Protein AF-A0AAV1UK10-F1 (afdb_monomer_lite)

InterPro domains:
  IPR039930 Ral GTPase-activating protein subunit beta [PTHR21344] (1-465)
  IPR046859 Ral GTPase-activating protein subunit alpha/beta, N-terminal domain [PF20412] (142-259)

Sequence (466 aa):
MFLPWISKCDLVPTSADSYVLKKFSEKCQRGMCSMVVSSLTEEGVDVMAVLPSVHHIRWAMEVLGHSFALPMDDSDVISGSLGVYQRWLGVDEEAKGGKDQRPACMQKVEQTFIQDVLGQMTLLFEERSSNGIPSGMAESNLATHVELCTKVLETFDALVKHRGTQLSTSTWDRLIRLVLGAADGLLHNLRNQLGNHLCGQLVRLLYEVYLRSLPQCGPRGELWGLLQKFCRRWIHRTLVIEQWNAVTLKLTQRMMRQIRDQNATKEIEINWADNRQPFKFELESPMLAYAWYRLLRVIGHPSAIFDPDVYLAAVKGVSRLSDEFASIEKVPRVQWEHVLGALNQAPNRDSPMFQGVQNDDADPTNDLSTTATPKTVEQPRAPPDVNTILRLLGPWLFDACLTRKPHFAAGRSEALRCLGKLLCRYSTGRSKRVNWAFSVRSLMALQNALLDDDERIAASAVYNWS

Structure (mmCIF, N/CA/C/O backbone):
data_AF-A0AAV1UK10-F1
#
_entry.id   AF-A0AAV1UK10-F1
#
loop_
_atom_site.group_PDB
_atom_site.id
_atom_site.type_symbol
_atom_site.label_atom_id
_atom_site.label_alt_id
_atom_site.label_comp_id
_atom_site.label_asym_id
_atom_site.label_entity_id
_atom_site.label_seq_id
_atom_site.pdbx_PDB_ins_code
_atom_site.Cartn_x
_atom_site.Cartn_y
_atom_site.Cartn_z
_atom_site.occupancy
_atom_site.B_iso_or_equiv
_atom_site.auth_seq_id
_atom_site.auth_comp_id
_atom_site.auth_asym_id
_atom_site.auth_atom_id
_atom_site.pdbx_PDB_model_num
ATOM 1 N N . MET A 1 1 ? -10.365 -9.663 18.131 1.00 87.12 1 MET A N 1
ATOM 2 C CA . MET A 1 1 ? -11.275 -9.692 16.965 1.00 87.12 1 MET A CA 1
ATOM 3 C C . MET A 1 1 ? -10.643 -8.894 15.827 1.00 87.12 1 MET A C 1
ATOM 5 O O . MET A 1 1 ? -10.193 -7.788 16.085 1.00 87.12 1 MET A O 1
ATOM 9 N N . PHE A 1 2 ? -10.509 -9.468 14.630 1.00 93.12 2 PHE A N 1
ATOM 10 C CA . PHE A 1 2 ? -9.941 -8.812 13.440 1.00 93.12 2 PHE A CA 1
ATOM 11 C C . PHE A 1 2 ? -10.289 -9.613 12.176 1.00 93.12 2 PHE A C 1
ATOM 13 O O . PHE A 1 2 ? -10.783 -10.737 12.290 1.00 93.12 2 PHE A O 1
ATOM 20 N N . LEU A 1 3 ? -10.022 -9.058 10.988 1.00 94.38 3 LEU A N 1
ATOM 21 C CA . LEU A 1 3 ? -10.309 -9.692 9.696 1.00 94.38 3 LEU A CA 1
ATOM 22 C C . LEU A 1 3 ? -9.739 -11.125 9.619 1.00 94.38 3 LEU A C 1
ATOM 24 O O . LEU A 1 3 ? -8.518 -11.297 9.724 1.00 94.38 3 LEU A O 1
ATOM 28 N N . PRO A 1 4 ? -10.561 -12.161 9.354 1.00 93.12 4 PRO A N 1
ATOM 29 C CA . PRO A 1 4 ? -10.105 -13.554 9.337 1.00 93.12 4 PRO A CA 1
ATOM 30 C C . PRO A 1 4 ? -8.951 -13.829 8.363 1.00 93.12 4 PRO A C 1
ATOM 32 O O . PRO A 1 4 ? -8.097 -14.676 8.630 1.00 93.12 4 PRO A O 1
ATOM 35 N N . TRP A 1 5 ? -8.886 -13.092 7.247 1.00 94.81 5 TRP A N 1
ATOM 36 C CA . TRP A 1 5 ? -7.801 -13.202 6.267 1.00 94.81 5 TRP A CA 1
ATOM 37 C C . TRP A 1 5 ? -6.414 -12.932 6.866 1.00 94.81 5 TRP A C 1
ATOM 39 O O . TRP A 1 5 ? -5.435 -13.561 6.471 1.00 94.81 5 TRP A O 1
ATOM 49 N N . ILE A 1 6 ? -6.326 -12.054 7.869 1.00 95.62 6 ILE A N 1
ATOM 50 C CA . ILE A 1 6 ? -5.067 -11.721 8.546 1.00 95.62 6 ILE A CA 1
ATOM 51 C C . ILE A 1 6 ? -4.528 -12.950 9.293 1.00 95.62 6 ILE A C 1
ATOM 53 O O . ILE A 1 6 ? -3.329 -13.226 9.229 1.00 95.62 6 ILE A O 1
ATOM 57 N N . SER A 1 7 ? -5.409 -13.727 9.938 1.00 93.06 7 SER A N 1
ATOM 58 C CA . SER A 1 7 ? -5.025 -15.000 10.564 1.00 93.06 7 SER A CA 1
ATOM 59 C C . SER A 1 7 ? -4.645 -16.045 9.518 1.00 93.06 7 SER A C 1
ATOM 61 O O . SER A 1 7 ? -3.684 -16.767 9.741 1.00 93.06 7 SER A O 1
ATOM 63 N N . LYS A 1 8 ? -5.349 -16.119 8.377 1.00 93.38 8 LYS A N 1
ATOM 64 C CA . LYS A 1 8 ? -4.997 -17.045 7.277 1.00 93.38 8 LYS A CA 1
ATOM 65 C C . LYS A 1 8 ? -3.613 -16.767 6.685 1.00 93.38 8 LYS A C 1
ATOM 67 O O . LYS A 1 8 ? -3.012 -17.650 6.087 1.00 93.38 8 LYS A O 1
ATOM 72 N N . CYS A 1 9 ? -3.134 -15.534 6.817 1.00 93.81 9 CYS A N 1
ATOM 73 C CA . CYS A 1 9 ? -1.812 -15.114 6.373 1.00 93.81 9 CYS A CA 1
ATOM 74 C C . CYS A 1 9 ? -0.711 -15.315 7.429 1.00 93.81 9 CYS A C 1
ATOM 76 O O . CYS A 1 9 ? 0.418 -14.889 7.180 1.00 93.81 9 CYS A O 1
ATOM 78 N N . ASP A 1 10 ? -1.035 -15.884 8.599 1.00 93.25 10 ASP A N 1
ATOM 79 C CA . ASP A 1 10 ? -0.143 -16.031 9.759 1.00 93.25 10 ASP A CA 1
ATOM 80 C C . ASP A 1 10 ? 0.498 -14.705 10.209 1.00 93.25 10 ASP A C 1
ATOM 82 O O . ASP A 1 10 ? 1.606 -14.660 10.744 1.00 93.25 10 ASP A O 1
ATOM 86 N N . LEU A 1 11 ? -0.190 -13.583 9.972 1.00 94.00 11 LEU A N 1
ATOM 87 C CA . LEU A 1 11 ? 0.340 -12.261 10.301 1.00 94.00 11 LEU A CA 1
ATOM 88 C C . LEU A 1 11 ? 0.161 -11.938 11.777 1.00 94.00 11 LEU A C 1
ATOM 90 O O . LEU A 1 11 ? 1.002 -11.261 12.360 1.00 94.00 11 LEU A O 1
ATOM 94 N N . VAL A 1 12 ? -0.939 -12.403 12.359 1.00 92.69 12 VAL A N 1
ATOM 95 C CA . VAL A 1 12 ? -1.386 -12.068 13.704 1.00 92.69 12 VAL A CA 1
ATOM 96 C C . VAL A 1 12 ? -1.987 -13.321 14.350 1.00 92.69 12 VAL A C 1
ATOM 98 O O . VAL A 1 12 ? -2.843 -13.953 13.727 1.00 92.69 12 VAL A O 1
ATOM 101 N N . PRO A 1 13 ? -1.612 -13.659 15.597 1.00 85.88 13 PRO A N 1
ATOM 102 C CA . PRO A 1 13 ? -2.208 -14.782 16.303 1.00 85.88 13 PRO A CA 1
ATOM 103 C C . PRO A 1 13 ? -3.659 -14.484 16.697 1.00 85.88 13 PRO A C 1
ATOM 105 O O . PRO A 1 13 ? -4.010 -13.362 17.084 1.00 85.88 13 PRO A O 1
ATOM 108 N N . THR A 1 14 ? -4.492 -15.519 16.632 1.00 82.25 14 THR A N 1
ATOM 109 C CA . THR A 1 14 ? -5.897 -15.473 17.050 1.00 82.25 14 THR A CA 1
ATOM 110 C C . THR A 1 14 ? -6.010 -15.895 18.512 1.00 82.25 14 THR A C 1
ATOM 112 O O . THR A 1 14 ? -5.390 -16.872 18.923 1.00 82.25 14 THR A O 1
ATOM 115 N N . SER A 1 15 ? -6.808 -15.172 19.301 1.00 79.56 15 SER A N 1
ATOM 116 C CA . SER A 1 15 ? -7.144 -15.574 20.671 1.00 79.56 15 SER A CA 1
ATOM 117 C C . SER A 1 15 ? -8.461 -16.348 20.677 1.00 79.56 15 SER A C 1
ATOM 119 O O . SER A 1 15 ? -9.476 -15.829 20.200 1.00 79.56 15 SER A O 1
ATOM 121 N N . ALA A 1 16 ? -8.446 -17.567 21.225 1.00 69.94 16 ALA A N 1
ATOM 122 C CA . ALA A 1 16 ? -9.627 -18.424 21.363 1.00 69.94 16 ALA A CA 1
ATOM 123 C C . ALA A 1 16 ? -10.688 -17.839 22.316 1.00 69.94 16 ALA A C 1
ATOM 125 O O . ALA A 1 16 ? -11.874 -18.135 22.170 1.00 69.94 16 ALA A O 1
ATOM 126 N N . ASP A 1 17 ? -10.265 -16.965 23.233 1.00 70.38 17 ASP A N 1
ATOM 127 C CA . ASP A 1 17 ? -11.127 -16.338 24.242 1.00 70.38 17 ASP A CA 1
ATOM 128 C C . ASP A 1 17 ? -11.815 -15.062 23.732 1.00 70.38 17 ASP A C 1
ATOM 130 O O . ASP A 1 17 ? -12.580 -14.426 24.452 1.00 70.38 17 ASP A O 1
ATOM 134 N N . SER A 1 18 ? -11.542 -14.665 22.486 1.00 71.06 18 SER A N 1
ATOM 135 C CA . SER A 1 18 ? -12.117 -13.465 21.877 1.00 71.06 18 SER A CA 1
ATOM 136 C C . SER A 1 18 ? -13.310 -13.789 20.976 1.00 71.06 18 SER A C 1
ATOM 138 O O . SER A 1 18 ? -13.428 -14.896 20.455 1.00 71.06 18 SER A O 1
ATOM 140 N N . TYR A 1 19 ? -14.160 -12.790 20.726 1.00 79.19 19 TYR A N 1
ATOM 141 C CA . TYR A 1 19 ? -15.259 -12.860 19.761 1.00 79.19 19 TYR A CA 1
ATOM 142 C C . TYR A 1 19 ? -16.460 -13.717 20.199 1.00 79.19 19 TYR A C 1
ATOM 144 O O . TYR A 1 19 ? -16.956 -14.584 19.475 1.00 79.19 19 TYR A O 1
ATOM 152 N N . VAL A 1 20 ? -16.939 -13.463 21.413 1.00 85.25 20 VAL A N 1
ATOM 153 C CA . VAL A 1 20 ? -18.091 -14.140 22.013 1.00 85.25 20 VAL A CA 1
ATOM 154 C C . VAL A 1 20 ? -19.390 -13.747 21.307 1.00 85.25 20 VAL A C 1
ATOM 156 O O . VAL A 1 20 ? -20.230 -14.619 21.085 1.00 85.25 20 VAL A O 1
ATOM 159 N N . LEU A 1 21 ? -19.546 -12.484 20.885 1.00 87.56 21 LEU A N 1
ATOM 160 C CA . LEU A 1 21 ? -20.802 -12.012 20.280 1.00 87.56 21 LEU A CA 1
ATOM 161 C C . LEU A 1 21 ? -21.139 -12.746 18.969 1.00 87.56 21 LEU A C 1
ATOM 163 O O . LEU A 1 21 ? -22.304 -13.033 18.699 1.00 87.56 21 LEU A O 1
ATOM 167 N N . LYS A 1 22 ? -20.121 -13.181 18.216 1.00 86.75 22 LYS A N 1
ATOM 168 C CA . LYS A 1 22 ? -20.281 -13.998 17.003 1.00 86.75 22 LYS A CA 1
ATOM 169 C C . LYS A 1 22 ? -20.982 -15.345 17.247 1.00 86.75 22 LYS A C 1
ATOM 171 O O . LYS A 1 22 ? -21.509 -15.928 16.305 1.00 86.75 22 LYS A O 1
ATOM 176 N N . LYS A 1 23 ? -21.005 -15.850 18.488 1.00 88.50 23 LYS A N 1
ATOM 177 C CA . LYS A 1 23 ? -21.683 -17.109 18.853 1.00 88.50 23 LYS A CA 1
ATOM 178 C C . LYS A 1 23 ? -23.197 -16.948 19.053 1.00 88.50 23 LYS A C 1
ATOM 180 O O . LYS A 1 23 ? -23.901 -17.951 19.127 1.00 88.50 23 LYS A O 1
ATOM 185 N N . PHE A 1 24 ? -23.700 -15.718 19.161 1.00 92.31 24 PHE A N 1
ATOM 186 C CA . PHE A 1 24 ? -25.129 -15.434 19.323 1.00 92.31 24 PHE A CA 1
ATOM 187 C C . PHE A 1 24 ? -25.857 -15.406 17.975 1.00 92.31 24 PHE A C 1
ATOM 189 O O . PHE A 1 24 ? -25.228 -15.336 16.923 1.00 92.31 24 PHE A O 1
ATOM 196 N N . SER A 1 25 ? -27.193 -15.436 17.999 1.00 94.56 25 SER A N 1
ATOM 197 C CA . SER A 1 25 ? -28.005 -15.280 16.783 1.00 94.56 25 SER A CA 1
ATOM 198 C C . SER A 1 25 ? -27.798 -13.908 16.136 1.00 94.56 25 SER A C 1
ATOM 200 O O . SER A 1 25 ? -27.588 -12.917 16.833 1.00 94.56 25 SER A O 1
ATOM 202 N N . GLU A 1 26 ? -27.930 -13.823 14.813 1.00 91.12 26 GLU A N 1
ATOM 203 C CA . GLU A 1 26 ? -27.771 -12.566 14.067 1.00 91.12 26 GLU A CA 1
ATOM 204 C C . GLU A 1 26 ? -28.698 -11.454 14.587 1.00 91.12 26 GLU A C 1
ATOM 206 O O . GLU A 1 26 ? -28.272 -10.316 14.768 1.00 91.12 26 GLU A O 1
ATOM 211 N N . LYS A 1 27 ? -29.945 -11.794 14.946 1.00 93.75 27 LYS A N 1
ATOM 212 C CA . LYS A 1 27 ? -30.893 -10.852 15.561 1.00 93.75 27 LYS A CA 1
ATOM 213 C C . LYS A 1 27 ? -30.359 -10.267 16.873 1.00 93.75 27 LYS A C 1
ATOM 215 O O . LYS A 1 27 ? -30.517 -9.075 17.123 1.00 93.75 27 LYS A O 1
ATOM 220 N N . CYS A 1 28 ? -29.736 -11.097 17.711 1.00 94.06 28 CYS A N 1
ATOM 221 C CA . CYS A 1 28 ? -29.131 -10.656 18.966 1.00 94.06 28 CYS A CA 1
ATOM 222 C C . CYS A 1 28 ? -27.907 -9.773 18.704 1.00 94.06 28 CYS A C 1
ATOM 224 O O . CYS A 1 28 ? -27.798 -8.706 19.299 1.00 94.06 28 CYS A O 1
ATOM 226 N N . GLN A 1 29 ? -27.047 -10.172 17.764 1.00 94.31 29 GLN A N 1
ATOM 227 C CA . GLN A 1 29 ? -25.876 -9.395 17.359 1.00 94.31 29 GLN A CA 1
ATOM 228 C C . GLN A 1 29 ? -26.272 -7.992 16.878 1.00 94.31 29 GLN A C 1
ATOM 230 O O . GLN A 1 29 ? -25.811 -7.000 17.439 1.00 94.31 29 GLN A O 1
ATOM 235 N N . ARG A 1 30 ? -27.181 -7.906 15.895 1.00 95.31 30 ARG A N 1
ATOM 236 C CA . ARG A 1 30 ? -27.674 -6.638 15.331 1.00 95.31 30 ARG A CA 1
ATOM 237 C C . ARG A 1 30 ? -28.345 -5.770 16.391 1.00 95.31 30 ARG A C 1
ATOM 239 O O . ARG A 1 30 ? -28.022 -4.592 16.510 1.00 95.31 30 ARG A O 1
ATOM 246 N N . GLY A 1 31 ? -29.223 -6.362 17.205 1.00 96.12 31 GLY A N 1
ATOM 247 C CA . GLY A 1 31 ? -29.909 -5.654 18.285 1.00 96.12 31 GLY A CA 1
ATOM 248 C C . GLY A 1 31 ? -28.943 -5.075 19.320 1.00 96.12 31 GLY A C 1
ATOM 249 O O . GLY A 1 31 ? -29.054 -3.903 19.668 1.00 96.12 31 GLY A O 1
ATOM 250 N N . MET A 1 32 ? -27.962 -5.860 19.779 1.00 95.81 32 MET A N 1
ATOM 251 C CA . MET A 1 32 ? -26.958 -5.387 20.739 1.00 95.81 32 MET A CA 1
ATOM 252 C C . MET A 1 32 ? -26.098 -4.264 20.164 1.00 95.81 32 MET A C 1
ATOM 254 O O . MET A 1 32 ? -25.917 -3.248 20.832 1.00 95.81 32 MET A O 1
ATOM 258 N N . CYS A 1 33 ? -25.602 -4.419 18.933 1.00 96.62 33 CYS A N 1
ATOM 259 C CA . CYS A 1 33 ? -24.824 -3.375 18.271 1.00 96.62 33 CYS A CA 1
ATOM 260 C C . CYS A 1 33 ? -25.637 -2.085 18.122 1.00 96.62 33 CYS A C 1
ATOM 262 O O . CYS A 1 33 ? -25.156 -1.031 18.519 1.00 96.62 33 CYS A O 1
ATOM 264 N N . SER A 1 34 ? -26.876 -2.167 17.632 1.00 96.81 34 SER A N 1
ATOM 265 C CA . SER A 1 34 ? -27.744 -0.998 17.457 1.00 96.81 34 SER A CA 1
ATOM 266 C C . SER A 1 34 ? -28.005 -0.262 18.779 1.00 96.81 34 SER A C 1
ATOM 268 O O . SER A 1 34 ? -27.778 0.944 18.853 1.00 96.81 34 SER A O 1
ATOM 270 N N . MET A 1 35 ? -28.390 -0.976 19.844 1.00 95.50 35 MET A N 1
ATOM 271 C CA . MET A 1 35 ? -28.684 -0.362 21.147 1.00 95.50 35 MET A CA 1
ATOM 272 C C . MET A 1 35 ? -27.454 0.300 21.779 1.00 95.50 35 MET A C 1
ATOM 274 O O . MET A 1 35 ? -27.533 1.435 22.246 1.00 95.50 35 MET A O 1
ATOM 278 N N . VAL A 1 36 ? -26.312 -0.398 21.795 1.00 95.62 36 VAL A N 1
ATOM 279 C CA . VAL A 1 36 ? -25.087 0.118 22.426 1.00 95.62 36 VAL A CA 1
ATOM 280 C C . VAL A 1 36 ? -24.518 1.288 21.633 1.00 95.62 36 VAL A C 1
ATOM 282 O O . VAL A 1 36 ? -24.143 2.289 22.235 1.00 95.62 36 VAL A O 1
ATOM 285 N N . VAL A 1 37 ? -24.478 1.196 20.299 1.00 95.75 37 VAL A N 1
ATOM 286 C CA . VAL A 1 37 ? -23.999 2.301 19.458 1.00 95.75 37 VAL A CA 1
ATOM 287 C C . VAL A 1 37 ? -24.890 3.518 19.640 1.00 95.75 37 VAL A C 1
ATOM 289 O O . VAL A 1 37 ? -24.363 4.572 19.971 1.00 95.75 37 VAL A O 1
ATOM 292 N N . SER A 1 38 ? -26.215 3.358 19.526 1.00 94.38 38 SER A N 1
ATOM 293 C CA . SER A 1 38 ? -27.166 4.461 19.699 1.00 94.38 38 SER A CA 1
ATOM 294 C C . SER A 1 38 ? -26.985 5.162 21.044 1.00 94.38 38 SER A C 1
ATOM 296 O O . SER A 1 38 ? -26.953 6.386 21.083 1.00 94.38 38 SER A O 1
ATOM 298 N N . SER A 1 39 ? -26.810 4.402 22.130 1.00 92.75 39 SER A N 1
ATOM 299 C CA . SER A 1 39 ? -26.603 4.962 23.470 1.00 92.75 39 SER A CA 1
ATOM 300 C C . SER A 1 39 ? -25.264 5.696 23.616 1.00 92.75 39 SER A C 1
ATOM 302 O O . SER A 1 39 ? -25.194 6.704 24.308 1.00 92.75 39 SER A O 1
ATOM 304 N N . LEU A 1 40 ? -24.192 5.229 22.966 1.00 91.94 40 LEU A N 1
ATOM 305 C CA . LEU A 1 40 ? -22.868 5.868 23.034 1.00 91.94 40 LEU A CA 1
ATOM 306 C C . LEU A 1 40 ? -22.694 7.045 22.063 1.00 91.94 40 LEU A C 1
ATOM 308 O O . LEU A 1 40 ? -21.699 7.772 22.149 1.00 91.94 40 LEU A O 1
ATOM 312 N N . THR A 1 41 ? -23.611 7.209 21.112 1.00 90.38 41 THR A N 1
ATOM 313 C CA . THR A 1 41 ? -23.626 8.324 20.155 1.00 90.38 41 THR A CA 1
ATOM 314 C C . THR A 1 41 ? -24.695 9.370 20.458 1.00 90.38 41 THR A C 1
ATOM 316 O O . THR A 1 41 ? -24.735 10.383 19.770 1.00 90.38 41 THR A O 1
ATOM 319 N N . GLU A 1 42 ? -25.560 9.132 21.444 1.00 89.56 42 GLU A N 1
ATOM 320 C CA . GLU A 1 42 ? -26.613 10.065 21.846 1.00 89.56 42 GLU A CA 1
ATOM 321 C C . GLU A 1 42 ? -26.022 11.368 22.415 1.00 89.56 42 GLU A C 1
ATOM 323 O O . GLU A 1 42 ? -25.034 11.366 23.159 1.00 89.56 42 GLU A O 1
ATOM 328 N N . GLU A 1 43 ? -26.615 12.502 22.038 1.00 80.06 43 GLU A N 1
ATOM 329 C CA . GLU A 1 43 ? -26.143 13.821 22.458 1.00 80.06 43 GLU A CA 1
ATOM 330 C C . GLU A 1 43 ? -26.288 14.003 23.977 1.00 80.06 43 GLU A C 1
ATOM 332 O O . GLU A 1 43 ? -27.340 13.753 24.559 1.00 80.06 43 GLU A O 1
ATOM 337 N N . GLY A 1 44 ? -25.222 14.471 24.634 1.00 74.50 44 GLY A N 1
ATOM 338 C CA . GLY A 1 44 ? -25.225 14.753 26.074 1.00 74.50 44 GLY A CA 1
ATOM 339 C C . GLY A 1 44 ? -24.916 13.557 26.981 1.00 74.50 44 GLY A C 1
ATOM 340 O O . GLY A 1 44 ? -24.873 13.729 28.200 1.00 74.50 44 GLY A O 1
ATOM 341 N N . VAL A 1 45 ? -24.645 12.371 26.426 1.00 81.31 45 VAL A N 1
ATOM 342 C CA . VAL A 1 45 ? -24.203 11.217 27.220 1.00 81.31 45 VAL A CA 1
ATOM 343 C C . VAL A 1 45 ? -22.764 11.410 27.696 1.00 81.31 45 VAL A C 1
ATOM 345 O O . VAL A 1 45 ? -21.825 11.493 26.903 1.00 81.31 45 VAL A O 1
ATOM 348 N N . ASP A 1 46 ? -22.571 11.414 29.017 1.00 80.81 46 ASP A N 1
ATOM 349 C CA . ASP A 1 46 ? -21.239 11.338 29.615 1.00 80.81 46 ASP A CA 1
ATOM 350 C C . ASP A 1 46 ? -20.716 9.894 29.550 1.00 80.81 46 ASP A C 1
ATOM 352 O O . ASP A 1 46 ? -20.926 9.073 30.447 1.00 80.81 46 ASP A O 1
ATOM 356 N N . VAL A 1 47 ? -20.010 9.580 28.462 1.00 80.12 47 VAL A N 1
ATOM 357 C CA . VAL A 1 47 ? -19.398 8.261 28.229 1.00 80.12 47 VAL A CA 1
ATOM 358 C C . VAL A 1 47 ? -18.462 7.859 29.375 1.00 80.12 47 VAL A C 1
ATOM 360 O O . VAL A 1 47 ? -18.342 6.670 29.674 1.00 80.12 47 VAL A O 1
ATOM 363 N N . MET A 1 48 ? -17.830 8.820 30.056 1.00 75.81 48 MET A N 1
ATOM 364 C CA . MET A 1 48 ? -16.938 8.543 31.183 1.00 75.81 48 MET A CA 1
ATOM 365 C C . MET A 1 48 ? -17.708 8.125 32.439 1.00 75.81 48 MET A C 1
ATOM 367 O O . MET A 1 48 ? -17.211 7.294 33.203 1.00 75.81 48 MET A O 1
ATOM 371 N N . ALA A 1 49 ? -18.931 8.630 32.622 1.00 83.81 49 ALA A N 1
ATOM 372 C CA . ALA A 1 49 ? -19.844 8.166 33.663 1.00 83.81 49 ALA A CA 1
ATOM 373 C C . ALA A 1 49 ? -20.439 6.785 33.339 1.00 83.81 49 ALA A C 1
ATOM 375 O O . ALA A 1 49 ? -20.596 5.958 34.238 1.00 83.81 49 ALA A O 1
ATOM 376 N N . VAL A 1 50 ? -20.731 6.508 32.063 1.00 86.44 50 VAL A N 1
ATOM 377 C CA . VAL A 1 50 ? -21.290 5.216 31.621 1.00 86.44 50 VAL A CA 1
ATOM 378 C C . VAL A 1 50 ? -20.236 4.101 31.639 1.00 86.44 50 VAL A C 1
ATOM 380 O O . VAL A 1 50 ? -20.523 2.973 32.044 1.00 86.44 50 VAL A O 1
ATOM 383 N N . LEU A 1 51 ? -18.995 4.395 31.236 1.00 89.56 51 LEU A N 1
ATOM 384 C CA . LEU A 1 51 ? -17.906 3.421 31.092 1.00 89.56 51 LEU A CA 1
ATOM 385 C C . LEU A 1 51 ? -16.686 3.757 31.984 1.00 89.56 51 LEU A C 1
ATOM 387 O O . LEU A 1 51 ? -15.572 3.920 31.481 1.00 89.56 51 LEU A O 1
ATOM 391 N N . PRO A 1 52 ? -16.834 3.793 33.326 1.00 89.06 52 PRO A N 1
ATOM 392 C CA . PRO A 1 52 ? -15.774 4.254 34.230 1.00 89.06 52 PRO A CA 1
ATOM 393 C C . PRO A 1 52 ? -14.572 3.303 34.342 1.00 89.06 52 PRO A C 1
ATOM 395 O O . PRO A 1 52 ? -13.504 3.702 34.805 1.00 89.06 52 PRO A O 1
ATOM 398 N N . SER A 1 53 ? -14.722 2.030 33.957 1.00 91.75 53 SER A N 1
ATOM 399 C CA . SER A 1 53 ? -13.707 0.994 34.173 1.00 91.75 53 SER A CA 1
ATOM 400 C C . SER A 1 53 ? -13.215 0.363 32.871 1.00 91.75 53 SER A C 1
ATOM 402 O O . SER A 1 53 ? -13.937 0.288 31.877 1.00 91.75 53 SER A O 1
ATOM 404 N N . VAL A 1 54 ? -11.997 -0.189 32.911 1.00 91.25 54 VAL A N 1
ATOM 405 C CA . VAL A 1 54 ? -11.402 -0.952 31.797 1.00 91.25 54 VAL A CA 1
ATOM 406 C C . VAL A 1 54 ? -12.300 -2.116 31.364 1.00 91.25 54 VAL A C 1
ATOM 408 O O . VAL A 1 54 ? -12.387 -2.425 30.179 1.00 91.25 54 VAL A O 1
ATOM 411 N N . HIS A 1 55 ? -12.988 -2.762 32.309 1.00 91.12 55 HIS A N 1
ATOM 412 C CA . HIS A 1 55 ? -13.891 -3.874 32.010 1.00 91.12 55 HIS A CA 1
ATOM 413 C C . HIS A 1 55 ? -15.125 -3.406 31.233 1.00 91.12 55 HIS A C 1
ATOM 415 O O . HIS A 1 55 ? -15.531 -4.079 30.289 1.00 91.12 55 HIS A O 1
ATOM 421 N N . HIS A 1 56 ? -15.675 -2.235 31.574 1.00 92.56 56 HIS A N 1
ATOM 422 C CA . HIS A 1 56 ? -16.818 -1.660 30.860 1.00 92.56 56 HIS A CA 1
ATOM 423 C C . HIS A 1 56 ? -16.437 -1.276 29.429 1.00 92.56 56 HIS A C 1
ATOM 425 O O . HIS A 1 56 ? -17.160 -1.615 28.494 1.00 92.56 56 HIS A O 1
ATOM 431 N N . ILE A 1 57 ? -15.264 -0.658 29.242 1.00 92.94 57 ILE A N 1
ATOM 432 C CA . ILE A 1 57 ? -14.750 -0.345 27.903 1.00 92.94 57 ILE A CA 1
ATOM 433 C C . ILE A 1 57 ? -14.535 -1.621 27.089 1.00 92.94 57 ILE A C 1
ATOM 435 O O . ILE A 1 57 ? -14.983 -1.689 25.952 1.00 92.94 57 ILE A O 1
ATOM 439 N N . ARG A 1 58 ? -13.908 -2.662 27.654 1.00 91.50 58 ARG A N 1
ATOM 440 C CA . ARG A 1 58 ? -13.697 -3.937 26.943 1.00 91.50 58 ARG A CA 1
ATOM 441 C C . ARG A 1 58 ? -15.005 -4.617 26.543 1.00 91.50 58 ARG A C 1
ATOM 443 O O . ARG A 1 58 ? -15.088 -5.153 25.443 1.00 91.50 58 ARG A O 1
ATOM 450 N N . TRP A 1 59 ? -16.023 -4.576 27.402 1.00 92.88 59 TRP A N 1
ATOM 451 C CA . TRP A 1 59 ? -17.354 -5.075 27.057 1.00 92.88 59 TRP A CA 1
ATOM 452 C C . TRP A 1 59 ? -17.971 -4.273 25.903 1.00 92.88 59 TRP A C 1
ATOM 454 O O . TRP A 1 59 ? -18.416 -4.863 24.920 1.00 92.88 59 TRP A O 1
ATOM 464 N N . ALA A 1 60 ? -17.922 -2.939 25.970 1.00 94.38 60 ALA A N 1
ATOM 465 C CA . ALA A 1 60 ? -18.418 -2.082 24.896 1.00 94.38 60 ALA A CA 1
ATOM 466 C C . ALA A 1 60 ? -17.651 -2.325 23.587 1.00 94.38 60 ALA A C 1
ATOM 468 O O . ALA A 1 60 ? -18.257 -2.428 22.525 1.00 94.38 60 ALA A O 1
ATOM 469 N N . MET A 1 61 ? -16.329 -2.505 23.651 1.00 94.00 61 MET A N 1
ATOM 470 C CA . MET A 1 61 ? -15.494 -2.840 22.498 1.00 94.00 61 MET A CA 1
ATOM 471 C C . MET A 1 61 ? -15.871 -4.163 21.842 1.00 94.00 61 MET A C 1
ATOM 473 O O . MET A 1 61 ? -15.706 -4.278 20.635 1.00 94.00 61 MET A O 1
ATOM 477 N N . GLU A 1 62 ? -16.342 -5.166 22.580 1.00 93.00 62 GLU A N 1
ATOM 478 C CA . GLU A 1 62 ? -16.802 -6.422 21.976 1.00 93.00 62 GLU A CA 1
ATOM 479 C C . GLU A 1 62 ? -18.012 -6.170 21.060 1.00 93.00 62 GLU A C 1
ATOM 481 O O . GLU A 1 62 ? -18.062 -6.679 19.939 1.00 93.00 62 GLU A O 1
ATOM 486 N N . VAL A 1 63 ? -18.943 -5.318 21.504 1.00 95.44 63 VAL A N 1
ATOM 487 C CA . VAL A 1 63 ? -20.150 -4.945 20.751 1.00 95.44 63 VAL A CA 1
ATOM 488 C C . VAL A 1 63 ? -19.826 -3.997 19.592 1.00 95.44 63 VAL A C 1
ATOM 490 O O . VAL A 1 63 ? -20.235 -4.247 18.458 1.00 95.44 63 VAL A O 1
ATOM 493 N N . LEU A 1 64 ? -19.051 -2.941 19.857 1.00 96.12 64 LEU A N 1
ATOM 494 C CA . LEU A 1 64 ? -18.588 -1.980 18.849 1.00 96.12 64 LEU A CA 1
ATOM 495 C C . LEU A 1 64 ? -17.707 -2.660 17.795 1.00 96.12 64 LEU A C 1
ATOM 497 O O . LEU A 1 64 ? -17.813 -2.379 16.610 1.00 96.12 64 LEU A O 1
ATOM 501 N N . GLY A 1 65 ? -16.856 -3.596 18.208 1.00 95.38 65 GLY A N 1
ATOM 502 C CA . GLY A 1 65 ? -15.965 -4.301 17.300 1.00 95.38 65 GLY A CA 1
ATOM 503 C C . GLY A 1 65 ? -16.732 -5.228 16.368 1.00 95.38 65 GLY A C 1
ATOM 504 O O . GLY A 1 65 ? -16.440 -5.285 15.174 1.00 95.38 65 GLY A O 1
ATOM 505 N N . HIS A 1 66 ? -17.751 -5.918 16.891 1.00 95.38 66 HIS A N 1
ATOM 506 C CA . HIS A 1 66 ? -18.607 -6.780 16.079 1.00 95.38 66 HIS A CA 1
ATOM 507 C C . HIS A 1 66 ? -19.435 -5.992 15.067 1.00 95.38 66 HIS A C 1
ATOM 509 O O . HIS A 1 66 ? -19.738 -6.528 14.002 1.00 95.38 66 HIS A O 1
ATOM 515 N N . SER A 1 67 ? -19.762 -4.723 15.346 1.00 96.44 67 SER A N 1
ATOM 516 C CA . SER A 1 67 ? -20.567 -3.926 14.419 1.00 96.44 67 SER A CA 1
ATOM 517 C C . SER A 1 67 ? -19.908 -3.816 13.040 1.00 96.44 67 SER A C 1
ATOM 519 O O . SER A 1 67 ? -20.605 -3.838 12.035 1.00 96.44 67 SER A O 1
ATOM 521 N N . PHE A 1 68 ? -18.571 -3.787 12.960 1.00 96.94 68 PHE A N 1
ATOM 522 C CA . PHE A 1 68 ? -17.834 -3.740 11.689 1.00 96.94 68 PHE A CA 1
ATOM 523 C C . PHE A 1 68 ? -18.027 -4.980 10.803 1.00 96.94 68 PHE A C 1
ATOM 525 O O . PHE A 1 68 ? -17.734 -4.907 9.610 1.00 96.94 68 PHE A O 1
ATOM 532 N N . ALA A 1 69 ? -18.530 -6.088 11.357 1.00 94.38 69 ALA A N 1
ATOM 533 C CA . ALA A 1 69 ? -18.868 -7.312 10.631 1.00 94.38 69 ALA A CA 1
ATOM 534 C C . ALA A 1 69 ? -20.354 -7.398 10.220 1.00 94.38 69 ALA A C 1
ATOM 536 O O . ALA A 1 69 ? -20.740 -8.365 9.567 1.00 94.38 69 ALA A O 1
ATOM 537 N N . LEU A 1 70 ? -21.191 -6.416 10.580 1.00 94.00 70 LEU A N 1
ATOM 538 C CA . LEU A 1 70 ? -22.613 -6.404 10.212 1.00 94.00 70 LEU A CA 1
ATOM 539 C C . LEU A 1 70 ? -22.824 -6.203 8.700 1.00 94.00 70 LEU A C 1
ATOM 541 O O . LEU A 1 70 ? -21.913 -5.718 8.022 1.00 94.00 70 LEU A O 1
ATOM 545 N N . PRO A 1 71 ? -23.994 -6.565 8.143 1.00 92.25 71 PRO A N 1
ATOM 546 C CA . PRO A 1 71 ? -24.377 -6.232 6.767 1.00 92.25 71 PRO A CA 1
ATOM 547 C C . PRO A 1 71 ? -24.420 -4.715 6.506 1.00 92.25 71 PRO A C 1
ATOM 549 O O . PRO A 1 71 ? -24.538 -3.925 7.441 1.00 92.25 71 PRO A O 1
ATOM 552 N N . MET A 1 72 ? -24.368 -4.296 5.232 1.00 92.81 72 MET A N 1
ATOM 553 C CA . MET A 1 72 ? -24.421 -2.858 4.899 1.00 92.81 72 MET A CA 1
ATOM 554 C C . MET A 1 72 ? -25.770 -2.208 5.211 1.00 92.81 72 MET A C 1
ATOM 556 O O . MET A 1 72 ? -25.815 -0.991 5.329 1.00 92.81 72 MET A O 1
ATOM 560 N N . ASP A 1 73 ? -26.833 -2.992 5.399 1.00 91.06 73 ASP A N 1
ATOM 561 C CA . ASP A 1 73 ? -28.135 -2.480 5.841 1.00 91.06 73 ASP A CA 1
ATOM 562 C C . ASP A 1 73 ? -28.046 -1.787 7.216 1.00 91.06 73 ASP A C 1
ATOM 564 O O . ASP A 1 73 ? -28.879 -0.948 7.541 1.00 91.06 73 ASP A O 1
ATOM 568 N N . ASP A 1 74 ? -27.026 -2.117 8.021 1.00 94.12 74 ASP A N 1
ATOM 569 C CA . ASP A 1 74 ? -26.729 -1.484 9.310 1.00 94.12 74 ASP A CA 1
ATOM 570 C C . ASP A 1 74 ? -25.584 -0.451 9.192 1.00 94.12 74 ASP A C 1
ATOM 572 O O . ASP A 1 74 ? -24.813 -0.253 10.138 1.00 94.12 74 ASP A O 1
ATOM 576 N N . SER A 1 75 ? -25.429 0.204 8.033 1.00 95.31 75 SER A N 1
ATOM 577 C CA . SER A 1 75 ? -24.349 1.171 7.773 1.00 95.31 75 SER A CA 1
ATOM 578 C C . SER A 1 75 ? -24.266 2.285 8.813 1.00 95.31 75 SER A C 1
ATOM 580 O O . SER A 1 75 ? -23.164 2.704 9.172 1.00 95.31 75 SER A O 1
ATOM 582 N N . ASP A 1 76 ? -25.407 2.724 9.340 1.00 96.44 76 ASP A N 1
ATOM 583 C CA . ASP A 1 76 ? -25.479 3.781 10.352 1.00 96.44 76 ASP A CA 1
ATOM 584 C C . ASP A 1 76 ? -24.862 3.324 11.678 1.00 96.44 76 ASP A C 1
ATOM 586 O O . ASP A 1 76 ? -24.107 4.065 12.309 1.00 96.44 76 ASP A O 1
ATOM 590 N N . VAL A 1 77 ? -25.090 2.062 12.058 1.00 97.31 77 VAL A N 1
ATOM 591 C CA . VAL A 1 77 ? -24.493 1.441 13.250 1.00 97.31 77 VAL A CA 1
ATOM 592 C C . VAL A 1 77 ? -22.979 1.302 13.070 1.00 97.31 77 VAL A C 1
ATOM 594 O O . VAL A 1 77 ? -22.213 1.599 13.985 1.00 97.31 77 VAL A O 1
ATOM 597 N N . ILE A 1 78 ? -22.526 0.899 11.876 1.00 97.75 78 ILE A N 1
ATOM 598 C CA . ILE A 1 78 ? -21.095 0.815 11.546 1.00 97.75 78 ILE A CA 1
ATOM 599 C C . ILE A 1 78 ? -20.441 2.199 11.634 1.00 97.75 78 ILE A C 1
ATOM 601 O O . ILE A 1 78 ? -19.377 2.344 12.241 1.00 97.75 78 ILE A O 1
ATOM 605 N N . SER A 1 79 ? -21.079 3.216 11.052 1.00 97.56 79 SER A N 1
ATOM 606 C CA . SER A 1 79 ? -20.600 4.599 11.069 1.00 97.56 79 SER A CA 1
ATOM 607 C C . SER A 1 79 ? -20.540 5.159 12.494 1.00 97.56 79 SER A C 1
ATOM 609 O O . SER A 1 79 ? -19.538 5.766 12.874 1.00 97.56 79 SER A O 1
ATOM 611 N N . GLY A 1 80 ? -21.562 4.895 13.316 1.00 96.56 80 GLY A N 1
ATOM 612 C CA . GLY A 1 80 ? -21.592 5.282 14.727 1.00 96.56 80 GLY A CA 1
ATOM 613 C C . GLY A 1 80 ? -20.443 4.665 15.528 1.00 96.56 80 GLY A C 1
ATOM 614 O O . GLY A 1 80 ? -19.713 5.387 16.211 1.00 96.56 80 GLY A O 1
ATOM 615 N N . SER A 1 81 ? -20.205 3.357 15.381 1.00 97.56 81 SER A N 1
ATOM 616 C CA . SER A 1 81 ? -19.054 2.684 16.005 1.00 97.56 81 SER A CA 1
ATOM 617 C C . SER A 1 81 ? -17.715 3.254 15.551 1.00 97.56 81 SER A C 1
ATOM 619 O O . SER A 1 81 ? -16.810 3.429 16.370 1.00 97.56 81 SER A O 1
ATOM 621 N N . LEU A 1 82 ? -17.575 3.568 14.258 1.00 97.50 82 LEU A N 1
ATOM 622 C CA . LEU A 1 82 ? -16.364 4.192 13.731 1.00 97.50 82 LEU A CA 1
ATOM 623 C C . LEU A 1 82 ? -16.122 5.563 14.368 1.00 97.50 82 LEU A C 1
ATOM 625 O O . LEU A 1 82 ? -15.002 5.834 14.794 1.00 97.50 82 LEU A O 1
ATOM 629 N N . GLY A 1 83 ? -17.164 6.385 14.510 1.00 95.44 83 GLY A N 1
ATOM 630 C CA . GLY A 1 83 ? -17.078 7.677 15.192 1.00 95.44 83 GLY A CA 1
ATOM 631 C C . GLY A 1 83 ? -16.659 7.551 16.661 1.00 95.44 83 GLY A C 1
ATOM 632 O O . GLY A 1 83 ? -15.811 8.311 17.130 1.00 95.44 83 GLY A O 1
ATOM 633 N N . VAL A 1 84 ? -17.184 6.553 17.385 1.00 94.81 84 VAL A N 1
ATOM 634 C CA . VAL A 1 84 ? -16.756 6.258 18.767 1.00 94.81 84 VAL A CA 1
ATOM 635 C C . VAL A 1 84 ? -15.273 5.878 18.810 1.00 94.81 84 VAL A C 1
ATOM 637 O O . VAL A 1 84 ? -14.525 6.407 19.632 1.00 94.81 84 VAL A O 1
ATOM 640 N N . TYR A 1 85 ? -14.810 5.010 17.907 1.00 96.19 85 TYR A N 1
ATOM 641 C CA . TYR A 1 85 ? -13.398 4.621 17.843 1.00 96.19 85 TYR A CA 1
ATOM 642 C C . TYR A 1 85 ? -12.473 5.770 17.436 1.00 96.19 85 TYR A C 1
ATOM 644 O O . TYR A 1 85 ? -11.380 5.878 17.988 1.00 96.19 85 TYR A O 1
ATOM 652 N N . GLN A 1 86 ? -12.895 6.654 16.533 1.00 95.31 86 GLN A N 1
ATOM 653 C CA . GLN A 1 86 ? -12.140 7.859 16.180 1.00 95.31 86 GLN A CA 1
ATOM 654 C C . GLN A 1 86 ? -11.931 8.768 17.400 1.00 95.31 86 GLN A C 1
ATOM 656 O O . GLN A 1 86 ? -10.791 9.155 17.673 1.00 95.31 86 GLN A O 1
ATOM 661 N N . ARG A 1 87 ? -12.991 9.003 18.191 1.00 92.19 87 ARG A N 1
ATOM 662 C CA . ARG A 1 87 ? -12.922 9.739 19.468 1.00 92.19 87 ARG A CA 1
ATOM 663 C C . ARG A 1 87 ? -12.000 9.058 20.478 1.00 92.19 87 ARG A C 1
ATOM 665 O O . ARG A 1 87 ? -11.146 9.692 21.092 1.00 92.19 87 ARG A O 1
ATOM 672 N N . TRP A 1 88 ? -12.105 7.739 20.617 1.00 92.75 88 TRP A N 1
ATOM 673 C CA . TRP A 1 88 ? -11.277 6.972 21.553 1.00 92.75 88 TRP A CA 1
ATOM 674 C C . TRP A 1 88 ? -9.801 6.871 21.154 1.00 92.75 88 TRP A C 1
ATOM 676 O O . TRP A 1 88 ? -8.942 6.693 22.019 1.00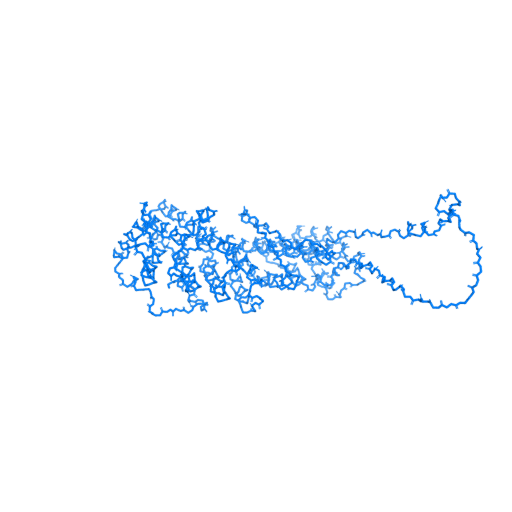 92.75 88 TRP A O 1
ATOM 686 N N . LEU A 1 89 ? -9.488 6.990 19.865 1.00 93.44 89 LEU A N 1
ATOM 687 C CA . LEU A 1 89 ? -8.115 7.089 19.372 1.00 93.44 89 LEU A CA 1
ATOM 688 C C . LEU A 1 89 ? -7.566 8.525 19.448 1.00 93.44 89 LEU A C 1
ATOM 690 O O . LEU A 1 89 ? -6.342 8.693 19.419 1.00 93.44 89 LEU A O 1
ATOM 694 N N . GLY A 1 90 ? -8.441 9.528 19.591 1.00 91.25 90 GLY A N 1
ATOM 695 C CA . GLY A 1 90 ? -8.103 10.952 19.587 1.00 91.25 90 GLY A CA 1
ATOM 696 C C . GLY A 1 90 ? -7.694 11.449 18.201 1.00 91.25 90 GLY A C 1
ATOM 697 O O . GLY A 1 90 ? -6.694 12.153 18.065 1.00 91.25 90 GLY A O 1
ATOM 698 N N . VAL A 1 91 ? -8.395 10.994 17.160 1.00 90.88 91 VAL A N 1
ATOM 699 C CA . VAL A 1 91 ? -8.107 11.326 15.749 1.00 90.88 91 VAL A CA 1
ATOM 700 C C . VAL A 1 91 ? -9.281 11.993 15.036 1.00 90.88 91 VAL A C 1
ATOM 702 O O . VAL A 1 91 ? -9.199 12.264 13.840 1.00 90.88 91 VAL A O 1
ATOM 705 N N . ASP A 1 92 ? -10.364 12.243 15.759 1.00 84.19 92 ASP A N 1
ATOM 706 C CA . ASP A 1 92 ? -11.531 12.981 15.303 1.00 84.19 92 ASP A CA 1
ATOM 707 C C . ASP A 1 92 ? -11.253 14.494 15.196 1.00 84.19 92 ASP A C 1
ATOM 709 O O . ASP A 1 92 ? -10.239 15.015 15.670 1.00 84.19 92 ASP A O 1
ATOM 713 N N . GLU A 1 93 ? -12.161 15.218 14.543 1.00 73.56 93 GLU A N 1
ATOM 714 C CA . GLU A 1 93 ? -12.030 16.667 14.362 1.00 73.56 93 GLU A CA 1
ATOM 715 C C . GLU A 1 93 ? -12.111 17.435 15.694 1.00 73.56 93 GLU A C 1
ATOM 717 O O . GLU A 1 93 ? -11.448 18.461 15.841 1.00 73.56 93 GLU A O 1
ATOM 722 N N . GLU A 1 94 ? -12.847 16.941 16.697 1.00 69.56 94 GLU A N 1
ATOM 723 C CA . GLU A 1 94 ? -13.002 17.626 17.989 1.00 69.56 94 GLU A CA 1
ATOM 724 C C . GLU A 1 94 ? -11.750 17.511 18.863 1.00 69.56 94 GLU A C 1
ATOM 726 O O . GLU A 1 94 ? -11.434 18.443 19.610 1.00 69.56 94 GLU A O 1
ATOM 731 N N . ALA A 1 95 ? -10.971 16.436 18.706 1.00 66.56 95 ALA A N 1
ATOM 732 C CA . ALA A 1 95 ? -9.642 16.327 19.303 1.00 66.56 95 ALA A CA 1
ATOM 733 C C . ALA A 1 95 ? -8.713 17.477 18.864 1.00 66.56 95 ALA A C 1
ATOM 735 O O . ALA A 1 95 ? -7.874 17.924 19.651 1.00 66.56 95 ALA A O 1
ATOM 736 N N . LYS A 1 96 ? -8.894 18.035 17.655 1.00 63.75 96 LYS A N 1
ATOM 737 C CA . LYS A 1 96 ? -8.155 19.236 17.209 1.00 63.75 96 LYS A CA 1
ATOM 738 C C . LYS A 1 96 ? -8.549 20.490 17.996 1.00 63.75 96 LYS A C 1
ATOM 740 O O . LYS A 1 96 ? -7.746 21.410 18.113 1.00 63.75 96 LYS A O 1
ATOM 745 N N . GLY A 1 97 ? -9.756 20.511 18.565 1.00 62.72 97 GLY A N 1
ATOM 746 C CA . GLY A 1 97 ? -10.263 21.555 19.459 1.00 62.72 97 GLY A CA 1
ATOM 747 C C . GLY A 1 97 ? -9.792 21.432 20.915 1.00 62.72 97 GLY A C 1
ATOM 748 O O . GLY A 1 97 ? -10.234 22.210 21.758 1.00 62.72 97 GLY A O 1
ATOM 749 N N . GLY A 1 98 ? -8.914 20.471 21.233 1.00 66.25 98 GLY A N 1
ATOM 750 C CA . GLY A 1 98 ? -8.260 20.348 22.541 1.00 66.25 98 GLY A CA 1
ATOM 751 C C . GLY A 1 98 ? -9.059 19.614 23.624 1.00 66.25 98 GLY A C 1
ATOM 752 O O . GLY A 1 98 ? -8.584 19.514 24.755 1.00 66.25 98 GLY A O 1
ATOM 753 N N . LYS A 1 99 ? -10.246 19.076 23.312 1.00 69.81 99 LYS A N 1
ATOM 754 C CA . LYS A 1 99 ? -10.997 18.214 24.237 1.00 69.81 99 LYS A CA 1
ATOM 755 C C . LYS A 1 99 ? -10.535 16.765 24.089 1.00 69.81 99 LYS A C 1
ATOM 757 O O . LYS A 1 99 ? -10.822 16.122 23.086 1.00 69.81 99 LYS A O 1
ATOM 762 N N . ASP A 1 100 ? -9.839 16.246 25.098 1.00 77.44 100 ASP A N 1
ATOM 763 C CA . ASP A 1 100 ? -9.452 14.834 25.146 1.00 77.44 100 ASP A CA 1
ATOM 764 C C . ASP A 1 100 ? -10.646 13.971 25.578 1.00 77.44 100 ASP A C 1
ATOM 766 O O . ASP A 1 100 ? -11.026 13.958 26.748 1.00 77.44 100 ASP A O 1
ATOM 770 N N . GLN A 1 101 ? -11.252 13.269 24.622 1.00 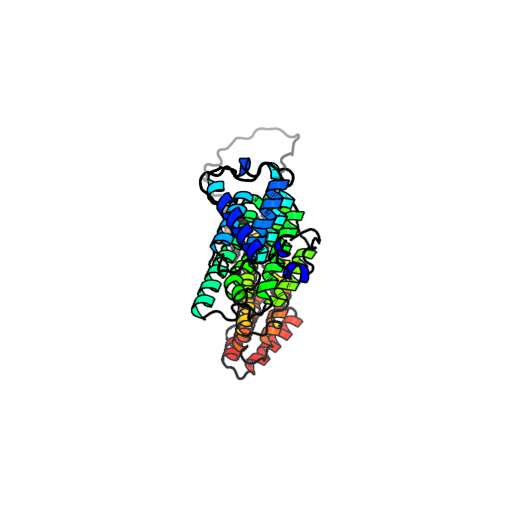79.94 101 GLN A N 1
ATOM 771 C CA . GLN A 1 101 ? -12.399 12.379 24.848 1.00 79.94 101 GLN A CA 1
ATOM 772 C C . GLN A 1 101 ? -11.988 10.908 24.995 1.00 79.94 101 GLN A C 1
ATOM 774 O O . GLN A 1 101 ? -12.826 10.002 24.959 1.00 79.94 101 GLN A O 1
ATOM 779 N N . ARG A 1 102 ? -10.685 10.639 25.132 1.00 87.00 102 ARG A N 1
ATOM 780 C CA . ARG A 1 102 ? -10.186 9.272 25.264 1.00 87.00 102 ARG A CA 1
ATOM 781 C C . ARG A 1 102 ? -10.568 8.699 26.633 1.00 87.00 102 ARG A C 1
ATOM 783 O O . ARG A 1 102 ? -10.423 9.387 27.646 1.00 87.00 102 ARG A O 1
ATOM 790 N N . PRO A 1 103 ? -10.968 7.417 26.712 1.00 86.81 103 PRO A N 1
ATOM 791 C CA . PRO A 1 103 ? -11.292 6.787 27.986 1.00 86.81 103 PRO A CA 1
ATOM 792 C C . PRO A 1 103 ? -10.110 6.816 28.970 1.00 86.81 103 PRO A C 1
ATOM 794 O O . PRO A 1 103 ? -9.127 6.090 28.807 1.00 86.81 103 PRO A O 1
ATOM 797 N N . ALA A 1 104 ? -10.207 7.626 30.029 1.00 86.50 104 ALA A N 1
ATOM 798 C CA . ALA A 1 104 ? -9.131 7.810 31.011 1.00 86.50 104 ALA A CA 1
ATOM 799 C C . ALA A 1 104 ? -8.701 6.495 31.686 1.00 86.50 104 ALA A C 1
ATOM 801 O O . ALA A 1 104 ? -7.517 6.275 31.951 1.00 86.50 104 ALA A O 1
ATOM 802 N N . CYS A 1 105 ? -9.643 5.570 31.902 1.00 87.25 105 CYS A N 1
ATOM 803 C CA . CYS A 1 105 ? -9.360 4.254 32.472 1.00 87.25 105 CYS A CA 1
ATOM 804 C C . CYS A 1 105 ? -8.439 3.394 31.581 1.00 87.25 105 CYS A C 1
ATOM 806 O O . CYS A 1 105 ? -7.765 2.499 32.092 1.00 87.25 105 CYS A O 1
ATOM 808 N N . MET A 1 106 ? -8.342 3.698 30.281 1.00 87.06 106 MET A N 1
ATOM 809 C CA . MET A 1 106 ? -7.528 2.959 29.312 1.00 87.06 106 MET A CA 1
ATOM 810 C C . MET A 1 106 ? -6.097 3.483 29.181 1.00 87.06 106 MET A C 1
ATOM 812 O O . MET A 1 106 ? -5.277 2.799 28.576 1.00 87.06 106 MET A O 1
ATOM 816 N N . GLN A 1 107 ? -5.744 4.623 29.789 1.00 85.94 107 GLN A N 1
ATOM 817 C CA . GLN A 1 107 ? -4.400 5.212 29.666 1.00 85.94 107 GLN A CA 1
ATOM 818 C C . GLN A 1 107 ? -3.282 4.244 30.094 1.00 85.94 107 GLN A C 1
ATOM 820 O O . GLN A 1 107 ? -2.246 4.153 29.441 1.00 85.94 107 GLN A O 1
ATOM 825 N N . LYS A 1 108 ? -3.512 3.442 31.144 1.00 87.50 108 LYS A N 1
ATOM 826 C CA . LYS A 1 108 ? -2.536 2.446 31.635 1.00 87.50 108 LYS A CA 1
ATOM 827 C C . LYS A 1 108 ? -2.295 1.283 30.663 1.00 87.50 108 LYS A C 1
ATOM 829 O O . LYS A 1 108 ? -1.261 0.630 30.742 1.00 87.50 108 LYS A O 1
ATOM 834 N N . VAL A 1 109 ? -3.249 1.003 29.776 1.00 92.06 109 VAL A N 1
ATOM 835 C CA . VAL A 1 109 ? -3.241 -0.122 28.820 1.00 92.06 109 VAL A CA 1
ATOM 836 C C . VAL A 1 109 ? -3.423 0.365 27.377 1.00 92.06 109 VAL A C 1
ATOM 838 O O . VAL A 1 109 ? -3.851 -0.388 26.498 1.00 92.06 109 VAL A O 1
ATOM 841 N N . GLU A 1 110 ? -3.084 1.629 27.121 1.00 93.12 110 GLU A N 1
ATOM 842 C CA . GLU A 1 110 ? -3.430 2.339 25.889 1.00 93.12 110 GLU A CA 1
ATOM 843 C C . GLU A 1 110 ? -2.894 1.633 24.640 1.00 93.12 110 GLU A C 1
ATOM 845 O O . GLU A 1 110 ? -3.591 1.508 23.640 1.00 93.12 110 GLU A O 1
ATOM 850 N N . GLN A 1 111 ? -1.674 1.101 24.700 1.00 95.69 111 GLN A N 1
ATOM 851 C CA . GLN A 1 111 ? -1.064 0.428 23.553 1.00 95.69 111 GLN A CA 1
ATOM 852 C C . GLN A 1 111 ? -1.851 -0.823 23.141 1.00 95.69 111 GLN A C 1
ATOM 854 O O . GLN A 1 111 ? -2.119 -1.013 21.958 1.00 95.69 111 GLN A O 1
ATOM 859 N N . THR A 1 112 ? -2.273 -1.646 24.105 1.00 94.19 112 THR A N 1
ATOM 860 C CA . THR A 1 112 ? -3.105 -2.830 23.826 1.00 94.19 112 THR A CA 1
ATOM 861 C C . THR A 1 112 ? -4.498 -2.442 23.341 1.00 94.19 112 THR A C 1
ATOM 863 O O . THR A 1 112 ? -5.004 -3.031 22.394 1.00 94.19 112 THR A O 1
ATOM 866 N N . PHE A 1 113 ? -5.067 -1.380 23.910 1.00 94.88 113 PHE A N 1
ATOM 867 C CA . PHE A 1 113 ? -6.349 -0.832 23.482 1.00 94.88 113 PHE A CA 1
ATOM 868 C C . PHE A 1 113 ? -6.334 -0.382 22.019 1.00 94.88 113 PHE A C 1
ATOM 870 O O . PHE A 1 113 ? -7.203 -0.775 21.245 1.00 94.88 113 PHE A O 1
ATOM 877 N N . ILE A 1 114 ? -5.310 0.379 21.619 1.00 96.69 114 ILE A N 1
ATOM 878 C CA . ILE A 1 114 ? -5.125 0.814 20.231 1.00 96.69 114 ILE A CA 1
ATOM 879 C C . ILE A 1 114 ? -5.016 -0.407 19.308 1.00 96.69 114 ILE A C 1
ATOM 881 O O . ILE A 1 114 ? -5.665 -0.450 18.266 1.00 96.69 114 ILE A O 1
ATOM 885 N N . GLN A 1 115 ? -4.231 -1.420 19.687 1.00 96.38 115 GLN A N 1
ATOM 886 C CA . GLN A 1 115 ? -4.073 -2.643 18.892 1.00 96.38 115 GLN A CA 1
ATOM 887 C C . GLN A 1 115 ? -5.397 -3.390 18.674 1.00 96.38 115 GLN A C 1
ATOM 889 O O . GLN A 1 115 ? -5.639 -3.883 17.568 1.00 96.38 115 GLN A O 1
ATOM 894 N N . ASP A 1 116 ? -6.247 -3.456 19.700 1.00 95.06 116 ASP A N 1
ATOM 895 C CA . ASP A 1 116 ? -7.553 -4.112 19.635 1.00 95.06 116 ASP A CA 1
ATOM 896 C C . ASP A 1 116 ? -8.534 -3.334 18.749 1.00 95.06 116 ASP A C 1
ATOM 898 O O . ASP A 1 116 ? -9.131 -3.925 17.847 1.00 95.06 116 ASP A O 1
ATOM 902 N N . VAL A 1 117 ? -8.625 -2.011 18.932 1.00 96.62 117 VAL A N 1
ATOM 903 C CA . VAL A 1 117 ? -9.465 -1.111 18.121 1.00 96.62 117 VAL A CA 1
ATOM 904 C C . VAL A 1 117 ? -9.086 -1.188 16.635 1.00 96.62 117 VAL A C 1
ATOM 906 O O . VAL A 1 117 ? -9.947 -1.366 15.771 1.00 96.62 117 VAL A O 1
ATOM 909 N N . LEU A 1 118 ? -7.787 -1.117 16.321 1.00 97.69 118 LEU A N 1
ATOM 910 C CA . LEU A 1 118 ? -7.277 -1.267 14.953 1.00 97.69 118 LEU A CA 1
ATOM 911 C C . LEU A 1 118 ? -7.628 -2.637 14.364 1.00 97.69 118 LEU A C 1
ATOM 913 O O . LEU A 1 118 ? -8.021 -2.738 13.201 1.00 97.69 118 LEU A O 1
ATOM 917 N N . GLY A 1 119 ? -7.493 -3.693 15.170 1.00 96.88 119 GLY A N 1
ATOM 918 C CA . GLY A 1 119 ? -7.866 -5.046 14.783 1.00 96.88 119 GLY A CA 1
ATOM 919 C C . GLY A 1 119 ? -9.345 -5.138 14.425 1.00 96.88 119 GLY A C 1
ATOM 920 O O . GLY A 1 119 ? -9.678 -5.608 13.341 1.00 96.88 119 GLY A O 1
ATOM 921 N N . GLN A 1 120 ? -10.223 -4.640 15.287 1.00 96.94 120 GLN A N 1
ATOM 922 C CA . GLN A 1 120 ? -11.672 -4.698 15.108 1.00 96.94 120 GLN A CA 1
ATOM 923 C C . GLN A 1 120 ? -12.135 -3.964 13.848 1.00 96.94 120 GLN A C 1
ATOM 925 O O . GLN A 1 120 ? -12.875 -4.543 13.055 1.00 96.94 120 GLN A O 1
ATOM 930 N N . MET A 1 121 ? -11.612 -2.760 13.588 1.00 98.12 121 MET A N 1
ATOM 931 C CA . MET A 1 121 ? -11.932 -2.013 12.365 1.00 98.12 121 MET A CA 1
ATOM 932 C C . MET A 1 121 ? -11.585 -2.777 11.080 1.00 98.12 121 MET A C 1
ATOM 934 O O . MET A 1 121 ? -12.246 -2.591 10.059 1.00 98.12 121 MET A O 1
ATOM 938 N N . THR A 1 122 ? -10.579 -3.665 11.105 1.00 97.88 122 THR A N 1
ATOM 939 C CA . THR A 1 122 ? -10.206 -4.426 9.901 1.00 97.88 122 THR A CA 1
ATOM 940 C C . THR A 1 122 ? -11.288 -5.394 9.429 1.00 97.88 122 THR A C 1
ATOM 942 O O . THR A 1 122 ? -11.292 -5.738 8.249 1.00 97.88 122 THR A O 1
ATOM 945 N N . LEU A 1 123 ? -12.223 -5.803 10.298 1.00 96.62 123 LEU A N 1
ATOM 946 C CA . LEU A 1 123 ? -13.363 -6.644 9.910 1.00 96.62 123 LEU A CA 1
ATOM 947 C C . LEU A 1 123 ? -14.181 -6.032 8.772 1.00 96.62 123 LEU A C 1
ATOM 949 O O . LEU A 1 123 ? -14.726 -6.759 7.950 1.00 96.62 123 LEU A O 1
ATOM 953 N N . LEU A 1 124 ? -14.209 -4.701 8.684 1.00 96.94 124 LEU A N 1
ATOM 954 C CA . LEU A 1 124 ? -14.941 -3.999 7.641 1.00 96.94 124 LEU A CA 1
ATOM 955 C C . LEU A 1 124 ? -14.402 -4.297 6.233 1.00 96.94 124 LEU A C 1
ATOM 957 O O . LEU A 1 124 ? -15.140 -4.148 5.269 1.00 96.94 124 LEU A O 1
ATOM 961 N N . PHE A 1 125 ? -13.147 -4.733 6.095 1.00 96.75 125 PHE A N 1
ATOM 962 C CA . PHE A 1 125 ? -12.556 -5.109 4.806 1.00 96.75 125 PHE A CA 1
ATOM 963 C C . PHE A 1 125 ? -12.950 -6.521 4.342 1.00 96.75 125 PHE A C 1
ATOM 965 O O . PHE A 1 125 ? -12.430 -6.995 3.335 1.00 96.75 125 PHE A O 1
ATOM 972 N N . GLU A 1 126 ? -13.832 -7.226 5.054 1.00 93.38 126 GLU A N 1
ATOM 973 C CA . GLU A 1 126 ? -14.386 -8.488 4.566 1.00 93.38 126 GLU A CA 1
ATOM 974 C C . GLU A 1 126 ? -15.352 -8.225 3.401 1.00 93.38 126 GLU A C 1
ATOM 976 O O . GLU A 1 126 ? -16.240 -7.376 3.487 1.00 93.38 126 GLU A O 1
ATOM 981 N N . GLU A 1 127 ? -15.161 -8.931 2.284 1.00 85.81 127 GLU A N 1
ATOM 982 C CA . GLU A 1 127 ? -16.050 -8.821 1.127 1.00 85.81 127 GLU A CA 1
ATOM 983 C C . GLU A 1 127 ? -17.420 -9.412 1.475 1.00 85.81 127 GLU A C 1
ATOM 985 O O . GLU A 1 127 ? -17.535 -10.585 1.833 1.00 85.81 127 GLU A O 1
ATOM 990 N N . ARG A 1 128 ? -18.469 -8.593 1.364 1.00 84.81 128 ARG A N 1
ATOM 991 C CA . ARG A 1 128 ? -19.848 -9.008 1.628 1.00 84.81 128 ARG A CA 1
ATOM 992 C C . ARG A 1 128 ? -20.500 -9.392 0.306 1.00 84.81 128 ARG A C 1
ATOM 994 O O . ARG A 1 128 ? -20.625 -8.561 -0.589 1.00 84.81 128 ARG A O 1
ATOM 1001 N N . SER A 1 129 ? -20.898 -10.655 0.163 1.00 68.06 129 SER A N 1
ATOM 1002 C CA . SER A 1 129 ? -21.546 -11.121 -1.065 1.00 68.06 129 SER A CA 1
ATOM 1003 C C . SER A 1 129 ? -22.913 -10.457 -1.241 1.00 68.06 129 SER A C 1
ATOM 1005 O O . SER A 1 129 ? -23.751 -10.555 -0.348 1.00 68.06 129 SER A O 1
ATOM 1007 N N . SER A 1 130 ? -23.177 -9.875 -2.410 1.00 62.16 130 SER A N 1
ATOM 1008 C CA . SER A 1 130 ? -24.489 -9.321 -2.782 1.00 62.16 130 SER A CA 1
ATOM 1009 C C . SER A 1 130 ? -25.438 -10.360 -3.401 1.00 62.16 130 SER A C 1
ATOM 1011 O O . SER A 1 130 ? -26.420 -10.006 -4.055 1.00 62.16 130 SER A O 1
ATOM 1013 N N . ASN A 1 131 ? -25.148 -11.655 -3.227 1.00 57.97 131 ASN A N 1
ATOM 1014 C CA . ASN A 1 131 ? -25.897 -12.739 -3.859 1.00 57.97 131 ASN A CA 1
ATOM 1015 C C . ASN A 1 131 ? -27.387 -12.659 -3.487 1.00 57.97 131 ASN A C 1
ATOM 1017 O O . ASN A 1 131 ? -27.748 -12.828 -2.326 1.00 57.97 131 ASN A O 1
ATOM 1021 N N . GLY A 1 132 ? -28.246 -12.432 -4.485 1.00 63.16 132 GLY A N 1
ATOM 1022 C CA . GLY A 1 132 ? -29.701 -12.344 -4.312 1.00 63.16 132 GLY A CA 1
ATOM 1023 C C . GLY A 1 132 ? -30.263 -10.930 -4.107 1.00 63.16 132 GLY A C 1
ATOM 1024 O O . GLY A 1 132 ? -31.474 -10.796 -3.957 1.00 63.16 132 GLY A O 1
ATOM 1025 N N . ILE A 1 133 ? -29.429 -9.883 -4.134 1.00 72.00 133 ILE A N 1
ATOM 1026 C CA . ILE A 1 133 ? -29.857 -8.478 -4.011 1.00 72.00 133 ILE A CA 1
ATOM 1027 C C . ILE A 1 133 ? -30.088 -7.871 -5.415 1.00 72.00 133 ILE A C 1
ATOM 1029 O O . ILE A 1 133 ? -29.280 -8.116 -6.315 1.00 72.00 133 ILE A O 1
ATOM 1033 N N . PRO A 1 134 ? -31.151 -7.066 -5.642 1.00 74.12 134 PRO A N 1
ATOM 1034 C CA . PRO A 1 134 ? -31.348 -6.348 -6.905 1.00 74.12 134 PRO A CA 1
ATOM 1035 C C . PRO A 1 134 ? -30.132 -5.487 -7.280 1.00 74.12 134 PRO A C 1
ATOM 1037 O O . PRO A 1 134 ? -29.556 -4.831 -6.414 1.00 74.12 134 PRO A O 1
ATOM 1040 N N . SER A 1 135 ? -29.780 -5.426 -8.572 1.00 73.88 135 SER A N 1
ATOM 1041 C CA . SER A 1 135 ? -28.549 -4.764 -9.058 1.00 73.88 135 SER A CA 1
ATOM 1042 C C . SER A 1 135 ? -28.348 -3.342 -8.513 1.00 73.88 135 SER A C 1
ATOM 1044 O O . SER A 1 135 ? -27.261 -3.019 -8.047 1.00 73.88 135 SER A O 1
ATOM 1046 N N . GLY A 1 136 ? -29.399 -2.512 -8.487 1.00 76.06 136 GLY A N 1
ATOM 1047 C CA . GLY A 1 136 ? -29.298 -1.133 -7.984 1.00 76.06 136 GLY A CA 1
ATOM 1048 C C . GLY A 1 136 ? -29.030 -1.031 -6.475 1.00 76.06 136 GLY A C 1
ATOM 1049 O O . GLY A 1 136 ? -28.275 -0.170 -6.034 1.00 76.06 136 GLY A O 1
ATOM 1050 N N . MET A 1 137 ? -29.589 -1.944 -5.675 1.00 76.12 137 MET A N 1
ATOM 1051 C CA . MET A 1 137 ? -29.315 -2.022 -4.232 1.00 76.12 137 MET A CA 1
ATOM 1052 C C . MET A 1 137 ? -27.890 -2.527 -3.966 1.00 76.12 137 MET A C 1
ATOM 1054 O O . MET A 1 137 ? -27.225 -2.054 -3.049 1.00 76.12 137 MET A O 1
ATOM 1058 N N . ALA A 1 138 ? -27.389 -3.456 -4.787 1.00 81.50 138 ALA A N 1
ATOM 1059 C CA . ALA A 1 138 ? -26.024 -3.963 -4.673 1.00 81.50 138 ALA A CA 1
ATOM 1060 C C . ALA A 1 138 ? -24.972 -2.873 -4.955 1.00 81.50 138 ALA A C 1
ATOM 1062 O O . ALA A 1 138 ? -23.978 -2.786 -4.236 1.00 81.50 138 ALA A O 1
ATOM 1063 N N . GLU A 1 139 ? -25.207 -2.018 -5.955 1.00 84.31 139 GLU A N 1
ATOM 1064 C CA . GLU A 1 139 ? -24.336 -0.877 -6.267 1.00 84.31 139 GLU A CA 1
ATOM 1065 C C . GLU A 1 139 ? -24.326 0.167 -5.144 1.00 84.31 139 GLU A C 1
ATOM 1067 O O . GLU A 1 139 ? -23.252 0.610 -4.732 1.00 84.31 139 GLU A O 1
ATOM 1072 N N . SER A 1 140 ? -25.499 0.509 -4.596 1.00 87.19 140 SER A N 1
ATOM 1073 C CA . SER A 1 140 ? -25.600 1.405 -3.436 1.00 87.19 140 SER A CA 1
ATOM 1074 C C . SER A 1 140 ? -24.844 0.843 -2.231 1.00 87.19 140 SER A C 1
ATOM 1076 O O . SER A 1 140 ? -24.030 1.540 -1.628 1.00 87.19 140 SER A O 1
ATOM 1078 N N . ASN A 1 141 ? -25.045 -0.440 -1.915 1.00 90.56 141 ASN A N 1
ATOM 1079 C CA . ASN A 1 141 ? -24.366 -1.094 -0.798 1.00 90.56 141 ASN A CA 1
ATOM 1080 C C . ASN A 1 141 ? -22.845 -1.133 -0.993 1.00 90.56 141 ASN A C 1
ATOM 1082 O O . ASN A 1 141 ? -22.104 -0.923 -0.031 1.00 90.56 141 ASN A O 1
ATOM 1086 N N . LEU A 1 142 ? -22.363 -1.354 -2.221 1.00 92.69 142 LEU A N 1
ATOM 1087 C CA . LEU A 1 142 ? -20.935 -1.285 -2.533 1.00 92.69 142 LEU A CA 1
ATOM 1088 C C . LEU A 1 142 ? -20.385 0.129 -2.319 1.00 92.69 142 LEU A C 1
ATOM 1090 O O . LEU A 1 142 ? -19.326 0.272 -1.711 1.00 92.69 142 LEU A O 1
ATOM 1094 N N . ALA A 1 143 ? -21.090 1.168 -2.775 1.00 94.19 143 ALA A N 1
ATOM 1095 C CA . ALA A 1 143 ? -20.666 2.555 -2.591 1.00 94.19 143 ALA A CA 1
ATOM 1096 C C . ALA A 1 143 ? -20.554 2.921 -1.101 1.00 94.19 143 ALA A C 1
ATOM 1098 O O . ALA A 1 143 ? -19.514 3.421 -0.667 1.00 94.19 143 ALA A O 1
ATOM 1099 N N . THR A 1 144 ? -21.567 2.581 -0.298 1.00 95.62 144 THR A N 1
ATOM 1100 C CA . THR A 1 144 ? -21.548 2.774 1.160 1.00 95.62 144 THR A CA 1
ATOM 1101 C C . THR A 1 144 ? -20.419 1.980 1.824 1.00 95.62 144 THR A C 1
ATOM 1103 O O . THR A 1 144 ? -19.734 2.482 2.717 1.00 95.62 144 THR A O 1
ATOM 1106 N N . HIS A 1 145 ? -20.163 0.746 1.377 1.00 95.75 145 HIS A N 1
ATOM 1107 C CA . HIS A 1 145 ? -19.063 -0.075 1.891 1.00 95.75 145 HIS A CA 1
ATOM 1108 C C . HIS A 1 145 ? -17.694 0.543 1.574 1.00 95.75 145 HIS A C 1
ATOM 1110 O O . HIS A 1 145 ? -16.854 0.662 2.468 1.00 95.75 145 HIS A O 1
ATOM 1116 N N . VAL A 1 146 ? -17.488 1.011 0.340 1.00 96.62 146 VAL A N 1
ATOM 1117 C CA . VAL A 1 146 ? -16.275 1.734 -0.073 1.00 96.62 146 VAL A CA 1
ATOM 1118 C C . VAL A 1 146 ? -16.072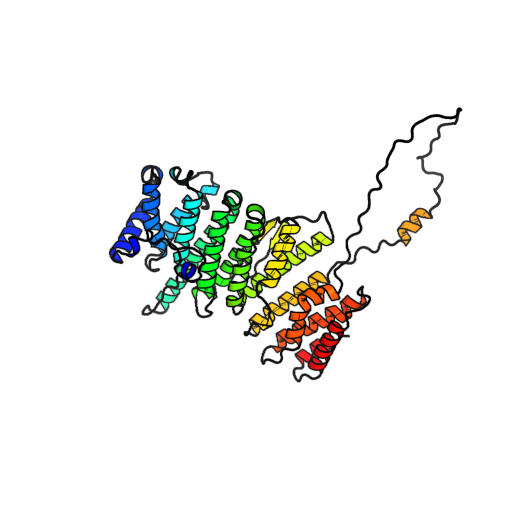 2.989 0.779 1.00 96.62 146 VAL A C 1
ATOM 1120 O O . VAL A 1 146 ? -14.951 3.233 1.232 1.00 96.62 146 VAL A O 1
ATOM 1123 N N . GLU A 1 147 ? -17.128 3.761 1.043 1.00 97.00 147 GLU A N 1
ATOM 1124 C CA . GLU A 1 147 ? -17.059 4.969 1.872 1.00 97.00 147 GLU A CA 1
ATOM 1125 C C . GLU A 1 147 ? -16.626 4.651 3.312 1.00 97.00 147 GLU A C 1
ATOM 1127 O O . GLU A 1 147 ? -15.683 5.252 3.833 1.00 97.00 147 GLU A O 1
ATOM 1132 N N . LEU A 1 148 ? -17.256 3.664 3.953 1.00 97.81 148 LEU A N 1
ATOM 1133 C CA . LEU A 1 148 ? -16.918 3.281 5.326 1.00 97.81 148 LEU A CA 1
ATOM 1134 C C . LEU A 1 148 ? -15.488 2.722 5.423 1.00 97.81 148 LEU A C 1
ATOM 1136 O O . LEU A 1 148 ? -14.739 3.085 6.332 1.00 97.81 148 LEU A O 1
ATOM 1140 N N . CYS A 1 149 ? -15.063 1.891 4.466 1.00 98.00 149 CYS A N 1
ATOM 1141 C CA . CYS A 1 149 ? -13.680 1.414 4.395 1.00 98.00 149 CYS A CA 1
ATOM 1142 C C . CYS A 1 149 ? -12.684 2.563 4.198 1.00 98.00 149 CYS A C 1
ATOM 1144 O O . CYS A 1 149 ? -11.621 2.571 4.819 1.00 98.00 149 CYS A O 1
ATOM 1146 N N . THR A 1 150 ? -13.032 3.549 3.369 1.00 97.00 150 THR A N 1
ATOM 1147 C CA . THR A 1 150 ? -12.227 4.759 3.159 1.00 97.00 150 THR A CA 1
ATOM 1148 C C . THR A 1 150 ? -12.027 5.516 4.472 1.00 97.00 150 THR A C 1
ATOM 1150 O O . THR A 1 150 ? -10.887 5.855 4.798 1.00 97.00 150 THR A O 1
ATOM 1153 N N . LYS A 1 151 ? -13.090 5.691 5.270 1.00 97.25 151 LYS A N 1
ATOM 1154 C CA . LYS A 1 151 ? -13.025 6.332 6.595 1.00 97.25 151 LYS A CA 1
ATOM 1155 C C . LYS A 1 151 ? -12.156 5.548 7.587 1.00 97.25 151 LYS A C 1
ATOM 1157 O O . LYS A 1 151 ? -11.412 6.151 8.361 1.00 97.25 151 LYS A O 1
ATOM 1162 N N . VAL A 1 152 ? -12.172 4.211 7.554 1.00 98.25 152 VAL A N 1
ATOM 1163 C CA . VAL A 1 152 ? -11.253 3.385 8.370 1.00 98.25 152 VAL A CA 1
ATOM 1164 C C . VAL A 1 152 ? -9.793 3.616 7.965 1.00 98.25 152 VAL A C 1
ATOM 1166 O O . VAL A 1 152 ? -8.938 3.820 8.826 1.00 98.25 152 VAL A O 1
ATOM 1169 N N . LEU A 1 153 ? -9.493 3.641 6.664 1.00 97.62 153 LEU A N 1
ATOM 1170 C CA . LEU A 1 153 ? -8.136 3.913 6.174 1.00 97.62 153 LEU A CA 1
ATOM 1171 C C . LEU A 1 153 ? -7.664 5.328 6.541 1.00 97.62 153 LEU A C 1
ATOM 1173 O O . LEU A 1 153 ? -6.500 5.513 6.887 1.00 97.62 153 LEU A O 1
ATOM 1177 N N . GLU A 1 154 ? -8.557 6.318 6.506 1.00 95.69 154 GLU A N 1
ATOM 1178 C CA . GLU A 1 154 ? -8.285 7.687 6.964 1.00 95.69 154 GLU A CA 1
ATOM 1179 C C . GLU A 1 154 ? -8.057 7.756 8.476 1.00 95.69 154 GLU A C 1
ATOM 1181 O O . GLU A 1 154 ? -7.169 8.472 8.928 1.00 95.69 154 GLU A O 1
ATOM 1186 N N . THR A 1 155 ? -8.776 6.946 9.254 1.00 97.12 155 THR A N 1
ATOM 1187 C CA . THR A 1 155 ? -8.573 6.815 10.705 1.00 97.12 155 THR A CA 1
ATOM 1188 C C . THR A 1 155 ? -7.184 6.252 11.017 1.00 97.12 155 THR A C 1
ATOM 1190 O O . THR A 1 155 ? -6.482 6.767 11.887 1.00 97.12 155 THR A O 1
ATOM 1193 N N . PHE A 1 156 ? -6.743 5.226 10.279 1.00 97.81 156 PHE A N 1
ATOM 1194 C CA . PHE A 1 156 ? -5.390 4.675 10.418 1.00 97.81 156 PHE A CA 1
ATOM 1195 C C . PHE A 1 156 ? -4.317 5.697 10.027 1.00 97.81 156 PHE A C 1
ATOM 1197 O O . PHE A 1 156 ? -3.317 5.829 10.733 1.00 97.81 156 PHE A O 1
ATOM 1204 N N . ASP A 1 157 ? -4.536 6.436 8.936 1.00 95.12 157 ASP A N 1
ATOM 1205 C CA . ASP A 1 157 ? -3.652 7.510 8.474 1.00 95.12 157 ASP A CA 1
ATOM 1206 C C . ASP A 1 157 ? -3.534 8.635 9.520 1.00 95.12 157 ASP A C 1
ATOM 1208 O O . ASP A 1 157 ? -2.432 9.039 9.892 1.00 95.12 157 ASP A O 1
ATOM 1212 N N . ALA A 1 158 ? -4.663 9.095 10.065 1.00 94.56 158 ALA A N 1
ATOM 1213 C CA . ALA A 1 158 ? -4.709 10.116 11.108 1.00 94.56 158 ALA A CA 1
ATOM 1214 C C . ALA A 1 158 ? -4.004 9.656 12.393 1.00 94.56 158 ALA A C 1
ATOM 1216 O O . ALA A 1 158 ? -3.229 10.419 12.974 1.00 94.56 158 ALA A O 1
ATOM 1217 N N . LEU A 1 159 ? -4.183 8.392 12.798 1.00 95.88 159 LEU A N 1
ATOM 1218 C CA . LEU A 1 159 ? -3.500 7.827 13.962 1.00 95.88 159 LEU A CA 1
ATOM 1219 C C . LEU A 1 159 ? -1.977 7.883 13.804 1.00 95.88 159 LEU A C 1
ATOM 1221 O O . LEU A 1 159 ? -1.285 8.371 14.698 1.00 95.88 159 LEU A O 1
ATOM 1225 N N . VAL A 1 160 ? -1.438 7.414 12.673 1.00 94.88 160 VAL A N 1
ATOM 1226 C CA . VAL A 1 160 ? 0.020 7.421 12.466 1.00 94.88 160 VAL A CA 1
ATOM 1227 C C . VAL A 1 160 ? 0.580 8.823 12.269 1.00 94.88 160 VAL A C 1
ATOM 1229 O O . VAL A 1 160 ? 1.716 9.076 12.670 1.00 94.88 160 VAL A O 1
ATOM 1232 N N . LYS A 1 161 ? -0.200 9.742 11.689 1.00 91.88 161 LYS A N 1
ATOM 1233 C CA . LYS A 1 161 ? 0.188 11.146 11.512 1.00 91.88 161 LYS A CA 1
ATOM 1234 C C . LYS A 1 161 ? 0.243 11.898 12.838 1.00 91.88 161 LYS A C 1
ATOM 1236 O O . LYS A 1 161 ? 1.233 12.570 13.102 1.00 91.88 161 LYS A O 1
ATOM 1241 N N . HIS A 1 162 ? -0.794 11.792 13.665 1.00 91.06 162 HIS A N 1
ATOM 1242 C CA . HIS A 1 162 ? -0.923 12.613 14.873 1.00 91.06 162 HIS A CA 1
ATOM 1243 C C . HIS A 1 162 ? -0.281 11.964 16.100 1.00 91.06 162 HIS A C 1
ATOM 1245 O O . HIS A 1 162 ? 0.226 12.660 16.976 1.00 91.06 162 HIS A O 1
ATOM 1251 N N . ARG A 1 163 ? -0.288 10.628 16.177 1.00 92.12 163 ARG A N 1
ATOM 1252 C CA . ARG A 1 163 ? 0.132 9.882 17.373 1.00 92.12 163 ARG A CA 1
ATOM 1253 C C . ARG A 1 163 ? 1.282 8.912 17.131 1.00 92.12 163 ARG A C 1
ATOM 1255 O O . ARG A 1 163 ? 1.681 8.219 18.061 1.00 92.12 163 ARG A O 1
ATOM 1262 N N . GLY A 1 164 ? 1.860 8.875 15.929 1.00 92.81 164 GLY A N 1
ATOM 1263 C CA . GLY A 1 164 ? 2.900 7.907 15.558 1.00 92.81 164 GLY A CA 1
ATOM 1264 C C . GLY A 1 164 ? 4.115 7.862 16.498 1.00 92.81 164 GLY A C 1
ATOM 1265 O O . GLY A 1 164 ? 4.654 6.785 16.746 1.00 92.81 164 GLY A O 1
ATOM 1266 N N . THR A 1 165 ? 4.515 8.998 17.079 1.00 93.44 165 THR A N 1
ATOM 1267 C CA . THR A 1 165 ? 5.621 9.087 18.056 1.00 93.44 165 THR A CA 1
ATOM 1268 C C . THR A 1 165 ? 5.278 8.514 19.434 1.00 93.44 165 THR A C 1
ATOM 1270 O O . THR A 1 165 ? 6.181 8.181 20.194 1.00 93.44 165 THR A O 1
ATOM 1273 N N . GLN A 1 166 ? 3.988 8.377 19.751 1.00 93.75 166 GLN A N 1
ATOM 1274 C CA . GLN A 1 166 ? 3.476 7.824 21.010 1.00 93.75 166 GLN A CA 1
ATOM 1275 C C . GLN A 1 166 ? 3.181 6.319 20.904 1.00 93.75 166 GLN A C 1
ATOM 1277 O O . GLN A 1 166 ? 2.886 5.666 21.907 1.00 93.75 166 GLN A O 1
ATOM 1282 N N . LEU A 1 167 ? 3.212 5.750 19.696 1.00 96.44 167 LEU A N 1
ATOM 1283 C CA . LEU A 1 167 ? 2.966 4.327 19.488 1.00 96.44 167 LEU A CA 1
ATOM 1284 C C . LEU A 1 167 ? 4.209 3.514 19.854 1.00 96.44 167 LEU A C 1
ATOM 1286 O O . LEU A 1 167 ? 5.320 3.787 19.400 1.00 96.44 167 LEU A O 1
ATOM 1290 N N . SER A 1 168 ? 4.000 2.465 20.644 1.00 96.56 168 SER A N 1
ATOM 1291 C CA . SER A 1 168 ? 5.051 1.513 20.983 1.00 96.56 168 SER A CA 1
ATOM 1292 C C . SER A 1 168 ? 5.490 0.696 19.765 1.00 96.56 168 SER A C 1
ATOM 1294 O O . SER A 1 168 ? 4.769 0.540 18.775 1.00 96.56 168 SER A O 1
ATOM 1296 N N . THR A 1 169 ? 6.675 0.101 19.866 1.00 96.00 169 THR A N 1
ATOM 1297 C CA . THR A 1 169 ? 7.253 -0.768 18.836 1.00 96.00 169 THR A CA 1
ATOM 1298 C C . THR A 1 169 ? 6.382 -1.981 18.502 1.00 96.00 169 THR A C 1
ATOM 1300 O O . THR A 1 169 ? 6.403 -2.425 17.351 1.00 96.00 169 THR A O 1
ATOM 1303 N N . SER A 1 170 ? 5.626 -2.516 19.467 1.00 95.94 170 SER A N 1
ATOM 1304 C CA . SER A 1 170 ? 4.680 -3.620 19.259 1.00 95.94 170 SER A CA 1
ATOM 1305 C C . SER A 1 170 ? 3.379 -3.148 18.609 1.00 95.94 170 SER A C 1
ATOM 1307 O O . SER A 1 170 ? 2.848 -3.836 17.741 1.00 95.94 170 SER A O 1
ATOM 1309 N N . THR A 1 171 ? 2.902 -1.945 18.942 1.00 97.31 171 THR A N 1
ATOM 1310 C CA . THR A 1 171 ? 1.720 -1.350 18.299 1.00 97.31 171 THR A CA 1
ATOM 1311 C C . THR A 1 171 ? 1.972 -1.048 16.826 1.00 97.31 171 THR A C 1
ATOM 1313 O O . THR A 1 171 ? 1.129 -1.370 15.991 1.00 97.31 171 THR A O 1
ATOM 1316 N N . TRP A 1 172 ? 3.149 -0.517 16.480 1.00 97.56 172 TRP A N 1
ATOM 1317 C CA . TRP A 1 172 ? 3.569 -0.354 15.084 1.00 97.56 172 TRP A CA 1
ATOM 1318 C C . TRP A 1 172 ? 3.631 -1.687 14.332 1.00 97.56 172 TRP A C 1
ATOM 1320 O O . TRP A 1 172 ? 3.131 -1.783 13.213 1.00 97.56 172 TRP A O 1
ATOM 1330 N N . ASP A 1 173 ? 4.207 -2.721 14.956 1.00 96.94 173 ASP A N 1
ATOM 1331 C CA . ASP A 1 173 ? 4.281 -4.072 14.384 1.00 96.94 173 ASP A CA 1
ATOM 1332 C C . ASP A 1 173 ? 2.888 -4.610 14.043 1.00 96.94 173 ASP A C 1
ATOM 1334 O O . ASP A 1 173 ? 2.614 -5.042 12.920 1.00 96.94 173 ASP A O 1
ATOM 1338 N N . ARG A 1 174 ? 1.982 -4.505 15.020 1.00 96.94 174 ARG A N 1
ATOM 1339 C CA . ARG A 1 174 ? 0.599 -4.944 14.905 1.00 96.94 174 ARG A CA 1
ATOM 1340 C C . ARG A 1 174 ? -0.145 -4.164 13.828 1.00 96.94 174 ARG A C 1
ATOM 1342 O O . ARG A 1 174 ? -0.784 -4.792 12.991 1.00 96.94 174 ARG A O 1
ATOM 1349 N N . LEU A 1 175 ? -0.040 -2.834 13.810 1.00 97.94 175 LEU A N 1
ATOM 1350 C CA . LEU A 1 175 ? -0.666 -1.986 12.793 1.00 97.94 175 LEU A CA 1
ATOM 1351 C C . LEU A 1 175 ? -0.203 -2.376 11.384 1.00 97.94 175 LEU A C 1
ATOM 1353 O O . LEU A 1 175 ? -1.038 -2.601 10.513 1.00 97.94 175 LEU A O 1
ATOM 1357 N N . ILE A 1 176 ? 1.110 -2.517 11.169 1.00 98.12 176 ILE A N 1
ATOM 1358 C CA . ILE A 1 176 ? 1.672 -2.916 9.872 1.00 98.12 176 ILE A CA 1
ATOM 1359 C C . ILE A 1 176 ? 1.092 -4.259 9.422 1.00 98.12 176 ILE A C 1
ATOM 1361 O O . ILE A 1 176 ? 0.625 -4.378 8.291 1.00 98.12 176 ILE A O 1
ATOM 1365 N N . ARG A 1 177 ? 1.076 -5.261 10.307 1.00 98.19 177 ARG A N 1
ATOM 1366 C CA . ARG A 1 177 ? 0.531 -6.596 10.014 1.00 98.19 177 ARG A CA 1
ATOM 1367 C C . ARG A 1 177 ? -0.967 -6.557 9.708 1.00 98.19 177 ARG A C 1
ATOM 1369 O O . ARG A 1 177 ? -1.411 -7.250 8.794 1.00 98.19 177 ARG A O 1
ATOM 1376 N N . LEU A 1 178 ? -1.733 -5.736 10.426 1.00 98.25 178 LEU A N 1
ATOM 1377 C CA . LEU A 1 178 ? -3.167 -5.565 10.191 1.00 98.25 178 LEU A CA 1
ATOM 1378 C C . LEU A 1 178 ? -3.445 -4.926 8.822 1.00 98.25 178 LEU A C 1
ATOM 1380 O O . LEU A 1 178 ? -4.223 -5.478 8.046 1.00 98.25 178 LEU A O 1
ATOM 1384 N N . VAL A 1 179 ? -2.778 -3.813 8.494 1.00 98.12 179 VAL A N 1
ATOM 1385 C CA . VAL A 1 179 ? -2.946 -3.122 7.201 1.00 98.12 179 VAL A CA 1
ATOM 1386 C C . VAL A 1 179 ? -2.462 -4.001 6.047 1.00 98.12 179 VAL A C 1
ATOM 1388 O O . VAL A 1 179 ? -3.129 -4.080 5.020 1.00 98.12 179 VAL A O 1
ATOM 1391 N N . LEU A 1 180 ? -1.346 -4.716 6.220 1.00 98.31 180 LEU A N 1
ATOM 1392 C CA . LEU A 1 180 ? -0.814 -5.639 5.217 1.00 98.31 180 LEU A CA 1
ATOM 1393 C C . LEU A 1 180 ? -1.781 -6.794 4.930 1.00 98.31 180 LEU A C 1
ATOM 1395 O O . LEU A 1 180 ? -2.000 -7.137 3.770 1.00 98.31 180 LEU A O 1
ATOM 1399 N N . GLY A 1 181 ? -2.374 -7.382 5.971 1.00 97.69 181 GLY A N 1
ATOM 1400 C CA . GLY A 1 181 ? -3.339 -8.464 5.813 1.00 97.69 181 GLY A CA 1
ATOM 1401 C C . GLY A 1 181 ? -4.686 -7.994 5.256 1.00 97.69 181 GLY A C 1
ATOM 1402 O O . GLY A 1 181 ? -5.267 -8.698 4.436 1.00 97.69 181 GLY A O 1
ATOM 1403 N N . ALA A 1 182 ? -5.152 -6.795 5.623 1.00 97.38 182 ALA A N 1
ATOM 1404 C CA . ALA A 1 182 ? -6.326 -6.174 5.005 1.00 97.38 182 ALA A CA 1
ATOM 1405 C C . ALA A 1 182 ? -6.092 -5.876 3.514 1.00 97.38 182 ALA A C 1
ATOM 1407 O O . ALA A 1 182 ? -6.927 -6.213 2.674 1.00 97.38 182 ALA A O 1
ATOM 1408 N N . ALA A 1 183 ? -4.922 -5.325 3.172 1.00 97.88 183 ALA A N 1
ATOM 1409 C CA . ALA A 1 183 ? -4.520 -5.108 1.789 1.00 97.88 183 ALA A CA 1
ATOM 1410 C C . ALA A 1 183 ? -4.463 -6.430 1.014 1.00 97.88 183 ALA A C 1
ATOM 1412 O O . ALA A 1 183 ? -5.030 -6.516 -0.068 1.00 97.88 183 ALA A O 1
ATOM 1413 N N . ASP A 1 184 ? -3.861 -7.492 1.560 1.00 97.75 184 ASP A N 1
ATOM 1414 C CA . ASP A 1 184 ? -3.837 -8.775 0.854 1.00 97.75 184 ASP A CA 1
ATOM 1415 C C . ASP A 1 184 ? -5.233 -9.373 0.675 1.00 97.75 184 ASP A C 1
ATOM 1417 O O . ASP A 1 184 ? -5.542 -9.870 -0.406 1.00 97.75 184 ASP A O 1
ATOM 1421 N N . GLY A 1 185 ? -6.090 -9.275 1.695 1.00 96.00 185 GLY A N 1
ATOM 1422 C CA . GLY A 1 185 ? -7.467 -9.765 1.643 1.00 96.00 185 GLY A CA 1
ATOM 1423 C C . GLY A 1 185 ? -8.250 -9.195 0.465 1.00 96.00 185 GLY A C 1
ATOM 1424 O O . GLY A 1 185 ? -8.979 -9.934 -0.189 1.00 96.00 185 GLY A O 1
ATOM 1425 N N . LEU A 1 186 ? -8.010 -7.926 0.128 1.00 96.31 186 LEU A N 1
ATOM 1426 C CA . LEU A 1 186 ? -8.699 -7.221 -0.953 1.00 96.31 186 LEU A CA 1
ATOM 1427 C C . LEU A 1 186 ? -7.962 -7.245 -2.294 1.00 96.31 186 LEU A C 1
ATOM 1429 O O . LEU A 1 186 ? -8.586 -7.296 -3.354 1.00 96.31 186 LEU A O 1
ATOM 1433 N N . LEU A 1 187 ? -6.631 -7.195 -2.279 1.00 97.12 187 LEU A N 1
ATOM 1434 C CA . LEU A 1 187 ? -5.842 -6.962 -3.488 1.00 97.12 187 LEU A CA 1
ATOM 1435 C C . LEU A 1 187 ? -5.350 -8.245 -4.157 1.00 97.12 187 LEU A C 1
ATOM 1437 O O . LEU A 1 187 ? -4.987 -8.188 -5.331 1.00 97.12 187 LEU A O 1
ATOM 1441 N N . HIS A 1 188 ? -5.353 -9.397 -3.477 1.00 95.19 188 HIS A N 1
ATOM 1442 C CA . HIS A 1 188 ? -4.850 -10.645 -4.066 1.00 95.19 188 HIS A CA 1
ATOM 1443 C C . HIS A 1 188 ? -5.696 -11.174 -5.235 1.00 95.19 188 HIS A C 1
ATOM 1445 O O . HIS A 1 188 ? -5.161 -11.876 -6.090 1.00 95.19 188 HIS A O 1
ATOM 1451 N N . ASN A 1 189 ? -6.995 -10.865 -5.268 1.00 92.81 189 ASN A N 1
ATOM 1452 C CA . ASN A 1 189 ? -7.922 -11.323 -6.298 1.00 92.81 189 ASN A CA 1
ATOM 1453 C C . ASN A 1 189 ? -8.408 -10.135 -7.133 1.00 92.81 189 ASN A C 1
ATOM 1455 O O . ASN A 1 189 ? -9.110 -9.277 -6.606 1.00 92.81 189 ASN A O 1
ATOM 1459 N N . LEU A 1 190 ? -8.097 -10.113 -8.434 1.00 90.62 190 LEU A N 1
ATOM 1460 C CA . LEU A 1 190 ? -8.495 -9.042 -9.362 1.00 90.62 190 LEU A CA 1
ATOM 1461 C C . LEU A 1 190 ? -10.020 -8.831 -9.435 1.00 90.62 190 LEU A C 1
ATOM 1463 O O . LEU A 1 190 ? -10.473 -7.731 -9.735 1.00 90.62 190 LEU A O 1
ATOM 1467 N N . ARG A 1 191 ? -10.820 -9.867 -9.148 1.00 90.69 191 ARG A N 1
ATOM 1468 C CA . ARG A 1 191 ? -12.291 -9.799 -9.205 1.00 90.69 191 ARG A CA 1
ATOM 1469 C C . ARG A 1 191 ? -12.931 -9.134 -7.988 1.00 90.69 191 ARG A C 1
ATOM 1471 O O . ARG A 1 191 ? -14.119 -8.842 -8.038 1.00 90.69 191 ARG A O 1
ATOM 1478 N N . ASN A 1 192 ? -12.173 -8.905 -6.917 1.00 92.31 192 ASN A N 1
ATOM 1479 C CA . ASN A 1 192 ? -12.696 -8.274 -5.712 1.00 92.31 192 ASN A CA 1
ATOM 1480 C C . ASN A 1 192 ? -13.023 -6.797 -6.000 1.00 92.31 192 ASN A C 1
ATOM 1482 O O . ASN A 1 192 ? -12.124 -5.994 -6.277 1.00 92.31 192 ASN A O 1
ATOM 1486 N N . GLN A 1 193 ? -14.313 -6.455 -5.962 1.00 92.00 193 GLN A N 1
ATOM 1487 C CA . GLN A 1 193 ? -14.801 -5.122 -6.330 1.00 92.00 193 GLN A CA 1
ATOM 1488 C C . GLN A 1 193 ? -14.349 -4.057 -5.329 1.00 92.00 193 GLN A C 1
ATOM 1490 O O . GLN A 1 193 ? -13.867 -2.998 -5.731 1.00 92.00 193 GLN A O 1
ATOM 1495 N N . LEU A 1 194 ? -14.411 -4.362 -4.031 1.00 93.75 194 LEU A N 1
ATOM 1496 C CA . LEU A 1 194 ? -13.959 -3.454 -2.976 1.00 93.75 194 LEU A CA 1
ATOM 1497 C C . LEU A 1 194 ? -12.464 -3.118 -3.133 1.00 93.75 194 LEU A C 1
ATOM 1499 O O . LEU A 1 194 ? -12.056 -1.960 -3.043 1.00 93.75 194 LEU A O 1
ATOM 1503 N N . GLY A 1 195 ? -11.650 -4.119 -3.466 1.00 94.56 195 GLY A N 1
ATOM 1504 C CA . GLY A 1 195 ? -10.231 -3.984 -3.767 1.00 94.56 195 GLY A CA 1
ATOM 1505 C C . GLY A 1 195 ? -9.959 -3.115 -4.991 1.00 94.56 195 GLY A C 1
ATOM 1506 O O . GLY A 1 195 ? -8.984 -2.370 -4.981 1.00 94.56 195 GLY A O 1
ATOM 1507 N N . ASN A 1 196 ? -10.822 -3.134 -6.012 1.00 93.69 196 ASN A N 1
ATOM 1508 C CA . ASN A 1 196 ? -10.687 -2.253 -7.178 1.00 93.69 196 ASN A CA 1
ATOM 1509 C C . ASN A 1 196 ? -10.824 -0.774 -6.792 1.00 93.69 196 ASN A C 1
ATOM 1511 O O . ASN A 1 196 ? -10.016 0.042 -7.231 1.00 93.69 196 ASN A O 1
ATOM 1515 N N . HIS A 1 197 ? -11.788 -0.441 -5.930 1.00 94.81 197 HIS A N 1
ATOM 1516 C CA . HIS A 1 197 ? -12.008 0.933 -5.471 1.00 94.81 197 HIS A CA 1
ATOM 1517 C C . HIS A 1 197 ? -10.952 1.405 -4.459 1.00 94.81 197 HIS A C 1
ATOM 1519 O O . HIS A 1 197 ? -10.538 2.562 -4.493 1.00 94.81 197 HIS A O 1
ATOM 1525 N N . LEU A 1 198 ? -10.484 0.519 -3.574 1.00 96.00 198 LEU A N 1
ATOM 1526 C CA . LEU A 1 198 ? -9.583 0.889 -2.474 1.00 96.00 198 LEU A CA 1
ATOM 1527 C C . LEU A 1 198 ? -8.091 0.705 -2.786 1.00 96.00 198 LEU A C 1
ATOM 1529 O O . LEU A 1 198 ? -7.252 1.103 -1.976 1.00 96.00 198 LEU A O 1
ATOM 1533 N N . CYS A 1 199 ? -7.729 0.120 -3.936 1.00 96.50 199 CYS A N 1
ATOM 1534 C CA . CYS A 1 199 ? -6.345 -0.248 -4.262 1.00 96.50 199 CYS A CA 1
ATOM 1535 C C . CYS A 1 199 ? -5.352 0.904 -4.080 1.00 96.50 199 CYS A C 1
ATOM 1537 O O . CYS A 1 199 ? -4.320 0.728 -3.431 1.00 96.50 199 CYS A O 1
ATOM 1539 N N . GLY A 1 200 ? -5.656 2.080 -4.637 1.00 95.12 200 GLY A N 1
ATOM 1540 C CA . GLY A 1 200 ? -4.769 3.242 -4.565 1.00 95.12 200 GLY A CA 1
ATOM 1541 C C . GLY A 1 200 ? -4.502 3.677 -3.123 1.00 95.12 200 GLY A C 1
ATOM 1542 O O . GLY A 1 200 ? -3.341 3.827 -2.736 1.00 95.12 200 GLY A O 1
ATOM 1543 N N . GLN A 1 201 ? -5.563 3.794 -2.319 1.00 95.50 201 GLN A N 1
ATOM 1544 C CA . GLN A 1 201 ? -5.493 4.257 -0.933 1.00 95.50 201 GLN A CA 1
ATOM 1545 C C . GLN A 1 201 ? -4.845 3.229 0.001 1.00 95.50 201 GLN A C 1
ATOM 1547 O O . GLN A 1 201 ? -4.067 3.613 0.872 1.00 95.50 201 GLN A O 1
ATOM 1552 N N . LEU A 1 202 ? -5.126 1.934 -0.181 1.00 96.44 202 LEU A N 1
ATOM 1553 C CA . LEU A 1 202 ? -4.516 0.855 0.603 1.00 96.44 202 LEU A CA 1
ATOM 1554 C C . LEU A 1 202 ? -3.003 0.805 0.400 1.00 96.44 202 LEU A C 1
ATOM 1556 O O . LEU A 1 202 ? -2.252 0.779 1.372 1.00 96.44 202 LEU A O 1
ATOM 1560 N N . VAL A 1 203 ? -2.550 0.818 -0.858 1.00 97.31 203 VAL A N 1
ATOM 1561 C CA . VAL A 1 203 ? -1.117 0.768 -1.186 1.00 97.31 203 VAL A CA 1
ATOM 1562 C C . VAL A 1 203 ? -0.409 2.031 -0.697 1.00 97.31 203 VAL A C 1
ATOM 1564 O O . VAL A 1 203 ? 0.671 1.931 -0.113 1.00 97.31 203 VAL A O 1
ATOM 1567 N N . ARG A 1 204 ? -1.041 3.201 -0.872 1.00 96.38 204 ARG A N 1
ATOM 1568 C CA . ARG A 1 204 ? -0.563 4.472 -0.321 1.00 96.38 204 ARG A CA 1
ATOM 1569 C C . ARG A 1 204 ? -0.360 4.369 1.187 1.00 96.38 204 ARG A C 1
ATOM 1571 O O . ARG A 1 204 ? 0.764 4.541 1.650 1.00 96.38 204 ARG A O 1
ATOM 1578 N N . LEU A 1 205 ? -1.422 4.047 1.934 1.00 96.88 205 LEU A N 1
ATOM 1579 C CA . LEU A 1 205 ? -1.383 3.929 3.393 1.00 96.88 205 LEU A CA 1
ATOM 1580 C C . LEU A 1 205 ? -0.314 2.927 3.835 1.00 96.88 205 LEU A C 1
ATOM 1582 O O . LEU A 1 205 ? 0.430 3.204 4.768 1.00 96.88 205 LEU A O 1
ATOM 1586 N N . LEU A 1 206 ? -0.200 1.787 3.154 1.00 97.38 206 LEU A N 1
ATOM 1587 C CA . LEU A 1 206 ? 0.796 0.773 3.474 1.00 97.38 206 LEU A CA 1
ATOM 1588 C C . LEU A 1 206 ? 2.216 1.348 3.366 1.00 97.38 206 LEU A C 1
ATOM 1590 O O . LEU A 1 206 ? 2.954 1.323 4.347 1.00 97.38 206 LEU A O 1
ATOM 1594 N N . TYR A 1 207 ? 2.599 1.937 2.230 1.00 97.25 207 TYR A N 1
ATOM 1595 C CA . TYR A 1 207 ? 3.928 2.550 2.090 1.00 97.25 207 TYR A CA 1
ATOM 1596 C C . TYR A 1 207 ? 4.161 3.679 3.094 1.00 97.25 207 TYR A C 1
ATOM 1598 O O . TYR A 1 207 ? 5.236 3.776 3.683 1.00 97.25 207 TYR A O 1
ATOM 1606 N N . GLU A 1 208 ? 3.140 4.490 3.333 1.00 96.25 208 GLU A N 1
ATOM 1607 C CA . GLU A 1 208 ? 3.137 5.571 4.308 1.00 96.25 208 GLU A CA 1
ATOM 1608 C C . GLU A 1 208 ? 3.381 5.095 5.749 1.00 96.25 208 GLU A C 1
ATOM 1610 O O . GLU A 1 208 ? 4.195 5.687 6.457 1.00 96.25 208 GLU A O 1
ATOM 1615 N N . VAL A 1 209 ? 2.734 4.012 6.184 1.00 96.81 209 VAL A N 1
ATOM 1616 C CA . VAL A 1 209 ? 2.935 3.396 7.507 1.00 96.81 209 VAL A CA 1
ATOM 1617 C C . VAL A 1 209 ? 4.351 2.824 7.616 1.00 96.81 209 VAL A C 1
ATOM 1619 O O . VAL A 1 209 ? 5.031 3.061 8.614 1.00 96.81 209 VAL A O 1
ATOM 1622 N N . TYR A 1 210 ? 4.836 2.126 6.583 1.00 97.19 210 TYR A N 1
ATOM 1623 C CA . TYR A 1 210 ? 6.198 1.581 6.570 1.00 97.19 210 TYR A CA 1
ATOM 1624 C C . TYR A 1 210 ? 7.257 2.687 6.658 1.00 97.19 210 TYR A C 1
ATOM 1626 O O . TYR A 1 210 ? 8.174 2.581 7.472 1.00 97.19 210 TYR A O 1
ATOM 1634 N N . LEU A 1 211 ? 7.118 3.759 5.872 1.00 96.75 211 LEU A N 1
ATOM 1635 C CA . LEU A 1 211 ? 8.030 4.906 5.892 1.00 96.75 211 LEU A CA 1
ATOM 1636 C C . LEU A 1 211 ? 7.983 5.644 7.231 1.00 96.75 211 LEU A C 1
ATOM 1638 O O . LEU A 1 211 ? 9.036 5.901 7.814 1.00 96.75 211 LEU A O 1
ATOM 1642 N N . ARG A 1 212 ? 6.779 5.934 7.745 1.00 95.12 212 ARG A N 1
ATOM 1643 C CA . ARG A 1 212 ? 6.617 6.632 9.024 1.00 95.12 212 ARG A CA 1
ATOM 1644 C C . ARG A 1 212 ? 7.159 5.850 10.195 1.00 95.12 212 ARG A C 1
ATOM 1646 O O . ARG A 1 212 ? 7.624 6.516 11.097 1.00 95.12 212 ARG A O 1
ATOM 1653 N N . SER A 1 213 ? 7.114 4.516 10.165 1.00 95.75 213 SER A N 1
ATOM 1654 C CA . SER A 1 213 ? 7.590 3.658 11.258 1.00 95.75 213 SER A CA 1
ATOM 1655 C C . SER A 1 213 ? 9.114 3.624 11.417 1.00 95.75 213 SER A C 1
ATOM 1657 O O . SER A 1 213 ? 9.608 3.217 12.468 1.00 95.75 213 SER A O 1
ATOM 1659 N N . LEU A 1 214 ? 9.882 4.003 10.385 1.00 95.19 214 LEU A N 1
ATOM 1660 C CA . LEU A 1 214 ? 11.340 3.836 10.384 1.00 95.19 214 LEU A CA 1
ATOM 1661 C C . LEU A 1 214 ? 12.046 4.615 11.504 1.00 95.19 214 LEU A C 1
ATOM 1663 O O . LEU A 1 214 ? 12.875 4.001 12.178 1.00 95.19 214 LEU A O 1
ATOM 1667 N N . PRO A 1 215 ? 11.734 5.901 11.762 1.00 92.38 215 PRO A N 1
ATOM 1668 C CA . PRO A 1 215 ? 12.379 6.642 12.842 1.00 92.38 215 PRO A CA 1
ATOM 1669 C C . PRO A 1 215 ? 12.070 6.093 14.242 1.00 92.38 215 PRO A C 1
ATOM 1671 O O . PRO A 1 215 ? 12.915 6.201 15.123 1.00 92.38 215 PRO A O 1
ATOM 1674 N N . GLN A 1 216 ? 10.896 5.487 14.468 1.00 91.44 216 GLN A N 1
ATOM 1675 C CA . GLN A 1 216 ? 10.497 4.996 15.800 1.00 91.44 216 GLN A CA 1
ATOM 1676 C C . GLN A 1 216 ? 10.870 3.527 16.019 1.00 91.44 216 GLN A C 1
ATOM 1678 O O . GLN A 1 216 ? 11.167 3.122 17.139 1.00 91.44 216 GLN A O 1
ATOM 1683 N N . CYS A 1 217 ? 10.830 2.708 14.967 1.00 93.25 217 CYS A N 1
ATOM 1684 C CA . CYS A 1 217 ? 11.003 1.257 15.060 1.00 93.25 217 CYS A CA 1
ATOM 1685 C C . CYS A 1 217 ? 12.307 0.734 14.453 1.00 93.25 217 CYS A C 1
ATOM 1687 O O . CYS A 1 217 ? 12.622 -0.442 14.654 1.00 93.25 217 CYS A O 1
ATOM 1689 N N . GLY A 1 218 ? 13.029 1.560 13.695 1.00 91.81 218 GLY A N 1
ATOM 1690 C CA . GLY A 1 218 ? 14.214 1.154 12.950 1.00 91.81 218 GLY A CA 1
ATOM 1691 C C . GLY A 1 218 ? 13.925 0.185 11.788 1.00 91.81 218 GLY A C 1
ATOM 1692 O O . GLY A 1 218 ? 12.774 -0.129 11.464 1.00 91.81 218 GLY A O 1
ATOM 1693 N N . PRO A 1 219 ? 14.981 -0.308 11.117 1.00 92.06 219 PRO A N 1
ATOM 1694 C CA . PRO A 1 219 ? 14.855 -1.214 9.979 1.00 92.06 219 PRO A CA 1
ATOM 1695 C C . PRO A 1 219 ? 14.437 -2.631 10.410 1.00 92.06 219 PRO A C 1
ATOM 1697 O O . PRO A 1 219 ? 15.243 -3.408 10.916 1.00 92.06 219 PRO A O 1
ATOM 1700 N N . ARG A 1 220 ? 13.189 -3.024 10.126 1.00 91.81 220 ARG A N 1
ATOM 1701 C CA . ARG A 1 220 ? 12.673 -4.377 10.419 1.00 91.81 220 ARG A CA 1
ATOM 1702 C C . ARG A 1 220 ? 12.694 -5.297 9.203 1.00 91.81 220 ARG A C 1
ATOM 1704 O O . ARG A 1 220 ? 11.742 -5.357 8.429 1.00 91.81 220 ARG A O 1
ATOM 1711 N N . GLY A 1 221 ? 13.789 -6.042 9.041 1.00 92.25 221 GLY A N 1
ATOM 1712 C CA . GLY A 1 221 ? 14.005 -6.991 7.939 1.00 92.25 221 GLY A CA 1
ATOM 1713 C C . GLY A 1 221 ? 12.775 -7.836 7.580 1.00 92.25 221 GLY A C 1
ATOM 1714 O O . GLY A 1 221 ? 12.362 -7.836 6.418 1.00 92.25 221 GLY A O 1
ATOM 1715 N N . GLU A 1 222 ? 12.174 -8.470 8.587 1.00 95.94 222 GLU A N 1
ATOM 1716 C CA . GLU A 1 222 ? 11.014 -9.362 8.476 1.00 95.94 222 GLU A CA 1
ATOM 1717 C C . GLU A 1 222 ? 9.770 -8.671 7.893 1.00 95.94 222 GLU A C 1
ATOM 1719 O O . GLU A 1 222 ? 9.279 -9.095 6.849 1.00 95.94 222 GLU A O 1
ATOM 1724 N N . LEU A 1 223 ? 9.291 -7.576 8.500 1.00 96.31 223 LEU A N 1
ATOM 1725 C CA . LEU A 1 223 ? 8.061 -6.889 8.070 1.00 96.31 223 LEU A CA 1
ATOM 1726 C C . LEU A 1 223 ? 8.137 -6.408 6.624 1.00 96.31 223 LEU A C 1
ATOM 1728 O O . LEU A 1 223 ? 7.187 -6.519 5.854 1.00 96.31 223 LEU A O 1
ATOM 1732 N N . TRP A 1 224 ? 9.282 -5.864 6.235 1.00 97.31 224 TRP A N 1
ATOM 1733 C CA . TRP A 1 224 ? 9.515 -5.427 4.864 1.00 97.31 224 TRP A CA 1
ATOM 1734 C C . TRP A 1 224 ? 9.689 -6.621 3.900 1.00 97.31 224 TRP A C 1
ATOM 1736 O O . TRP A 1 224 ? 9.497 -6.483 2.693 1.00 97.31 224 TRP A O 1
ATOM 1746 N N . GLY A 1 225 ? 10.082 -7.795 4.408 1.00 97.75 225 GLY A N 1
ATOM 1747 C CA . GLY A 1 225 ? 10.110 -9.049 3.651 1.00 97.75 225 GLY A CA 1
ATOM 1748 C C . GLY A 1 225 ? 8.696 -9.562 3.390 1.00 97.75 225 GLY A C 1
ATOM 1749 O O . GLY A 1 225 ? 8.387 -9.962 2.268 1.00 97.75 225 GLY A O 1
ATOM 1750 N N . LEU A 1 226 ? 7.811 -9.447 4.386 1.00 97.69 226 LEU A N 1
ATOM 1751 C CA . LEU A 1 226 ? 6.378 -9.687 4.227 1.00 97.69 226 LEU A CA 1
ATOM 1752 C C . LEU A 1 226 ? 5.778 -8.724 3.196 1.00 97.69 226 LEU A C 1
ATOM 1754 O O . LEU A 1 226 ? 5.129 -9.190 2.265 1.00 97.69 226 LEU A O 1
ATOM 1758 N N . LEU A 1 227 ? 6.072 -7.420 3.276 1.00 98.06 227 LEU A N 1
ATOM 1759 C CA . LEU A 1 227 ? 5.622 -6.442 2.274 1.00 98.06 227 LEU A CA 1
ATOM 1760 C C . LEU A 1 227 ? 5.967 -6.896 0.851 1.00 98.06 227 LEU A C 1
ATOM 1762 O O . LEU A 1 227 ? 5.093 -6.975 -0.005 1.00 98.06 227 LEU A O 1
ATOM 1766 N N . GLN A 1 228 ? 7.225 -7.274 0.613 1.00 97.69 228 GLN A N 1
ATOM 1767 C CA . GLN A 1 228 ? 7.659 -7.773 -0.691 1.00 97.69 228 GLN A CA 1
ATOM 1768 C C . GLN A 1 228 ? 6.926 -9.063 -1.101 1.00 97.69 228 GLN A C 1
ATOM 1770 O O . GLN A 1 228 ? 6.525 -9.199 -2.257 1.00 97.69 228 GLN A O 1
ATOM 1775 N N . LYS A 1 229 ? 6.742 -10.015 -0.175 1.00 97.00 229 LYS A N 1
ATOM 1776 C CA . LYS A 1 229 ? 6.006 -11.266 -0.426 1.00 97.00 229 LYS A CA 1
ATOM 1777 C C . LYS A 1 229 ? 4.583 -10.982 -0.915 1.00 97.00 229 LYS A C 1
ATOM 1779 O O . LYS A 1 229 ? 4.150 -11.595 -1.889 1.00 97.00 229 LYS A O 1
ATOM 1784 N N . PHE A 1 230 ? 3.873 -10.069 -0.258 1.00 97.56 230 PHE A N 1
ATOM 1785 C CA . PHE A 1 230 ? 2.484 -9.756 -0.585 1.00 97.56 230 PHE A CA 1
ATOM 1786 C C . PHE A 1 230 ? 2.352 -8.845 -1.809 1.00 97.56 230 PHE A C 1
ATOM 1788 O O . PHE A 1 230 ? 1.570 -9.168 -2.697 1.00 97.56 230 PHE A O 1
ATOM 1795 N N . CYS A 1 231 ? 3.176 -7.800 -1.953 1.00 97.44 231 CYS A N 1
ATOM 1796 C CA . CYS A 1 231 ? 3.139 -6.921 -3.129 1.00 97.44 231 CYS A CA 1
ATOM 1797 C C . CYS A 1 231 ? 3.292 -7.689 -4.447 1.00 97.44 231 CYS A C 1
ATOM 1799 O O . CYS A 1 231 ? 2.601 -7.374 -5.412 1.00 97.44 231 CYS A O 1
ATOM 1801 N N . ARG A 1 232 ? 4.120 -8.745 -4.485 1.00 96.25 232 ARG A N 1
ATOM 1802 C CA . ARG A 1 232 ? 4.266 -9.630 -5.658 1.00 96.25 232 ARG A CA 1
ATOM 1803 C C . ARG A 1 232 ? 2.965 -10.311 -6.090 1.00 96.25 232 ARG A C 1
ATOM 1805 O O . ARG A 1 232 ? 2.842 -10.676 -7.252 1.00 96.25 232 ARG A O 1
ATOM 1812 N N . ARG A 1 233 ? 1.997 -10.481 -5.188 1.00 96.31 233 ARG A N 1
ATOM 1813 C CA . ARG A 1 233 ? 0.671 -11.037 -5.503 1.00 96.31 233 ARG A CA 1
ATOM 1814 C C . ARG A 1 233 ? -0.258 -9.989 -6.110 1.00 96.31 233 ARG A C 1
ATOM 1816 O O . ARG A 1 233 ? -1.227 -10.360 -6.758 1.00 96.31 233 ARG A O 1
ATOM 1823 N N . TRP A 1 234 ? 0.038 -8.701 -5.938 1.00 97.56 234 TRP A N 1
ATOM 1824 C CA . TRP A 1 234 ? -0.825 -7.587 -6.348 1.00 97.56 234 TRP A CA 1
ATOM 1825 C C . TRP A 1 234 ? -0.344 -6.875 -7.618 1.00 97.56 234 TRP A C 1
ATOM 1827 O O . TRP A 1 234 ? -1.033 -5.992 -8.115 1.00 97.56 234 TRP A O 1
ATOM 1837 N N . ILE A 1 235 ? 0.806 -7.269 -8.181 1.00 97.06 235 ILE A N 1
ATOM 1838 C CA . ILE A 1 235 ? 1.405 -6.658 -9.389 1.00 97.06 235 ILE A CA 1
ATOM 1839 C C . ILE A 1 235 ? 0.551 -6.783 -10.658 1.00 97.06 235 ILE A C 1
ATOM 1841 O O . ILE A 1 235 ? 0.943 -6.287 -11.703 1.00 97.06 235 ILE A O 1
ATOM 1845 N N . HIS A 1 236 ? -0.591 -7.464 -10.584 1.00 95.81 236 HIS A N 1
ATOM 1846 C CA . HIS A 1 236 ? -1.596 -7.509 -11.640 1.00 95.81 236 HIS A CA 1
ATOM 1847 C C . HIS A 1 236 ? -2.507 -6.265 -11.645 1.00 95.81 236 HIS A C 1
ATOM 1849 O O . HIS A 1 236 ? -3.328 -6.119 -12.541 1.00 95.81 236 HIS A O 1
ATOM 1855 N N . ARG A 1 237 ? -2.396 -5.381 -10.641 1.00 96.25 237 ARG A N 1
ATOM 1856 C CA . ARG A 1 237 ? -3.197 -4.156 -10.505 1.00 96.25 237 ARG A CA 1
ATOM 1857 C C . ARG A 1 237 ? -2.356 -2.931 -10.860 1.00 96.25 237 ARG A C 1
ATOM 1859 O O . ARG A 1 237 ? -1.339 -2.679 -10.213 1.00 96.25 237 ARG A O 1
ATOM 1866 N N . THR A 1 238 ? -2.812 -2.122 -11.815 1.00 96.06 238 THR A N 1
ATOM 1867 C CA . THR A 1 238 ? -2.082 -0.933 -12.300 1.00 96.06 238 THR A CA 1
ATOM 1868 C C . THR A 1 238 ? -1.739 0.044 -11.177 1.00 96.06 238 THR A C 1
ATOM 1870 O O . THR A 1 238 ? -0.585 0.444 -11.046 1.00 96.06 238 THR A O 1
ATOM 1873 N N . LEU A 1 239 ? -2.698 0.339 -10.291 1.00 96.12 239 LEU A N 1
ATOM 1874 C CA . LEU A 1 239 ? -2.502 1.276 -9.178 1.00 96.12 239 LEU A CA 1
ATOM 1875 C C . LEU A 1 239 ? -1.396 0.837 -8.202 1.00 96.12 239 LEU A C 1
ATOM 1877 O O . LEU A 1 239 ? -0.733 1.688 -7.616 1.00 96.12 239 LEU A O 1
ATOM 1881 N N . VAL A 1 240 ? -1.128 -0.467 -8.045 1.00 97.75 240 VAL A N 1
ATOM 1882 C CA . VAL A 1 240 ? 0.002 -0.945 -7.220 1.00 97.75 240 VAL A CA 1
ATOM 1883 C C . VAL A 1 240 ? 1.328 -0.484 -7.824 1.00 97.75 240 VAL A C 1
ATOM 1885 O O . VAL A 1 240 ? 2.210 -0.003 -7.108 1.00 97.75 240 VAL A O 1
ATOM 1888 N N . ILE A 1 241 ? 1.457 -0.609 -9.146 1.00 98.00 241 ILE A N 1
ATOM 1889 C CA . ILE A 1 241 ? 2.649 -0.215 -9.896 1.00 98.00 241 ILE A CA 1
ATOM 1890 C C . ILE A 1 241 ? 2.776 1.307 -9.969 1.00 98.00 241 ILE A C 1
ATOM 1892 O O . ILE A 1 241 ? 3.874 1.834 -9.819 1.00 98.00 241 ILE A O 1
ATOM 1896 N N . GLU A 1 242 ? 1.678 2.039 -10.135 1.00 96.69 242 GLU A N 1
ATOM 1897 C CA . GLU A 1 242 ? 1.707 3.504 -10.181 1.00 96.69 242 GLU A CA 1
ATOM 1898 C C . GLU A 1 242 ? 2.084 4.126 -8.831 1.00 96.69 242 GLU A C 1
ATOM 1900 O O . GLU A 1 242 ? 2.926 5.026 -8.792 1.00 96.69 242 GLU A O 1
ATOM 1905 N N . GLN A 1 243 ? 1.562 3.599 -7.717 1.00 96.94 243 GLN A N 1
ATOM 1906 C CA . GLN A 1 243 ? 1.988 4.035 -6.384 1.00 96.94 243 GLN A CA 1
ATOM 1907 C C . GLN A 1 243 ? 3.450 3.657 -6.107 1.00 96.94 243 GLN A C 1
ATOM 1909 O O . GLN A 1 243 ? 4.197 4.448 -5.528 1.00 96.94 243 GLN A O 1
ATOM 1914 N N . TRP A 1 244 ? 3.896 2.478 -6.560 1.00 97.94 244 TRP A N 1
ATOM 1915 C CA . TRP A 1 244 ? 5.305 2.079 -6.498 1.00 97.94 244 TRP A CA 1
ATOM 1916 C C . TRP A 1 244 ? 6.212 3.034 -7.293 1.00 97.94 244 TRP A C 1
ATOM 1918 O O . TRP A 1 244 ? 7.238 3.490 -6.781 1.00 97.94 244 TRP A O 1
ATOM 1928 N N . ASN A 1 245 ? 5.816 3.404 -8.512 1.00 97.31 245 ASN A N 1
ATOM 1929 C CA . ASN A 1 245 ? 6.522 4.385 -9.333 1.00 97.31 245 ASN A CA 1
ATOM 1930 C C . ASN A 1 245 ? 6.636 5.736 -8.616 1.00 97.31 245 ASN A C 1
ATOM 1932 O O . ASN A 1 245 ? 7.717 6.322 -8.580 1.00 97.31 245 ASN A O 1
ATOM 1936 N N . ALA A 1 246 ? 5.538 6.224 -8.030 1.00 96.62 246 ALA A N 1
ATOM 1937 C CA . ALA A 1 246 ? 5.508 7.495 -7.313 1.00 96.62 246 ALA A CA 1
ATOM 1938 C C . ALA A 1 246 ? 6.498 7.517 -6.137 1.00 96.62 246 ALA A C 1
ATOM 1940 O O . ALA A 1 246 ? 7.348 8.411 -6.061 1.00 96.62 246 ALA A O 1
ATOM 1941 N N . VAL A 1 247 ? 6.448 6.511 -5.254 1.00 97.12 247 VAL A N 1
ATOM 1942 C CA . VAL A 1 247 ? 7.333 6.470 -4.081 1.00 97.12 247 VAL A CA 1
ATOM 1943 C C . VAL A 1 247 ? 8.795 6.270 -4.474 1.00 97.12 247 VAL A C 1
ATOM 1945 O O . VAL A 1 247 ? 9.660 7.011 -4.011 1.00 97.12 247 VAL A O 1
ATOM 1948 N N . THR A 1 248 ? 9.105 5.325 -5.364 1.00 97.00 248 THR A N 1
ATOM 1949 C CA . THR A 1 248 ? 10.496 5.061 -5.767 1.00 97.00 248 THR A CA 1
ATOM 1950 C C . THR A 1 248 ? 11.129 6.252 -6.475 1.00 97.00 248 THR A C 1
ATOM 1952 O O . THR A 1 248 ? 12.292 6.559 -6.204 1.00 97.00 248 THR A O 1
ATOM 1955 N N . LEU A 1 249 ? 10.380 6.964 -7.323 1.00 95.56 249 LEU A N 1
ATOM 1956 C CA . LEU A 1 249 ? 10.873 8.158 -8.004 1.00 95.56 249 LEU A CA 1
ATOM 1957 C C . LEU A 1 249 ? 11.204 9.265 -7.007 1.00 95.56 249 LEU A C 1
ATOM 1959 O O . LEU A 1 249 ? 12.285 9.844 -7.078 1.00 95.56 249 LEU A O 1
ATOM 1963 N N . LYS A 1 250 ? 10.317 9.529 -6.044 1.00 95.06 250 LYS A N 1
ATOM 1964 C CA . LYS A 1 250 ? 10.523 10.578 -5.038 1.00 95.06 250 LYS A CA 1
ATOM 1965 C C . LYS A 1 250 ? 11.661 10.265 -4.076 1.00 95.06 250 LYS A C 1
ATOM 1967 O O . LYS A 1 250 ? 12.475 11.146 -3.797 1.00 95.06 250 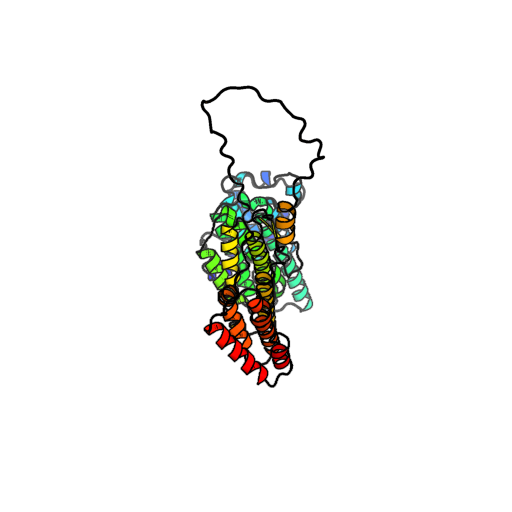LYS A O 1
ATOM 1972 N N . LEU A 1 251 ? 11.792 9.013 -3.641 1.00 95.00 251 LEU A N 1
ATOM 1973 C CA . LEU A 1 251 ? 12.940 8.588 -2.837 1.00 95.00 251 LEU A CA 1
ATOM 1974 C C . LEU A 1 251 ? 14.250 8.666 -3.634 1.00 95.00 251 LEU A C 1
ATOM 1976 O O . LEU A 1 251 ? 15.260 9.113 -3.096 1.00 95.00 251 LEU A O 1
ATOM 1980 N N . THR A 1 252 ? 14.230 8.309 -4.924 1.00 93.94 252 THR A N 1
ATOM 1981 C CA . THR A 1 252 ? 15.399 8.437 -5.812 1.00 93.94 252 THR A CA 1
ATOM 1982 C C . THR A 1 252 ? 15.787 9.902 -5.997 1.00 93.94 252 THR A C 1
ATOM 1984 O O . THR A 1 252 ? 16.942 10.251 -5.780 1.00 93.94 252 THR A O 1
ATOM 1987 N N . GLN A 1 253 ? 14.825 10.781 -6.292 1.00 91.69 253 GLN A N 1
ATOM 1988 C CA . GLN A 1 253 ? 15.021 12.233 -6.368 1.00 91.69 253 GLN A CA 1
ATOM 1989 C C . GLN A 1 253 ? 15.667 12.778 -5.099 1.00 91.69 253 GLN A C 1
ATOM 1991 O O . GLN A 1 253 ? 16.651 13.519 -5.159 1.00 91.69 253 GLN A O 1
ATOM 1996 N N . ARG A 1 254 ? 15.144 12.386 -3.933 1.00 90.62 254 ARG A N 1
ATOM 1997 C CA . ARG A 1 254 ? 15.693 12.814 -2.648 1.00 90.62 254 ARG A CA 1
ATOM 1998 C C . ARG A 1 254 ? 17.120 12.318 -2.446 1.00 90.62 254 ARG A C 1
ATOM 2000 O O . ARG A 1 254 ? 17.962 13.117 -2.040 1.00 90.62 254 ARG A O 1
ATOM 2007 N N . MET A 1 255 ? 17.387 11.041 -2.715 1.00 88.56 255 MET A N 1
ATOM 2008 C CA . MET A 1 255 ? 18.708 10.432 -2.554 1.00 88.56 255 MET A CA 1
ATOM 2009 C C . MET A 1 255 ? 19.730 11.096 -3.484 1.00 88.56 255 MET A C 1
ATOM 2011 O O . MET A 1 255 ? 20.809 11.489 -3.046 1.00 88.56 255 MET A O 1
ATOM 2015 N N . MET A 1 256 ? 19.353 11.329 -4.743 1.00 86.75 256 MET A N 1
ATOM 2016 C CA . MET A 1 256 ? 20.186 12.020 -5.724 1.00 86.75 256 MET A CA 1
ATOM 2017 C C . MET A 1 256 ? 20.461 13.475 -5.327 1.00 86.75 256 MET A C 1
ATOM 2019 O O . MET A 1 256 ? 21.594 13.931 -5.463 1.00 86.75 256 MET A O 1
ATOM 2023 N N . ARG A 1 257 ? 19.479 14.198 -4.770 1.00 85.44 257 ARG A N 1
ATOM 2024 C CA . ARG A 1 257 ? 19.692 15.544 -4.203 1.00 85.44 257 ARG A CA 1
ATOM 2025 C C . ARG A 1 257 ? 20.673 15.532 -3.030 1.00 85.44 257 ARG A C 1
ATOM 2027 O O . ARG A 1 257 ? 21.554 16.375 -2.993 1.00 85.44 257 ARG A O 1
ATOM 2034 N N . GLN A 1 258 ? 20.564 14.556 -2.127 1.00 81.25 258 GLN A N 1
ATOM 2035 C CA . GLN A 1 258 ? 21.441 14.406 -0.954 1.00 81.25 258 GLN A CA 1
ATOM 2036 C C . GLN A 1 258 ? 22.902 14.117 -1.333 1.00 81.25 258 GLN A C 1
ATOM 2038 O O . GLN A 1 258 ? 23.820 14.544 -0.643 1.00 81.25 258 GLN A O 1
ATOM 2043 N N . ILE A 1 259 ? 23.120 13.393 -2.436 1.00 79.31 259 ILE A N 1
ATOM 2044 C CA . ILE A 1 259 ? 24.462 13.131 -2.975 1.00 79.31 259 ILE A CA 1
ATOM 2045 C C . ILE A 1 259 ? 25.077 14.408 -3.572 1.00 79.31 259 ILE A C 1
ATOM 2047 O O . ILE A 1 259 ? 26.297 14.575 -3.524 1.00 79.31 259 ILE A O 1
ATOM 2051 N N . ARG A 1 260 ? 24.245 15.295 -4.138 1.00 76.56 260 ARG A N 1
ATOM 2052 C CA . ARG A 1 260 ? 24.680 16.554 -4.763 1.00 76.56 260 ARG A CA 1
ATOM 2053 C C . ARG A 1 260 ? 24.956 17.653 -3.748 1.00 76.56 260 ARG A C 1
ATOM 2055 O O . ARG A 1 260 ? 25.960 18.342 -3.875 1.00 76.56 260 ARG A O 1
ATOM 2062 N N . ASP A 1 261 ? 24.058 17.814 -2.787 1.00 78.12 261 ASP A N 1
ATOM 2063 C CA . ASP A 1 261 ? 24.102 18.864 -1.779 1.00 78.12 261 ASP A CA 1
ATOM 2064 C C . ASP A 1 261 ? 23.830 18.258 -0.398 1.00 78.12 261 ASP A C 1
ATOM 2066 O O . ASP A 1 261 ? 22.735 17.759 -0.114 1.00 78.12 261 ASP A O 1
ATOM 2070 N N . GLN A 1 262 ? 24.848 18.300 0.464 1.00 70.38 262 GLN A N 1
ATOM 2071 C CA . GLN A 1 262 ? 24.754 17.802 1.836 1.00 70.38 262 GLN A CA 1
ATOM 2072 C C . GLN A 1 262 ? 23.818 18.665 2.701 1.00 70.38 262 GLN A C 1
ATOM 2074 O O . GLN A 1 262 ? 23.261 18.156 3.673 1.00 70.38 262 GLN A O 1
ATOM 2079 N N . ASN A 1 263 ? 23.575 19.923 2.311 1.00 71.06 263 ASN A N 1
ATOM 2080 C CA . ASN A 1 263 ? 22.658 20.845 2.983 1.00 71.06 263 ASN A CA 1
ATOM 2081 C C . ASN A 1 263 ? 21.223 20.779 2.429 1.00 71.06 263 ASN A C 1
ATOM 2083 O O . ASN A 1 263 ? 20.357 21.535 2.870 1.00 71.06 263 ASN A O 1
ATOM 2087 N N . ALA A 1 264 ? 20.940 19.872 1.485 1.00 73.38 264 ALA A N 1
ATOM 2088 C CA . ALA A 1 264 ? 19.609 19.731 0.908 1.00 73.38 264 ALA A CA 1
ATOM 2089 C C . ALA A 1 264 ? 18.558 19.381 1.977 1.00 73.38 264 ALA A C 1
ATOM 2091 O O . ALA A 1 264 ? 18.752 18.465 2.787 1.00 73.38 264 ALA A O 1
ATOM 2092 N N . THR A 1 265 ? 17.403 20.049 1.904 1.00 77.88 265 THR A N 1
ATOM 2093 C CA . THR A 1 265 ? 16.247 19.868 2.799 1.00 77.88 265 THR A CA 1
ATOM 2094 C C . THR A 1 265 ? 15.913 18.396 3.030 1.00 77.88 265 THR A C 1
ATOM 2096 O O . THR A 1 265 ? 15.869 17.594 2.098 1.00 77.88 265 THR A O 1
ATOM 2099 N N . LYS A 1 266 ? 15.706 17.991 4.290 1.00 78.31 266 LYS A N 1
ATOM 2100 C CA . LYS A 1 266 ? 15.368 16.599 4.662 1.00 78.31 266 LYS A CA 1
ATOM 2101 C C . LYS A 1 266 ? 13.939 16.200 4.295 1.00 78.31 266 LYS A C 1
ATOM 2103 O O . LYS A 1 266 ? 13.672 15.004 4.210 1.00 78.31 266 LYS A O 1
ATOM 2108 N N . GLU A 1 267 ? 13.088 17.174 4.003 1.00 86.19 267 GLU A N 1
ATOM 2109 C CA . GLU A 1 267 ? 11.697 16.970 3.620 1.00 86.19 267 GLU A CA 1
ATOM 2110 C C . GLU A 1 267 ? 11.561 16.240 2.273 1.00 86.19 267 GLU A C 1
ATOM 2112 O O . GLU A 1 267 ? 12.229 16.544 1.279 1.00 86.19 267 GLU A O 1
ATOM 2117 N N . ILE A 1 268 ? 10.684 15.241 2.255 1.00 89.62 268 ILE A N 1
ATOM 2118 C CA . ILE A 1 268 ? 10.301 14.448 1.092 1.00 89.62 268 ILE A CA 1
ATOM 2119 C C . ILE A 1 268 ? 8.805 14.631 0.903 1.00 89.62 268 ILE A C 1
ATOM 2121 O O . ILE A 1 268 ? 8.034 14.353 1.816 1.00 89.62 268 ILE A O 1
ATOM 2125 N N . GLU A 1 269 ? 8.403 15.038 -0.298 1.00 93.00 269 GLU A N 1
ATOM 2126 C CA . GLU A 1 269 ? 7.000 15.160 -0.685 1.00 93.00 269 GLU A CA 1
ATOM 2127 C C . GLU A 1 269 ? 6.662 14.142 -1.777 1.00 93.00 269 GLU A C 1
ATOM 2129 O O . GLU A 1 269 ? 7.216 14.177 -2.884 1.00 93.00 269 GLU A O 1
ATOM 2134 N N . ILE A 1 270 ? 5.758 13.216 -1.455 1.00 92.88 270 ILE A N 1
ATOM 2135 C CA . ILE A 1 270 ? 5.263 12.204 -2.385 1.00 92.88 270 ILE A CA 1
ATOM 2136 C C . ILE A 1 270 ? 3.878 12.599 -2.885 1.00 92.88 270 ILE A C 1
ATOM 2138 O O . ILE A 1 270 ? 2.927 12.675 -2.110 1.00 92.88 270 ILE A O 1
ATOM 2142 N N . ASN A 1 271 ? 3.780 12.779 -4.202 1.00 93.31 271 ASN A N 1
ATOM 2143 C CA . ASN A 1 271 ? 2.516 12.956 -4.909 1.00 93.31 271 ASN A CA 1
ATOM 2144 C C . ASN A 1 271 ? 2.066 11.588 -5.413 1.00 93.31 271 ASN A C 1
ATOM 2146 O O . ASN A 1 271 ? 2.713 11.008 -6.290 1.00 93.31 271 ASN A O 1
ATOM 2150 N N . TRP A 1 272 ? 1.004 11.067 -4.812 1.00 92.06 272 TRP A N 1
ATOM 2151 C CA . TRP A 1 272 ? 0.487 9.735 -5.089 1.00 92.06 272 TRP A CA 1
ATOM 2152 C C . TRP A 1 272 ? -0.388 9.702 -6.348 1.00 92.06 272 TRP A C 1
ATOM 2154 O O . TRP A 1 272 ? -0.954 10.714 -6.755 1.00 92.06 272 TRP A O 1
ATOM 2164 N N . ALA A 1 273 ? -0.494 8.526 -6.969 1.00 86.50 273 ALA A N 1
ATOM 2165 C CA . ALA A 1 273 ? -1.244 8.329 -8.213 1.00 86.50 273 ALA A CA 1
ATOM 2166 C C . ALA A 1 273 ? -2.771 8.407 -8.025 1.00 86.50 273 ALA A C 1
ATOM 2168 O O . ALA A 1 273 ? -3.498 8.667 -8.976 1.00 86.50 273 ALA A O 1
ATOM 2169 N N . ASP A 1 274 ? -3.260 8.221 -6.797 1.00 81.94 274 ASP A N 1
ATOM 2170 C CA . ASP A 1 274 ? -4.675 8.328 -6.426 1.00 81.94 274 ASP A CA 1
ATOM 2171 C C . ASP A 1 274 ? -5.147 9.781 -6.209 1.00 81.94 274 ASP A C 1
ATOM 2173 O O . ASP A 1 274 ? -6.251 9.989 -5.711 1.00 81.94 274 ASP A O 1
ATOM 2177 N N . ASN A 1 275 ? -4.332 10.786 -6.573 1.00 77.75 275 ASN A N 1
ATOM 2178 C CA . ASN A 1 275 ? -4.632 12.226 -6.491 1.00 77.75 275 ASN A CA 1
ATOM 2179 C C . ASN A 1 275 ? -5.078 12.721 -5.099 1.00 77.75 275 ASN A C 1
ATOM 2181 O O . ASN A 1 275 ? -5.728 13.761 -4.977 1.00 77.75 275 ASN A O 1
ATOM 2185 N N . ARG A 1 276 ? -4.732 11.989 -4.035 1.00 80.88 276 ARG A N 1
ATOM 2186 C CA . ARG A 1 276 ? -4.966 12.413 -2.651 1.00 80.88 276 ARG A CA 1
ATOM 2187 C C . ARG A 1 276 ? -3.888 13.396 -2.185 1.00 80.88 276 ARG A C 1
ATOM 2189 O O . ARG A 1 276 ? -2.920 13.675 -2.891 1.00 80.88 276 ARG A O 1
ATOM 2196 N N . GLN A 1 277 ? -4.075 13.930 -0.977 1.00 79.88 277 GLN A N 1
ATOM 2197 C CA . GLN A 1 277 ? -3.138 14.867 -0.356 1.00 79.88 277 GLN A CA 1
ATOM 2198 C C . GLN A 1 277 ? -1.702 14.313 -0.360 1.00 79.88 277 GLN A C 1
ATOM 2200 O O . GLN A 1 277 ? -1.508 13.127 -0.059 1.00 79.88 277 GLN A O 1
ATOM 2205 N N . PRO A 1 278 ? -0.701 15.150 -0.683 1.00 86.31 278 PRO A N 1
ATOM 2206 C CA . PRO A 1 278 ? 0.680 14.712 -0.756 1.00 86.31 278 PRO A CA 1
ATOM 2207 C C . PRO A 1 278 ? 1.186 14.267 0.616 1.00 86.31 278 PRO A C 1
ATOM 2209 O O . PRO A 1 278 ? 0.835 14.831 1.657 1.00 86.31 278 PRO A O 1
ATOM 2212 N N . PHE A 1 279 ? 2.043 13.250 0.623 1.00 89.50 279 PHE A N 1
ATOM 2213 C CA . PHE A 1 279 ? 2.679 12.774 1.844 1.00 89.50 279 PHE A CA 1
ATOM 2214 C C . PHE A 1 279 ? 4.016 13.480 2.053 1.00 89.50 279 PHE A C 1
ATOM 2216 O O . PHE A 1 279 ? 4.968 13.249 1.305 1.00 89.50 279 PHE A O 1
ATOM 2223 N N . LYS A 1 280 ? 4.073 14.317 3.091 1.00 90.62 280 LYS A N 1
ATOM 2224 C CA . LYS A 1 280 ? 5.281 15.014 3.538 1.00 90.62 280 LYS A CA 1
ATOM 2225 C C . LYS A 1 280 ? 5.861 14.350 4.778 1.00 90.62 280 LYS A C 1
ATOM 2227 O O . LYS A 1 280 ? 5.130 14.077 5.732 1.00 90.62 280 LYS A O 1
ATOM 2232 N N . PHE A 1 281 ? 7.159 14.074 4.756 1.00 90.88 281 PHE A N 1
ATOM 2233 C CA . PHE A 1 281 ? 7.890 13.522 5.895 1.00 90.88 281 PHE A CA 1
ATOM 2234 C C . PHE A 1 281 ? 9.387 13.793 5.784 1.00 90.88 281 PHE A C 1
ATOM 2236 O O . PHE A 1 281 ? 9.901 14.117 4.715 1.00 90.88 281 PHE A O 1
ATOM 2243 N N . GLU A 1 282 ? 10.091 13.602 6.893 1.00 89.06 282 GLU A N 1
ATOM 2244 C CA . GLU A 1 282 ? 11.545 13.665 6.943 1.00 89.06 282 GLU A CA 1
ATOM 2245 C C . GLU A 1 282 ? 12.123 12.287 7.240 1.00 89.06 282 GLU A C 1
ATOM 2247 O O . GLU A 1 282 ? 11.577 11.518 8.035 1.00 89.06 282 GLU A O 1
ATOM 2252 N N . LEU A 1 283 ? 13.244 11.973 6.594 1.00 88.62 283 LEU A N 1
ATOM 2253 C CA . LEU A 1 283 ? 13.947 10.719 6.817 1.00 88.62 283 LEU A CA 1
ATOM 2254 C C . LEU A 1 283 ? 15.456 10.933 6.752 1.00 88.62 283 LEU A C 1
ATOM 2256 O O . LEU A 1 283 ? 15.978 11.570 5.832 1.00 88.62 283 LEU A O 1
ATOM 2260 N N . GLU A 1 284 ? 16.169 10.389 7.733 1.00 87.62 284 GLU A N 1
ATOM 2261 C CA . GLU A 1 284 ? 17.628 10.445 7.765 1.00 87.62 284 GLU A CA 1
ATOM 2262 C C . GLU A 1 284 ? 18.246 9.622 6.629 1.00 87.62 284 GLU A C 1
ATOM 2264 O O . GLU A 1 284 ? 17.691 8.609 6.209 1.00 87.62 284 GLU A O 1
ATOM 2269 N N . SER A 1 285 ? 19.434 10.019 6.165 1.00 85.56 285 SER A N 1
ATOM 2270 C CA . SER A 1 285 ? 20.145 9.378 5.045 1.00 85.56 285 SER A CA 1
ATOM 2271 C C . SER A 1 285 ? 20.226 7.836 5.113 1.00 85.56 285 SER A C 1
ATOM 2273 O O . SER A 1 285 ? 19.834 7.189 4.136 1.00 85.56 285 SER A O 1
ATOM 2275 N N . PRO A 1 286 ? 20.642 7.191 6.229 1.00 90.69 286 PRO A N 1
ATOM 2276 C CA . PRO A 1 286 ? 20.703 5.726 6.284 1.00 90.69 286 PRO A CA 1
ATOM 2277 C C . PRO A 1 286 ? 19.317 5.074 6.183 1.00 90.69 286 PRO A C 1
ATOM 2279 O O . PRO A 1 286 ? 19.155 4.054 5.509 1.00 90.69 286 PRO A O 1
ATOM 2282 N N . MET A 1 287 ? 18.300 5.678 6.802 1.00 92.75 287 MET A N 1
ATOM 2283 C CA . MET A 1 287 ? 16.923 5.189 6.733 1.00 92.75 287 MET A CA 1
ATOM 2284 C C . MET A 1 287 ? 16.318 5.408 5.342 1.00 92.75 287 MET A C 1
ATOM 2286 O O . MET A 1 287 ? 15.603 4.538 4.849 1.00 92.75 287 MET A O 1
ATOM 2290 N N . LEU A 1 288 ? 16.645 6.522 4.679 1.00 92.75 288 LEU A N 1
ATOM 2291 C CA . LEU A 1 288 ? 16.243 6.810 3.305 1.00 92.75 288 LEU A CA 1
ATOM 2292 C C . LEU A 1 288 ? 16.814 5.778 2.337 1.00 92.75 288 LEU A C 1
ATOM 2294 O O . LEU A 1 288 ? 16.061 5.210 1.549 1.00 92.75 288 LEU A O 1
ATOM 2298 N N . ALA A 1 289 ? 18.117 5.501 2.418 1.00 92.81 289 ALA A N 1
ATOM 2299 C CA . ALA A 1 289 ? 18.766 4.497 1.579 1.00 92.81 289 ALA A CA 1
ATOM 2300 C C . ALA A 1 289 ? 18.157 3.103 1.800 1.00 92.81 289 ALA A C 1
ATOM 2302 O O . ALA A 1 289 ? 17.890 2.380 0.836 1.00 92.81 289 ALA A O 1
ATOM 2303 N N . TYR A 1 290 ? 17.877 2.747 3.058 1.00 95.44 290 TYR A N 1
ATOM 2304 C CA . TYR A 1 290 ? 17.184 1.508 3.400 1.00 95.44 290 TYR A CA 1
ATOM 2305 C C . TYR A 1 290 ? 15.781 1.447 2.780 1.00 95.44 290 TYR A C 1
ATOM 2307 O O . TYR A 1 290 ? 15.477 0.501 2.052 1.00 95.44 290 TYR A O 1
ATOM 2315 N N . ALA A 1 291 ? 14.940 2.456 3.021 1.00 96.50 291 ALA A N 1
ATOM 2316 C CA . ALA A 1 291 ? 13.574 2.520 2.506 1.00 96.50 291 ALA A CA 1
ATOM 2317 C C . ALA A 1 291 ? 13.542 2.455 0.977 1.00 96.50 291 ALA A C 1
ATOM 2319 O O . ALA A 1 291 ? 12.805 1.655 0.401 1.00 96.50 291 ALA A O 1
ATOM 2320 N N . TRP A 1 292 ? 14.393 3.252 0.327 1.00 95.94 292 TRP A N 1
ATOM 2321 C CA . TRP A 1 292 ? 14.560 3.268 -1.119 1.00 95.94 292 TRP A CA 1
ATOM 2322 C C . TRP A 1 292 ? 14.929 1.880 -1.648 1.00 95.94 292 TRP A C 1
ATOM 2324 O O . TRP A 1 292 ? 14.259 1.373 -2.544 1.00 95.94 292 TRP A O 1
ATOM 2334 N N . TYR A 1 293 ? 15.925 1.216 -1.052 1.00 95.62 293 TYR A N 1
ATOM 2335 C CA . TYR A 1 293 ? 16.350 -0.117 -1.479 1.00 95.62 293 TYR A CA 1
ATOM 2336 C C . TYR A 1 293 ? 15.232 -1.161 -1.334 1.00 95.62 293 TYR A C 1
ATOM 2338 O O . TYR A 1 293 ? 15.021 -1.980 -2.236 1.00 95.62 293 TYR A O 1
ATOM 2346 N N . ARG A 1 294 ? 14.499 -1.139 -0.210 1.00 97.31 294 ARG A N 1
ATOM 2347 C CA . ARG A 1 294 ? 13.392 -2.076 0.037 1.00 97.31 294 ARG A CA 1
ATOM 2348 C C . ARG A 1 294 ? 12.224 -1.835 -0.916 1.00 97.31 294 ARG A C 1
ATOM 2350 O O . ARG A 1 294 ? 11.728 -2.800 -1.493 1.00 97.31 294 ARG A O 1
ATOM 2357 N N . LEU A 1 295 ? 11.822 -0.578 -1.117 1.00 97.56 295 LEU A N 1
ATOM 2358 C CA . LEU A 1 295 ? 10.704 -0.217 -1.993 1.00 97.56 295 LEU A CA 1
ATOM 2359 C C . LEU A 1 295 ? 11.032 -0.414 -3.466 1.00 97.56 295 LEU A C 1
ATOM 2361 O O . LEU A 1 295 ? 10.198 -0.932 -4.200 1.00 97.56 295 LEU A O 1
ATOM 2365 N N . LEU A 1 296 ? 12.257 -0.117 -3.902 1.00 96.50 296 LEU A N 1
ATOM 2366 C CA . LEU A 1 296 ? 12.681 -0.384 -5.275 1.00 96.50 296 LEU A CA 1
ATOM 2367 C C . LEU A 1 296 ? 12.481 -1.863 -5.639 1.00 96.50 296 LEU A C 1
ATOM 2369 O O . LEU A 1 296 ? 12.029 -2.176 -6.732 1.00 96.50 296 LEU A O 1
ATOM 2373 N N . ARG A 1 297 ? 12.741 -2.784 -4.705 1.00 95.62 297 ARG A N 1
ATOM 2374 C CA . ARG A 1 297 ? 12.644 -4.236 -4.934 1.00 95.62 297 ARG A CA 1
ATOM 2375 C C . ARG A 1 297 ? 11.295 -4.847 -4.551 1.00 95.62 297 ARG A C 1
ATOM 2377 O O . ARG A 1 297 ? 11.137 -6.067 -4.670 1.00 95.62 297 ARG A O 1
ATOM 2384 N N . VAL A 1 298 ? 10.339 -4.051 -4.072 1.00 97.44 298 VAL A N 1
ATOM 2385 C CA . VAL A 1 298 ? 9.111 -4.564 -3.443 1.00 97.44 298 VAL A CA 1
ATOM 2386 C C . VAL A 1 298 ? 8.224 -5.341 -4.420 1.00 97.44 298 VAL A C 1
ATOM 2388 O O . VAL A 1 298 ? 7.679 -6.378 -4.053 1.00 97.44 298 VAL A O 1
ATOM 2391 N N . ILE A 1 299 ? 8.167 -4.917 -5.686 1.00 95.94 299 ILE A N 1
ATOM 2392 C CA . ILE A 1 299 ? 7.378 -5.587 -6.732 1.00 95.94 299 ILE A CA 1
ATOM 2393 C C . ILE A 1 299 ? 8.071 -6.832 -7.313 1.00 95.94 299 ILE A C 1
ATOM 2395 O O . ILE A 1 299 ? 7.466 -7.589 -8.064 1.00 95.94 299 ILE A O 1
ATOM 2399 N N . GLY A 1 300 ? 9.337 -7.081 -6.960 1.00 94.56 300 GLY A N 1
ATOM 2400 C CA . GLY A 1 300 ? 10.142 -8.135 -7.576 1.00 94.56 300 GLY A CA 1
ATOM 2401 C C . GLY A 1 300 ? 10.650 -7.748 -8.968 1.00 94.56 300 GLY A C 1
ATOM 2402 O O . GLY A 1 300 ? 11.082 -6.619 -9.180 1.00 94.56 300 GLY A O 1
ATOM 2403 N N . HIS A 1 301 ? 10.670 -8.710 -9.891 1.00 93.88 301 HIS A N 1
ATOM 2404 C CA . HIS A 1 301 ? 11.111 -8.486 -11.266 1.00 93.88 301 HIS A CA 1
ATOM 2405 C C . HIS A 1 301 ? 9.901 -8.136 -12.154 1.00 93.88 301 HIS A C 1
ATOM 2407 O O . HIS A 1 301 ? 8.951 -8.920 -12.165 1.00 93.88 301 HIS A O 1
ATOM 2413 N N . PRO A 1 302 ? 9.914 -7.032 -12.931 1.00 93.06 302 PRO A N 1
ATOM 2414 C CA . PRO A 1 302 ? 8.777 -6.630 -13.767 1.00 93.06 302 PRO A CA 1
ATOM 2415 C C . PRO A 1 302 ? 8.320 -7.689 -14.778 1.00 93.06 302 PRO A C 1
ATOM 2417 O O . PRO A 1 302 ? 7.154 -7.707 -15.149 1.00 93.06 302 PRO A O 1
ATOM 2420 N N . SER A 1 303 ? 9.197 -8.612 -15.193 1.00 91.06 303 SER A N 1
ATOM 2421 C CA . SER A 1 303 ? 8.830 -9.735 -16.081 1.00 91.06 303 SER A CA 1
ATOM 2422 C C . SER A 1 303 ? 7.774 -10.687 -15.499 1.00 91.06 303 SER A C 1
ATOM 2424 O O . SER A 1 303 ? 7.179 -11.457 -16.252 1.00 91.06 303 SER A O 1
ATOM 2426 N N . ALA A 1 304 ? 7.524 -10.631 -14.185 1.00 93.94 304 ALA A N 1
ATOM 2427 C CA . ALA A 1 304 ? 6.442 -11.363 -13.531 1.00 93.94 304 ALA A CA 1
ATOM 2428 C C . ALA A 1 304 ? 5.047 -10.762 -13.802 1.00 93.94 304 ALA A C 1
ATOM 2430 O O . ALA A 1 304 ? 4.045 -11.395 -13.480 1.00 93.94 304 ALA A O 1
ATOM 2431 N N . ILE A 1 305 ? 4.963 -9.556 -14.373 1.00 95.12 305 ILE A N 1
ATOM 2432 C CA . ILE A 1 305 ? 3.696 -8.916 -14.735 1.00 95.12 305 ILE A CA 1
ATOM 2433 C C . ILE A 1 305 ? 3.214 -9.484 -16.077 1.00 95.12 305 ILE A C 1
ATOM 2435 O O . ILE A 1 305 ? 3.948 -9.499 -17.068 1.00 95.12 305 ILE A O 1
ATOM 2439 N N . PHE A 1 306 ? 1.968 -9.959 -16.099 1.00 92.88 306 PHE A N 1
ATOM 2440 C CA . PHE A 1 306 ? 1.347 -10.581 -17.274 1.00 92.88 306 PHE A CA 1
ATOM 2441 C C . PHE A 1 306 ? 0.442 -9.640 -18.067 1.00 92.88 306 PHE A C 1
ATOM 2443 O O . PHE A 1 306 ? 0.217 -9.889 -19.248 1.00 92.88 306 PHE A O 1
ATOM 2450 N N . ASP A 1 307 ? -0.070 -8.589 -17.432 1.00 94.69 307 ASP A N 1
ATOM 2451 C CA . ASP A 1 307 ? -0.910 -7.593 -18.088 1.00 94.69 307 ASP A CA 1
ATOM 2452 C C . ASP A 1 307 ? -0.032 -6.559 -18.830 1.00 94.69 307 ASP A C 1
ATOM 2454 O O . ASP A 1 307 ? 0.868 -5.984 -18.203 1.00 94.69 307 ASP A O 1
ATOM 2458 N N . PRO A 1 308 ? -0.235 -6.329 -20.144 1.00 94.19 308 PRO A N 1
ATOM 2459 C CA . PRO A 1 308 ? 0.604 -5.424 -20.929 1.00 94.19 308 PRO A CA 1
ATOM 2460 C C . PRO A 1 308 ? 0.582 -3.964 -20.461 1.00 94.19 308 PRO A C 1
ATOM 2462 O O . PRO A 1 308 ? 1.624 -3.303 -20.497 1.00 94.19 308 PRO A O 1
ATOM 2465 N N . ASP A 1 309 ? -0.563 -3.460 -19.997 1.00 95.25 309 ASP A N 1
ATOM 2466 C CA . ASP A 1 309 ? -0.714 -2.068 -19.566 1.00 95.25 309 ASP A CA 1
ATOM 2467 C C . ASP A 1 309 ? -0.060 -1.854 -18.201 1.00 95.25 309 ASP A C 1
ATOM 2469 O O . ASP A 1 309 ? 0.682 -0.887 -17.991 1.00 95.25 309 ASP A O 1
ATOM 2473 N N . VAL A 1 310 ? -0.245 -2.812 -17.289 1.00 96.56 310 VAL A N 1
ATOM 2474 C CA . VAL A 1 310 ? 0.439 -2.816 -15.991 1.00 96.56 310 VAL A CA 1
ATOM 2475 C C . VAL A 1 310 ? 1.954 -2.942 -16.179 1.00 96.56 310 VAL A C 1
ATOM 2477 O O . VAL A 1 310 ? 2.735 -2.259 -15.510 1.00 96.56 310 VAL A O 1
ATOM 2480 N N . TYR A 1 311 ? 2.394 -3.773 -17.127 1.00 96.44 311 TYR A N 1
ATOM 2481 C CA . TYR A 1 311 ? 3.807 -3.917 -17.466 1.00 96.44 311 TYR A CA 1
ATOM 2482 C C . TYR A 1 311 ? 4.388 -2.624 -18.044 1.00 96.44 311 TYR A C 1
ATOM 2484 O O . TYR A 1 311 ? 5.458 -2.178 -17.623 1.00 96.44 311 TYR A O 1
ATOM 2492 N N . LEU A 1 312 ? 3.669 -1.976 -18.964 1.00 95.50 312 LEU A N 1
ATOM 2493 C CA . LEU A 1 312 ? 4.048 -0.678 -19.512 1.00 95.50 312 LEU A CA 1
ATOM 2494 C C . LEU A 1 312 ? 4.183 0.378 -18.407 1.00 95.50 312 LEU A C 1
ATOM 2496 O O . LEU A 1 312 ? 5.147 1.147 -18.418 1.00 95.50 312 LEU A O 1
ATOM 2500 N N . ALA A 1 313 ? 3.264 0.409 -17.437 1.00 96.62 313 ALA A N 1
ATOM 2501 C CA . ALA A 1 313 ? 3.359 1.304 -16.286 1.00 96.62 313 ALA A CA 1
ATOM 2502 C C . ALA A 1 313 ? 4.650 1.062 -15.484 1.00 96.62 313 ALA A C 1
ATOM 2504 O O . ALA A 1 313 ? 5.325 2.025 -15.107 1.00 96.62 313 ALA A O 1
ATOM 2505 N N . ALA A 1 314 ? 5.049 -0.198 -15.283 1.00 97.00 314 ALA A N 1
ATOM 2506 C CA . ALA A 1 314 ? 6.295 -0.533 -14.594 1.00 97.00 314 ALA A CA 1
ATOM 2507 C C . ALA A 1 314 ? 7.525 -0.051 -15.383 1.00 97.00 314 ALA A C 1
ATOM 2509 O O . ALA A 1 314 ? 8.395 0.617 -14.825 1.00 97.00 314 ALA A O 1
ATOM 2510 N N . VAL A 1 315 ? 7.583 -0.317 -16.694 1.00 95.88 315 VAL A N 1
ATOM 2511 C CA . VAL A 1 315 ? 8.716 0.088 -17.549 1.00 95.88 315 VAL A CA 1
ATOM 2512 C C . VAL A 1 315 ? 8.834 1.613 -17.667 1.00 95.88 315 VAL A C 1
ATOM 2514 O O . VAL A 1 315 ? 9.945 2.149 -17.613 1.00 95.88 315 VAL A O 1
ATOM 2517 N N . LYS A 1 316 ? 7.712 2.340 -17.750 1.00 95.62 316 LYS A N 1
ATOM 2518 C CA . LYS A 1 316 ? 7.698 3.814 -17.685 1.00 95.62 316 LYS A CA 1
ATOM 2519 C C . LYS A 1 316 ? 8.282 4.321 -16.365 1.00 95.62 316 LYS A C 1
ATOM 2521 O O . LYS A 1 316 ? 9.052 5.279 -16.360 1.00 95.62 316 LYS A O 1
ATOM 2526 N N . GLY A 1 317 ? 7.951 3.669 -15.251 1.00 95.00 317 GLY A N 1
ATOM 2527 C CA . GLY A 1 317 ? 8.539 3.951 -13.942 1.00 95.00 317 GLY A CA 1
ATOM 2528 C C . GLY A 1 317 ? 10.053 3.781 -13.923 1.00 95.00 317 GLY A C 1
ATOM 2529 O O . GLY A 1 317 ? 10.778 4.709 -13.567 1.00 95.00 317 GLY A O 1
ATOM 2530 N N . VAL A 1 318 ? 10.539 2.629 -14.393 1.00 96.00 318 VAL A N 1
ATOM 2531 C CA . VAL A 1 318 ? 11.977 2.335 -14.513 1.00 96.00 318 VAL A CA 1
ATOM 2532 C C . VAL A 1 318 ? 12.689 3.361 -15.400 1.00 96.00 318 VAL A C 1
ATOM 2534 O O . VAL A 1 318 ? 13.778 3.819 -15.055 1.00 96.00 318 VAL A O 1
ATOM 2537 N N . SER A 1 319 ? 12.060 3.783 -16.496 1.00 93.62 319 SER A N 1
ATOM 2538 C CA . SER A 1 319 ? 12.609 4.809 -17.390 1.00 93.62 319 SER A CA 1
ATOM 2539 C C . SER A 1 319 ? 12.725 6.174 -16.702 1.00 93.62 319 SER A C 1
ATOM 2541 O O . SER A 1 319 ? 13.750 6.840 -16.829 1.00 93.62 319 SER A O 1
ATOM 2543 N N . ARG A 1 320 ? 11.736 6.569 -15.887 1.00 94.44 320 ARG A N 1
ATOM 2544 C CA . ARG A 1 320 ? 11.808 7.796 -15.067 1.00 94.44 320 ARG A CA 1
ATOM 2545 C C . ARG A 1 320 ? 12.904 7.725 -14.002 1.00 94.44 320 ARG A C 1
ATOM 2547 O O . ARG A 1 320 ? 13.576 8.722 -13.761 1.00 94.44 320 ARG A O 1
ATOM 2554 N N . LEU A 1 321 ? 13.111 6.559 -13.386 1.00 94.25 321 LEU A N 1
ATOM 2555 C CA . LEU A 1 321 ? 14.219 6.349 -12.446 1.00 94.25 321 LEU A CA 1
ATOM 2556 C C . LEU A 1 321 ? 15.573 6.500 -13.144 1.00 94.25 321 LEU A C 1
ATOM 2558 O O . LEU A 1 321 ? 16.450 7.195 -12.642 1.00 94.25 321 LEU A O 1
ATOM 2562 N N . SER A 1 322 ? 15.726 5.884 -14.318 1.00 91.88 322 SER A N 1
ATOM 2563 C CA . SER A 1 322 ? 16.915 6.029 -15.163 1.00 91.88 322 SER A CA 1
ATOM 2564 C C . SER A 1 322 ? 17.189 7.495 -15.510 1.00 91.88 322 SER A C 1
ATOM 2566 O O . SER A 1 322 ? 18.326 7.957 -15.408 1.00 91.88 322 SER A O 1
ATOM 2568 N N . ASP A 1 323 ? 16.142 8.237 -15.870 1.00 89.69 323 ASP A N 1
ATOM 2569 C CA . ASP A 1 323 ? 16.238 9.664 -16.158 1.00 89.69 323 ASP A CA 1
ATOM 2570 C C . ASP A 1 323 ? 16.694 10.471 -14.941 1.00 89.69 323 ASP A C 1
ATOM 2572 O O . ASP A 1 323 ? 17.562 11.324 -15.091 1.00 89.69 323 ASP A O 1
ATOM 2576 N N . GLU A 1 324 ? 16.197 10.176 -13.738 1.00 90.06 324 GLU A N 1
ATOM 2577 C CA . GLU A 1 324 ? 16.642 10.843 -12.508 1.00 90.06 324 GLU A CA 1
ATOM 2578 C C . GLU A 1 324 ? 18.108 10.529 -12.169 1.00 90.06 324 GLU A C 1
ATOM 2580 O O . GLU A 1 324 ? 18.857 11.423 -11.775 1.00 90.06 324 GLU A O 1
ATOM 2585 N N . PHE A 1 325 ? 18.558 9.283 -12.365 1.00 88.00 325 PHE A N 1
ATOM 2586 C CA . PHE A 1 325 ? 19.968 8.930 -12.162 1.00 88.00 325 PHE A CA 1
ATOM 2587 C C . PHE A 1 325 ? 20.903 9.644 -13.146 1.00 88.00 325 PHE A C 1
ATOM 2589 O O . PHE A 1 325 ? 22.029 9.985 -12.777 1.00 88.00 325 PHE A O 1
ATOM 2596 N N . ALA A 1 326 ? 20.443 9.870 -14.380 1.00 82.44 326 ALA A N 1
ATOM 2597 C CA . ALA A 1 326 ? 21.198 10.557 -15.427 1.00 82.44 326 ALA A CA 1
ATOM 2598 C C . ALA A 1 326 ? 21.080 12.095 -15.357 1.00 82.44 326 ALA A C 1
ATOM 2600 O O . ALA A 1 326 ? 21.986 12.805 -15.799 1.00 82.44 326 ALA A O 1
ATOM 2601 N N . SER A 1 327 ? 19.984 12.622 -14.802 1.00 72.25 327 SER A N 1
ATOM 2602 C CA . SER A 1 327 ? 19.682 14.050 -14.669 1.00 72.25 327 SER A CA 1
ATOM 2603 C C . SER A 1 327 ? 20.370 14.652 -13.442 1.00 72.25 327 SER A C 1
ATOM 2605 O O . SER A 1 327 ? 19.733 15.085 -12.482 1.00 72.25 327 SER A O 1
ATOM 2607 N N . ILE A 1 328 ? 21.700 14.716 -13.470 1.00 59.19 328 ILE A N 1
ATOM 2608 C CA . ILE A 1 328 ? 22.419 15.700 -12.659 1.00 59.19 328 ILE A CA 1
ATOM 2609 C C . ILE A 1 328 ? 22.691 16.902 -13.554 1.00 59.19 328 ILE A C 1
ATOM 2611 O O . ILE A 1 328 ? 23.468 16.813 -14.508 1.00 59.19 328 ILE A O 1
ATOM 2615 N N . GLU A 1 329 ? 22.009 18.011 -13.250 1.00 47.44 329 GLU A N 1
ATOM 2616 C CA . GLU A 1 329 ? 22.251 19.323 -13.845 1.00 47.44 329 GLU A CA 1
ATOM 2617 C C . GLU A 1 329 ? 23.751 19.598 -13.913 1.00 47.44 329 GLU A C 1
ATOM 2619 O O . GLU A 1 329 ? 24.515 19.243 -13.012 1.00 47.44 329 GLU A O 1
ATOM 2624 N N . LYS A 1 330 ? 24.170 20.200 -15.029 1.00 41.72 330 LYS A N 1
ATOM 2625 C CA . LYS A 1 330 ? 25.541 20.631 -15.287 1.00 41.72 330 LYS A CA 1
ATOM 2626 C C . LYS A 1 330 ? 26.089 21.302 -14.025 1.00 41.72 330 LYS A C 1
ATOM 2628 O O . LYS A 1 330 ? 25.741 22.442 -13.745 1.00 41.72 330 LYS A O 1
ATOM 2633 N N . VAL A 1 331 ? 26.959 20.602 -13.290 1.00 39.47 331 VAL A N 1
ATOM 2634 C CA . VAL A 1 331 ? 27.835 21.234 -12.295 1.00 39.47 331 VAL A CA 1
ATOM 2635 C C . VAL A 1 331 ? 28.415 22.461 -12.997 1.00 39.47 331 VAL A C 1
ATOM 2637 O O . VAL A 1 331 ? 28.926 22.273 -14.113 1.00 39.47 331 VAL A O 1
ATOM 2640 N N . PRO A 1 332 ? 28.300 23.684 -12.440 1.00 35.12 332 PRO A N 1
ATOM 2641 C CA . PRO A 1 332 ? 28.946 24.843 -13.028 1.00 35.12 332 PRO A CA 1
ATOM 2642 C C . PRO A 1 332 ? 30.392 24.438 -13.271 1.00 35.12 332 PRO A C 1
ATOM 2644 O O . PRO A 1 332 ? 31.108 24.085 -12.332 1.00 35.12 332 PRO A O 1
ATOM 2647 N N . ARG A 1 333 ? 30.805 24.362 -14.542 1.00 37.44 333 ARG A N 1
ATOM 2648 C CA . ARG A 1 333 ? 32.226 24.216 -14.837 1.00 37.44 333 ARG A CA 1
ATOM 2649 C C . ARG A 1 333 ? 32.841 25.435 -14.180 1.00 37.44 333 ARG A C 1
ATOM 2651 O O . ARG A 1 333 ? 32.536 26.545 -14.606 1.00 37.44 333 ARG A O 1
ATOM 2658 N N . VAL A 1 334 ? 33.635 25.234 -13.131 1.00 48.53 334 VAL A N 1
ATOM 2659 C CA . VAL A 1 334 ? 34.508 26.290 -12.634 1.00 48.53 334 VAL A CA 1
ATOM 2660 C C . VAL A 1 334 ? 35.306 26.714 -13.857 1.00 48.53 334 VAL A C 1
ATOM 2662 O O . VAL A 1 334 ? 36.095 25.934 -14.393 1.00 48.53 334 VAL A O 1
ATOM 2665 N N . GLN A 1 335 ? 34.986 27.889 -14.391 1.00 42.41 335 GLN A N 1
ATOM 2666 C CA . GLN A 1 335 ? 35.742 28.467 -15.481 1.00 42.41 335 GLN A CA 1
ATOM 2667 C C . GLN A 1 335 ? 37.055 28.902 -14.847 1.00 42.41 335 GLN A C 1
ATOM 2669 O O . GLN A 1 335 ? 37.159 29.997 -14.301 1.00 42.41 335 GLN A O 1
ATOM 2674 N N . TRP A 1 336 ? 38.036 27.998 -14.857 1.00 48.59 336 TRP A N 1
ATOM 2675 C CA . TRP A 1 336 ? 39.381 28.256 -14.347 1.00 48.59 336 TRP A CA 1
ATOM 2676 C C . TRP A 1 336 ? 40.000 29.504 -14.982 1.00 48.59 336 TRP A C 1
ATOM 2678 O O . TRP A 1 336 ? 40.847 30.128 -14.366 1.00 48.59 336 TRP A O 1
ATOM 2688 N N . GLU A 1 337 ? 39.512 29.926 -16.149 1.00 50.66 337 GLU A N 1
ATOM 2689 C CA . GLU A 1 337 ? 39.862 31.183 -16.814 1.00 50.66 337 GLU A CA 1
ATOM 2690 C C . GLU A 1 337 ? 39.521 32.428 -15.975 1.00 50.66 337 GLU A C 1
ATOM 2692 O O . GLU A 1 337 ? 40.325 33.351 -15.910 1.00 50.66 337 GLU A O 1
ATOM 2697 N N . HIS A 1 338 ? 38.401 32.433 -15.242 1.00 51.06 338 HIS A N 1
ATOM 2698 C CA . HIS A 1 338 ? 38.043 33.530 -14.332 1.00 51.06 338 HIS A CA 1
ATOM 2699 C C . HIS A 1 338 ? 38.864 33.509 -13.034 1.00 51.06 338 HIS A C 1
ATOM 2701 O O . HIS A 1 338 ? 39.218 34.560 -12.506 1.00 51.06 338 HIS A O 1
ATOM 2707 N N . VAL A 1 339 ? 39.206 32.317 -12.534 1.00 50.09 339 VAL A N 1
ATOM 2708 C CA . VAL A 1 339 ? 40.022 32.146 -11.318 1.00 50.09 339 VAL A CA 1
ATOM 2709 C C . VAL A 1 339 ? 41.491 32.494 -11.588 1.00 50.09 339 VAL A C 1
ATOM 2711 O O . VAL A 1 339 ? 42.123 33.185 -10.797 1.00 50.09 339 VAL A O 1
ATOM 2714 N N . LEU A 1 340 ? 42.026 32.071 -12.734 1.00 47.50 340 LEU A N 1
ATOM 2715 C CA . LEU A 1 340 ? 43.384 32.393 -13.180 1.00 47.50 340 LEU A CA 1
ATOM 2716 C C . LEU A 1 340 ? 43.487 33.841 -13.681 1.00 47.50 340 LEU A C 1
ATOM 2718 O O . LEU A 1 340 ? 44.517 34.479 -13.485 1.00 47.50 340 LEU A O 1
ATOM 2722 N N . GLY A 1 341 ? 42.411 34.393 -14.251 1.00 51.25 341 GLY A N 1
ATOM 2723 C CA . GLY A 1 341 ? 42.314 35.810 -14.599 1.00 51.25 341 GLY A CA 1
ATOM 2724 C C . GLY A 1 341 ? 42.353 36.735 -13.379 1.00 51.25 341 GLY A C 1
ATOM 2725 O O . GLY A 1 341 ? 42.966 37.794 -13.453 1.00 51.25 341 GLY A O 1
ATOM 2726 N N . ALA A 1 342 ? 41.776 36.321 -12.245 1.00 52.66 342 ALA A N 1
ATOM 2727 C CA . ALA A 1 342 ? 41.850 37.062 -10.981 1.00 52.66 342 ALA A CA 1
ATOM 2728 C C . ALA A 1 342 ? 43.235 36.981 -10.308 1.00 52.66 342 ALA A C 1
ATOM 2730 O O . ALA A 1 342 ? 43.639 37.918 -9.629 1.00 52.66 342 ALA A O 1
ATOM 2731 N N . LEU A 1 343 ? 43.979 35.888 -10.514 1.00 44.38 343 LEU A N 1
ATOM 2732 C CA . LEU A 1 343 ? 45.342 35.710 -9.990 1.00 44.38 343 LEU A CA 1
ATOM 2733 C C . LEU A 1 343 ? 46.414 36.422 -10.833 1.00 44.38 343 LEU A C 1
ATOM 2735 O O . LEU A 1 343 ? 47.458 36.790 -10.303 1.00 44.38 343 LEU A O 1
ATOM 2739 N N . ASN A 1 344 ? 46.155 36.640 -12.127 1.00 48.78 344 ASN A N 1
ATOM 2740 C CA . ASN A 1 344 ? 47.077 37.315 -13.050 1.00 48.78 344 ASN A CA 1
ATOM 2741 C C . ASN A 1 344 ? 46.872 38.838 -13.139 1.00 48.78 344 ASN A C 1
ATOM 2743 O O . ASN A 1 344 ? 47.608 39.511 -13.862 1.00 48.78 344 ASN A O 1
ATOM 2747 N N . GLN A 1 345 ? 45.896 39.403 -12.423 1.00 50.75 345 GLN A N 1
ATOM 2748 C CA . GLN A 1 345 ? 45.768 40.853 -12.293 1.00 50.75 345 GLN A CA 1
ATOM 2749 C C . GLN A 1 345 ? 46.750 41.345 -11.226 1.00 50.75 345 GLN A C 1
ATOM 2751 O O . GLN A 1 345 ? 46.544 41.156 -10.030 1.00 50.75 345 GLN A O 1
ATOM 2756 N N . ALA A 1 346 ? 47.843 41.966 -11.677 1.00 44.41 346 ALA A N 1
ATOM 2757 C CA . ALA A 1 346 ? 48.776 42.673 -10.807 1.00 44.41 346 ALA A CA 1
ATOM 2758 C C . ALA A 1 346 ? 48.020 43.709 -9.947 1.00 44.41 346 ALA A C 1
ATOM 2760 O O . ALA A 1 346 ? 47.091 44.350 -10.450 1.00 44.41 346 ALA A O 1
ATOM 2761 N N . PRO A 1 347 ? 48.392 43.899 -8.667 1.00 44.03 347 PRO A N 1
ATOM 2762 C CA . PRO A 1 347 ? 47.683 44.817 -7.789 1.00 44.03 347 PRO A CA 1
ATOM 2763 C C . PRO A 1 347 ? 47.811 46.242 -8.333 1.00 44.03 347 PRO A C 1
ATOM 2765 O O . PRO A 1 347 ? 48.911 46.786 -8.446 1.00 44.03 347 PRO A O 1
ATOM 2768 N N . ASN A 1 348 ? 46.674 46.842 -8.688 1.00 42.12 348 ASN A N 1
ATOM 2769 C CA . ASN A 1 348 ? 46.610 48.244 -9.070 1.00 42.12 348 ASN A CA 1
ATOM 2770 C C . ASN A 1 348 ? 46.935 49.100 -7.836 1.00 42.12 348 ASN A C 1
ATOM 2772 O O . ASN A 1 348 ? 46.314 48.950 -6.782 1.00 42.12 348 ASN A O 1
ATOM 2776 N N . ARG A 1 349 ? 47.947 49.958 -7.960 1.00 45.78 349 ARG A N 1
ATOM 2777 C CA . ARG A 1 349 ? 48.663 50.590 -6.841 1.00 45.78 349 ARG A CA 1
ATOM 2778 C C . ARG A 1 349 ? 47.928 51.778 -6.198 1.00 45.78 349 ARG A C 1
ATOM 2780 O O . ARG A 1 349 ? 48.496 52.405 -5.315 1.00 45.78 349 ARG A O 1
ATOM 2787 N N . ASP A 1 350 ? 46.669 52.016 -6.573 1.00 43.22 350 ASP A N 1
ATOM 2788 C CA . ASP A 1 350 ? 45.842 53.143 -6.109 1.00 43.22 350 ASP A CA 1
ATOM 2789 C C . ASP A 1 350 ? 44.552 52.705 -5.379 1.00 43.22 350 ASP A C 1
ATOM 2791 O O . ASP A 1 350 ? 43.535 53.399 -5.393 1.00 43.22 350 ASP A O 1
ATOM 2795 N N . SER A 1 351 ? 44.559 51.542 -4.718 1.00 39.72 351 SER A N 1
ATOM 2796 C CA . SER A 1 351 ? 43.524 51.217 -3.723 1.00 39.72 351 SER A CA 1
ATOM 2797 C C . SER A 1 351 ? 43.862 51.862 -2.372 1.00 39.72 351 SER A C 1
ATOM 2799 O O . SER A 1 351 ? 44.970 51.652 -1.875 1.00 39.72 351 SER A O 1
ATOM 2801 N N . PRO A 1 352 ? 42.921 52.553 -1.699 1.00 40.47 352 PRO A N 1
ATOM 2802 C CA . PRO A 1 352 ? 43.168 53.248 -0.430 1.00 40.47 352 PRO A CA 1
ATOM 2803 C C . PRO A 1 352 ? 43.363 52.299 0.772 1.00 40.47 352 PRO A C 1
ATOM 2805 O O . PRO A 1 352 ? 43.294 52.730 1.917 1.00 40.47 352 PRO A O 1
ATOM 2808 N N . MET A 1 353 ? 43.606 51.004 0.538 1.00 41.91 353 MET A N 1
ATOM 2809 C CA . MET A 1 353 ? 43.771 49.992 1.586 1.00 41.91 353 MET A CA 1
ATOM 2810 C C . MET A 1 353 ? 45.198 49.900 2.152 1.00 41.91 353 MET A C 1
ATOM 2812 O O . MET A 1 353 ? 45.414 49.170 3.112 1.00 41.91 353 MET A O 1
ATOM 2816 N N . PHE A 1 354 ? 46.162 50.632 1.587 1.00 38.97 354 PHE A N 1
ATOM 2817 C CA . PHE A 1 354 ? 47.544 50.679 2.075 1.00 38.97 354 PHE A CA 1
ATOM 2818 C C . PHE A 1 354 ? 47.952 52.118 2.422 1.00 38.97 354 PHE A C 1
ATOM 2820 O O . PHE A 1 354 ? 48.745 52.746 1.725 1.00 38.97 354 PHE A O 1
ATOM 2827 N N . GLN A 1 355 ? 47.410 52.646 3.523 1.00 33.53 355 GLN A N 1
ATOM 2828 C CA . GLN A 1 355 ? 48.082 53.711 4.270 1.00 33.53 355 GLN A CA 1
ATOM 2829 C C . GLN A 1 355 ? 49.038 53.067 5.274 1.00 33.53 355 GLN A C 1
ATOM 2831 O O . GLN A 1 355 ? 48.658 52.182 6.038 1.00 33.53 355 GLN A O 1
ATOM 2836 N N . GLY A 1 356 ? 50.305 53.463 5.171 1.00 31.08 356 GLY A N 1
ATOM 2837 C CA . GLY A 1 356 ? 51.432 52.802 5.809 1.00 31.08 356 GLY A CA 1
ATOM 2838 C C . GLY A 1 356 ? 51.507 52.965 7.322 1.00 31.08 356 GLY A C 1
ATOM 2839 O O . GLY A 1 356 ? 50.979 53.909 7.906 1.00 31.08 356 GLY A O 1
ATOM 2840 N N . VAL A 1 357 ? 52.276 52.063 7.924 1.00 30.30 357 VAL A N 1
ATOM 2841 C CA . VAL A 1 357 ? 52.938 52.283 9.206 1.00 30.30 357 VAL A CA 1
ATOM 2842 C C . VAL A 1 357 ? 54.424 52.027 8.968 1.00 30.30 357 VAL A C 1
ATOM 2844 O O . VAL A 1 357 ? 54.800 51.025 8.360 1.00 30.30 357 VAL A O 1
ATOM 2847 N N . GLN A 1 358 ? 55.233 53.015 9.340 1.00 31.27 358 GLN A N 1
ATOM 2848 C CA . GLN A 1 358 ? 56.688 53.039 9.213 1.00 31.27 358 GLN A CA 1
ATOM 2849 C C . GLN A 1 358 ? 57.347 51.997 10.130 1.00 31.27 358 GLN A C 1
ATOM 2851 O O . GLN A 1 358 ? 56.806 51.653 11.179 1.00 31.27 358 GLN A O 1
ATOM 2856 N N . ASN A 1 359 ? 58.515 51.519 9.697 1.00 29.53 359 ASN A N 1
ATOM 2857 C CA . ASN A 1 359 ? 59.415 50.629 10.431 1.00 29.53 359 ASN A CA 1
ATOM 2858 C C . ASN A 1 359 ? 59.967 51.298 11.698 1.00 29.53 359 ASN A C 1
ATOM 2860 O O . ASN A 1 359 ? 60.298 52.477 11.630 1.00 29.53 359 ASN A O 1
ATOM 2864 N N . ASP A 1 360 ? 60.164 50.517 12.765 1.00 26.88 360 ASP A N 1
ATOM 2865 C CA . ASP A 1 360 ? 61.425 50.504 13.523 1.00 26.88 360 ASP A CA 1
ATOM 2866 C C . ASP A 1 360 ? 61.570 49.212 14.363 1.00 26.88 360 ASP A C 1
ATOM 2868 O O . ASP A 1 360 ? 60.667 48.820 15.098 1.00 26.88 360 ASP A O 1
ATOM 2872 N N . ASP A 1 361 ? 62.735 48.585 14.171 1.00 28.45 361 ASP A N 1
ATOM 2873 C CA . ASP A 1 361 ? 63.599 47.784 15.053 1.00 28.45 361 ASP A CA 1
ATOM 2874 C C . ASP A 1 361 ? 63.161 46.535 15.866 1.00 28.45 361 ASP A C 1
ATOM 2876 O O . ASP A 1 361 ? 62.158 46.487 16.569 1.00 28.45 361 ASP A O 1
ATOM 2880 N N . ALA A 1 362 ? 64.130 45.599 15.871 1.00 27.17 362 ALA A N 1
ATOM 2881 C CA . ALA A 1 362 ? 64.433 44.483 16.785 1.00 27.17 362 ALA A CA 1
ATOM 2882 C C . ALA A 1 362 ? 63.877 43.058 16.515 1.00 27.17 362 ALA A C 1
ATOM 2884 O O . ALA A 1 362 ? 62.684 42.791 16.422 1.00 27.17 362 ALA A O 1
ATOM 2885 N N . ASP A 1 363 ? 64.838 42.130 16.450 1.00 26.27 363 ASP A N 1
ATOM 2886 C CA . ASP A 1 363 ? 64.767 40.662 16.357 1.00 26.27 363 ASP A CA 1
ATOM 2887 C C . ASP A 1 363 ? 64.599 40.031 17.773 1.00 26.27 363 ASP A C 1
ATOM 2889 O O . ASP A 1 363 ? 64.773 40.732 18.773 1.00 26.27 363 ASP A O 1
ATOM 2893 N N . PRO A 1 364 ? 64.493 38.698 17.934 1.00 47.81 364 PRO A N 1
ATOM 2894 C CA . PRO A 1 364 ? 63.355 37.802 17.704 1.00 47.81 364 PRO A CA 1
ATOM 2895 C C . PRO A 1 364 ? 62.784 37.235 19.029 1.00 47.81 364 PRO A C 1
ATOM 2897 O O . PRO A 1 364 ? 63.506 37.129 20.015 1.00 47.81 364 PRO A O 1
ATOM 2900 N N . THR A 1 365 ? 61.519 36.790 19.080 1.00 27.33 365 THR A N 1
ATOM 2901 C CA . THR A 1 365 ? 61.038 35.688 19.962 1.00 27.33 365 THR A CA 1
ATOM 2902 C C . THR A 1 365 ? 59.541 35.401 19.771 1.00 27.33 365 THR A C 1
ATOM 2904 O O . THR A 1 365 ? 58.737 36.317 19.698 1.00 27.33 365 THR A O 1
ATOM 2907 N N . ASN A 1 366 ? 59.208 34.103 19.722 1.00 30.62 366 ASN A N 1
ATOM 2908 C CA . ASN A 1 366 ? 57.940 33.466 20.117 1.00 30.62 366 ASN A CA 1
ATOM 2909 C C . ASN A 1 366 ? 56.594 34.088 19.691 1.00 30.62 366 ASN A C 1
ATOM 2911 O O . ASN A 1 366 ? 56.116 35.043 20.286 1.00 30.62 366 ASN A O 1
ATOM 2915 N N . ASP A 1 367 ? 55.917 33.432 18.740 1.00 25.70 367 ASP A N 1
ATOM 2916 C CA . ASP A 1 367 ? 54.696 32.636 19.002 1.00 25.70 367 ASP A CA 1
ATOM 2917 C C . ASP A 1 367 ? 53.922 32.404 17.693 1.00 25.70 367 ASP A C 1
ATOM 2919 O O . ASP A 1 367 ? 53.055 33.175 17.282 1.00 25.70 367 ASP A O 1
ATOM 2923 N N . LEU A 1 368 ? 54.217 31.286 17.019 1.00 29.88 368 LEU A N 1
ATOM 2924 C CA . LEU A 1 368 ? 53.370 30.780 15.941 1.00 29.88 368 LEU A CA 1
ATOM 2925 C C . LEU A 1 368 ? 52.250 29.937 16.558 1.00 29.88 368 LEU A C 1
ATOM 2927 O O . LEU A 1 368 ? 52.423 28.756 16.848 1.00 29.88 368 LEU A O 1
ATOM 2931 N N . SER A 1 369 ? 51.081 30.542 16.749 1.00 32.78 369 SER A N 1
ATOM 2932 C CA . SER A 1 369 ? 49.827 29.825 16.998 1.00 32.78 369 SER A CA 1
ATOM 2933 C C . SER A 1 369 ? 48.644 30.598 16.427 1.00 32.78 369 SER A C 1
ATOM 2935 O O . SER A 1 369 ? 47.881 31.235 17.138 1.00 32.78 369 SER A O 1
ATOM 2937 N N . THR A 1 370 ? 48.461 30.498 15.113 1.00 28.95 370 THR A N 1
ATOM 2938 C CA . THR A 1 370 ? 47.139 30.619 14.486 1.00 28.95 370 THR A CA 1
ATOM 2939 C C . THR A 1 370 ? 47.013 29.538 13.419 1.00 28.95 370 THR A C 1
ATOM 2941 O O . THR A 1 370 ? 47.333 29.709 12.247 1.00 28.95 370 THR A O 1
ATOM 2944 N N . THR A 1 371 ? 46.546 28.368 13.850 1.00 27.92 371 THR A N 1
ATOM 2945 C CA . THR A 1 371 ? 45.990 27.336 12.975 1.00 27.92 371 THR A CA 1
ATOM 2946 C C . THR A 1 371 ? 44.751 27.892 12.275 1.00 27.92 371 THR A C 1
ATOM 2948 O O . THR A 1 371 ? 43.634 27.777 12.777 1.00 27.92 371 THR A O 1
ATOM 2951 N N . ALA A 1 372 ? 44.939 28.497 11.103 1.00 30.77 372 ALA A N 1
ATOM 2952 C CA . ALA A 1 372 ? 43.870 28.646 10.130 1.00 30.77 372 ALA A CA 1
ATOM 2953 C C . ALA A 1 372 ? 43.592 27.257 9.539 1.00 30.77 372 ALA A C 1
ATOM 2955 O O . ALA A 1 372 ? 44.347 26.740 8.716 1.00 30.77 372 ALA A O 1
ATOM 2956 N N . THR A 1 373 ? 42.526 26.616 10.012 1.00 27.98 373 THR A N 1
ATOM 2957 C CA . THR A 1 373 ? 41.993 25.396 9.408 1.00 27.98 373 THR A CA 1
ATOM 2958 C C . THR A 1 373 ? 41.590 25.695 7.958 1.00 27.98 373 THR A C 1
ATOM 2960 O O . THR A 1 373 ? 40.830 26.638 7.713 1.00 27.98 373 THR A O 1
ATOM 2963 N N . PRO A 1 374 ? 42.077 24.936 6.961 1.00 32.44 374 PRO A N 1
ATOM 2964 C CA . PRO A 1 374 ? 41.646 25.140 5.589 1.00 32.44 374 PRO A CA 1
ATOM 2965 C C . PRO A 1 374 ? 40.187 24.690 5.486 1.00 32.44 374 PRO A C 1
ATOM 2967 O O . PRO A 1 374 ? 39.887 23.506 5.643 1.00 32.44 374 PRO A O 1
ATOM 2970 N N . LYS A 1 375 ? 39.266 25.628 5.224 1.00 31.34 375 LYS A N 1
ATOM 2971 C CA . LYS A 1 375 ? 37.890 25.305 4.824 1.00 31.34 375 LYS A CA 1
ATOM 2972 C C . LYS A 1 375 ? 37.969 24.467 3.551 1.00 31.34 375 LYS A C 1
ATOM 2974 O O . LYS A 1 375 ? 38.210 24.987 2.464 1.00 31.34 375 LYS A O 1
ATOM 2979 N N . THR A 1 376 ? 37.819 23.159 3.703 1.00 30.81 376 THR A N 1
ATOM 2980 C CA . THR A 1 376 ? 37.743 22.212 2.598 1.00 30.81 376 THR A CA 1
ATOM 2981 C C . THR A 1 376 ? 36.469 22.546 1.830 1.00 30.81 376 THR A C 1
ATOM 2983 O O . THR A 1 376 ? 35.365 22.324 2.318 1.00 30.81 376 THR A O 1
ATOM 2986 N N . VAL A 1 377 ? 36.601 23.157 0.653 1.00 39.25 377 VAL A N 1
ATOM 2987 C CA . VAL A 1 377 ? 35.481 23.305 -0.281 1.00 39.25 377 VAL A CA 1
ATOM 2988 C C . VAL A 1 377 ? 35.196 21.903 -0.819 1.00 39.25 377 VAL A C 1
ATOM 2990 O O . VAL A 1 377 ? 35.817 21.460 -1.785 1.00 39.25 377 VAL A O 1
ATOM 2993 N N . GLU A 1 378 ? 34.344 21.150 -0.122 1.00 40.97 378 GLU A N 1
ATOM 2994 C CA . GLU A 1 378 ? 33.964 19.796 -0.522 1.00 40.97 378 GLU A CA 1
ATOM 2995 C C . GLU A 1 378 ? 33.234 19.848 -1.870 1.00 40.97 378 GLU A C 1
ATOM 2997 O O . GLU A 1 378 ? 32.154 20.423 -2.005 1.00 40.97 378 GLU A O 1
ATOM 3002 N N . GLN A 1 379 ? 33.854 19.270 -2.899 1.00 44.81 379 GLN A N 1
ATOM 3003 C CA . GLN A 1 379 ? 33.284 19.213 -4.241 1.00 44.81 379 GLN A CA 1
ATOM 3004 C C . GLN A 1 379 ? 32.029 18.317 -4.265 1.00 44.81 379 GLN A C 1
ATOM 3006 O O . GLN A 1 379 ? 32.045 17.227 -3.683 1.00 44.81 379 GLN A O 1
ATOM 3011 N N . PRO A 1 380 ? 30.960 18.708 -4.988 1.00 50.69 380 PRO A N 1
ATOM 3012 C CA . PRO A 1 380 ? 29.776 17.871 -5.157 1.00 50.69 380 PRO A CA 1
ATOM 3013 C C . PRO A 1 380 ? 30.142 16.541 -5.834 1.00 50.69 380 PRO A C 1
ATOM 3015 O O . PRO A 1 380 ? 30.837 16.513 -6.856 1.00 50.69 380 PRO A O 1
ATOM 3018 N N . ARG A 1 381 ? 29.680 15.420 -5.262 1.00 59.19 381 ARG A N 1
ATOM 3019 C CA . ARG A 1 381 ? 29.989 14.070 -5.761 1.00 59.19 381 ARG A CA 1
ATOM 3020 C C . ARG A 1 381 ? 29.407 13.868 -7.166 1.00 59.19 381 ARG A C 1
ATOM 3022 O O . ARG A 1 381 ? 28.281 14.267 -7.459 1.00 59.19 381 ARG A O 1
ATOM 3029 N N . ALA A 1 382 ? 30.194 13.247 -8.047 1.00 60.44 382 ALA A N 1
ATOM 3030 C CA . ALA A 1 382 ? 29.824 13.001 -9.441 1.00 60.44 382 ALA A CA 1
ATOM 3031 C C . ALA A 1 382 ? 28.597 12.066 -9.568 1.00 60.44 382 ALA A C 1
ATOM 3033 O O . ALA A 1 382 ? 28.395 11.212 -8.702 1.00 60.44 382 ALA A O 1
ATOM 3034 N N . PRO A 1 383 ? 27.793 12.193 -10.647 1.00 66.44 383 PRO A N 1
ATOM 3035 C CA . PRO A 1 383 ? 26.661 11.302 -10.898 1.00 66.44 383 PRO A CA 1
ATOM 3036 C C . PRO A 1 383 ? 27.097 9.834 -11.020 1.00 66.44 383 PRO A C 1
ATOM 3038 O O . PRO A 1 383 ? 28.250 9.568 -11.381 1.00 66.44 383 PRO A O 1
ATOM 3041 N N . PRO A 1 384 ? 26.181 8.876 -10.771 1.00 80.38 384 PRO A N 1
ATOM 3042 C CA . PRO A 1 384 ? 26.466 7.459 -10.945 1.00 80.38 384 PRO A CA 1
ATOM 3043 C C . PRO A 1 384 ? 26.843 7.173 -12.399 1.00 80.38 384 PRO A C 1
ATOM 3045 O O . PRO A 1 384 ? 26.218 7.679 -13.332 1.00 80.38 384 PRO A O 1
ATOM 3048 N N . ASP A 1 385 ? 27.868 6.351 -12.607 1.00 84.06 385 ASP A N 1
ATOM 3049 C CA . ASP A 1 385 ? 28.250 5.935 -13.952 1.00 84.06 385 ASP A CA 1
ATOM 3050 C C . ASP A 1 385 ? 27.158 5.057 -14.589 1.00 84.06 385 ASP A C 1
ATOM 3052 O O . ASP A 1 385 ? 26.324 4.451 -13.907 1.00 84.06 385 ASP A O 1
ATOM 3056 N N . VAL A 1 386 ? 27.174 4.957 -15.921 1.00 87.00 386 VAL A N 1
ATOM 3057 C CA . VAL A 1 386 ? 26.198 4.147 -16.674 1.00 87.00 386 VAL A CA 1
ATOM 3058 C C . VAL A 1 386 ? 26.193 2.703 -16.168 1.00 87.00 386 VAL A C 1
ATOM 3060 O O . VAL A 1 386 ? 25.135 2.089 -16.056 1.00 87.00 386 VAL A O 1
ATOM 3063 N N . ASN A 1 387 ? 27.358 2.158 -15.802 1.00 88.75 387 ASN A N 1
ATOM 3064 C CA . ASN A 1 387 ? 27.456 0.789 -15.303 1.00 88.75 387 ASN A CA 1
ATOM 3065 C C . ASN A 1 387 ? 26.767 0.601 -13.950 1.00 88.75 387 ASN A C 1
ATOM 3067 O O . ASN A 1 387 ? 26.296 -0.499 -13.671 1.00 88.75 387 ASN A O 1
ATOM 3071 N N . THR A 1 388 ? 26.725 1.616 -13.087 1.00 89.25 388 THR A N 1
ATOM 3072 C CA . THR A 1 388 ? 25.984 1.557 -11.819 1.00 89.25 388 THR A CA 1
ATOM 3073 C C . THR A 1 388 ? 24.483 1.584 -12.076 1.00 89.25 388 THR A C 1
ATOM 3075 O O . THR A 1 388 ? 23.762 0.756 -11.518 1.00 89.25 388 THR A O 1
ATOM 3078 N N . ILE A 1 389 ? 24.015 2.444 -12.987 1.00 90.81 389 ILE A N 1
ATOM 3079 C CA . ILE A 1 389 ? 22.596 2.493 -13.375 1.00 90.81 389 ILE A CA 1
ATOM 3080 C C . ILE A 1 389 ? 22.167 1.153 -13.993 1.00 90.81 389 ILE A C 1
ATOM 3082 O O . ILE A 1 389 ? 21.164 0.572 -13.582 1.00 90.81 389 ILE A O 1
ATOM 3086 N N . LEU A 1 390 ? 22.962 0.603 -14.916 1.00 92.31 390 LEU A N 1
ATOM 3087 C CA . LEU A 1 390 ? 22.687 -0.690 -15.552 1.00 92.31 390 LEU A CA 1
ATOM 3088 C C . LEU A 1 390 ? 22.851 -1.881 -14.597 1.00 92.31 390 LEU A C 1
ATOM 3090 O O . LEU A 1 390 ? 22.172 -2.888 -14.767 1.00 92.31 390 LEU A O 1
ATOM 3094 N N . ARG A 1 391 ? 23.676 -1.786 -13.548 1.00 92.81 391 ARG A N 1
ATOM 3095 C CA . ARG A 1 391 ? 23.695 -2.799 -12.477 1.00 92.81 391 ARG A CA 1
ATOM 3096 C C . ARG A 1 391 ? 22.383 -2.838 -11.698 1.00 92.81 391 ARG A C 1
ATOM 3098 O O . ARG A 1 391 ? 21.980 -3.911 -11.258 1.00 92.81 391 ARG A O 1
ATOM 3105 N N . LEU A 1 392 ? 21.733 -1.689 -11.524 1.00 93.12 392 LEU A N 1
ATOM 3106 C CA . LEU A 1 392 ? 20.503 -1.573 -10.750 1.00 93.12 392 LEU A CA 1
ATOM 3107 C C . LEU A 1 392 ? 19.250 -1.882 -11.580 1.00 93.12 392 LEU A C 1
ATOM 3109 O O . LEU A 1 392 ? 18.425 -2.688 -11.161 1.00 93.12 392 LEU A O 1
ATOM 3113 N N . LEU A 1 393 ? 19.117 -1.238 -12.742 1.00 94.81 393 LEU A N 1
ATOM 3114 C CA . LEU A 1 393 ? 17.912 -1.266 -13.581 1.00 94.81 393 LEU A CA 1
ATOM 3115 C C . LEU A 1 393 ? 18.077 -2.125 -14.840 1.00 94.81 393 LEU A C 1
ATOM 3117 O O . LEU A 1 393 ? 17.089 -2.492 -15.472 1.00 94.81 393 LEU A O 1
ATOM 3121 N N . GLY A 1 394 ? 19.315 -2.457 -15.215 1.00 92.94 394 GLY A N 1
ATOM 3122 C CA . GLY A 1 394 ? 19.620 -3.183 -16.447 1.00 92.94 394 GLY A CA 1
ATOM 3123 C C . GLY A 1 394 ? 18.899 -4.523 -16.569 1.00 92.94 394 GLY A C 1
ATOM 3124 O O . GLY A 1 394 ? 18.324 -4.745 -17.626 1.00 92.94 394 GLY A O 1
ATOM 3125 N N . PRO A 1 395 ? 18.842 -5.395 -15.538 1.00 94.50 395 PRO A N 1
ATOM 3126 C CA . PRO A 1 395 ? 18.077 -6.642 -15.629 1.00 94.50 395 PRO A CA 1
ATOM 3127 C C . PRO A 1 395 ? 16.624 -6.425 -16.079 1.00 94.50 395 PRO A C 1
ATOM 3129 O O . PRO A 1 395 ? 16.150 -7.112 -16.975 1.00 94.50 395 PRO A O 1
ATOM 3132 N N . TRP A 1 396 ? 15.955 -5.399 -15.545 1.00 95.31 396 TRP A N 1
ATOM 3133 C CA . TRP A 1 396 ? 14.580 -5.066 -15.919 1.00 95.31 396 TRP A CA 1
ATOM 3134 C C . TRP A 1 396 ? 14.479 -4.526 -17.348 1.00 95.31 396 TRP A C 1
ATOM 3136 O O . TRP A 1 396 ? 13.579 -4.916 -18.086 1.00 95.31 396 TRP A O 1
ATOM 3146 N N . LEU A 1 397 ? 15.406 -3.651 -17.746 1.00 94.56 397 LEU A N 1
ATOM 3147 C CA . LEU A 1 397 ? 15.418 -3.040 -19.077 1.00 94.56 397 LEU A CA 1
ATOM 3148 C C . LEU A 1 397 ? 15.778 -4.041 -20.182 1.00 94.56 397 LEU A C 1
ATOM 3150 O O . LEU A 1 397 ? 15.145 -4.032 -21.235 1.00 94.56 397 LEU A O 1
ATOM 3154 N N . PHE A 1 398 ? 16.766 -4.912 -19.958 1.00 94.81 398 PHE A N 1
ATOM 3155 C CA . PHE A 1 398 ? 17.177 -5.919 -20.938 1.00 94.81 398 PHE A CA 1
ATOM 3156 C C . PHE A 1 398 ? 16.061 -6.932 -21.184 1.00 94.81 398 PHE A C 1
ATOM 3158 O O . PHE A 1 398 ? 15.713 -7.173 -22.338 1.00 94.81 398 PHE A O 1
ATOM 3165 N N . ASP A 1 399 ? 15.443 -7.455 -20.125 1.00 93.38 399 ASP A N 1
ATOM 3166 C CA . ASP A 1 399 ? 14.324 -8.390 -20.259 1.00 93.38 399 ASP A CA 1
ATOM 3167 C C . ASP A 1 399 ? 13.121 -7.730 -20.952 1.00 93.38 399 ASP A C 1
ATOM 3169 O O . ASP A 1 399 ? 12.460 -8.352 -21.787 1.00 93.38 399 ASP A O 1
ATOM 3173 N N . ALA A 1 400 ? 12.868 -6.445 -20.680 1.00 92.50 400 ALA A N 1
ATOM 3174 C CA . ALA A 1 400 ? 11.826 -5.686 -21.367 1.00 92.50 400 ALA A CA 1
ATOM 3175 C C . ALA A 1 400 ? 12.093 -5.506 -22.860 1.00 92.50 400 ALA A C 1
ATOM 3177 O O . ALA A 1 400 ? 11.187 -5.684 -23.674 1.00 92.50 400 ALA A O 1
ATOM 3178 N N . CYS A 1 401 ? 13.340 -5.236 -23.242 1.00 90.94 401 CYS A N 1
ATOM 3179 C CA . CYS A 1 401 ? 13.714 -5.120 -24.650 1.00 90.94 401 CYS A CA 1
ATOM 3180 C C . CYS A 1 401 ? 13.611 -6.450 -25.409 1.00 90.94 401 CYS A C 1
ATOM 3182 O O . CYS A 1 401 ? 13.378 -6.449 -26.616 1.00 90.94 401 CYS A O 1
ATOM 3184 N N . LEU A 1 402 ? 13.797 -7.575 -24.712 1.00 88.62 402 LEU A N 1
ATOM 3185 C CA . LEU A 1 402 ? 13.765 -8.923 -25.286 1.00 88.62 402 LEU A CA 1
ATOM 3186 C C . LEU A 1 402 ? 12.378 -9.583 -25.216 1.00 88.62 402 LEU A C 1
ATOM 3188 O O . LEU A 1 402 ? 12.199 -10.695 -25.715 1.00 88.62 402 LEU A O 1
ATOM 3192 N N . THR A 1 403 ? 11.381 -8.921 -24.623 1.00 86.69 403 THR A N 1
ATOM 3193 C CA . THR A 1 403 ? 10.022 -9.462 -24.517 1.00 86.69 403 THR A CA 1
ATOM 3194 C C . THR A 1 403 ? 9.338 -9.480 -25.888 1.00 86.69 403 THR A C 1
ATOM 3196 O O . THR A 1 403 ? 9.051 -8.434 -26.463 1.00 86.69 403 THR A O 1
ATOM 3199 N N . ARG A 1 404 ? 9.036 -10.684 -26.396 1.00 82.19 404 ARG A N 1
ATOM 3200 C CA . ARG A 1 404 ? 8.343 -10.921 -27.684 1.00 82.19 404 ARG A CA 1
ATOM 3201 C C . ARG A 1 404 ? 6.858 -11.289 -27.539 1.00 82.19 404 ARG A C 1
ATOM 3203 O O . ARG A 1 404 ? 6.257 -11.838 -28.454 1.00 82.19 404 ARG A O 1
ATOM 3210 N N . LYS A 1 405 ? 6.267 -11.056 -26.365 1.00 84.38 405 LYS A N 1
ATOM 3211 C CA . LYS A 1 405 ? 4.850 -11.365 -26.115 1.00 84.38 405 LYS A CA 1
ATOM 3212 C C . LYS A 1 405 ? 3.943 -10.418 -26.926 1.00 84.38 405 LYS A C 1
ATOM 3214 O O . LYS A 1 405 ? 4.266 -9.230 -27.021 1.00 84.38 405 LYS A O 1
ATOM 3219 N N . PRO A 1 406 ? 2.802 -10.894 -27.459 1.00 78.44 406 PRO A N 1
ATOM 3220 C CA . PRO A 1 406 ? 1.859 -10.034 -28.174 1.00 78.44 406 PRO A CA 1
ATOM 3221 C C . PRO A 1 406 ? 1.323 -8.940 -27.239 1.00 78.44 406 PRO A C 1
ATOM 3223 O O . PRO A 1 406 ? 1.133 -9.189 -26.052 1.00 78.44 406 PRO A O 1
ATOM 3226 N N . HIS A 1 407 ? 1.093 -7.735 -27.767 1.00 85.75 407 HIS A N 1
ATOM 3227 C CA . HIS A 1 407 ? 0.643 -6.535 -27.032 1.00 85.75 407 HIS A CA 1
ATOM 3228 C C . HIS A 1 407 ? 1.663 -5.883 -26.074 1.00 85.75 407 HIS A C 1
ATOM 3230 O O . HIS A 1 407 ? 1.382 -4.823 -25.527 1.00 85.75 407 HIS A O 1
ATOM 3236 N N . PHE A 1 408 ? 2.883 -6.416 -25.933 1.00 90.38 408 PHE A N 1
ATOM 3237 C CA . PHE A 1 408 ? 3.946 -5.801 -25.114 1.00 90.38 408 PHE A CA 1
ATOM 3238 C C . PHE A 1 408 ? 4.828 -4.797 -25.880 1.00 90.38 408 PHE A C 1
ATOM 3240 O O . PHE A 1 408 ? 5.788 -4.260 -25.320 1.00 90.38 408 PHE A O 1
ATOM 3247 N N . ALA A 1 409 ? 4.504 -4.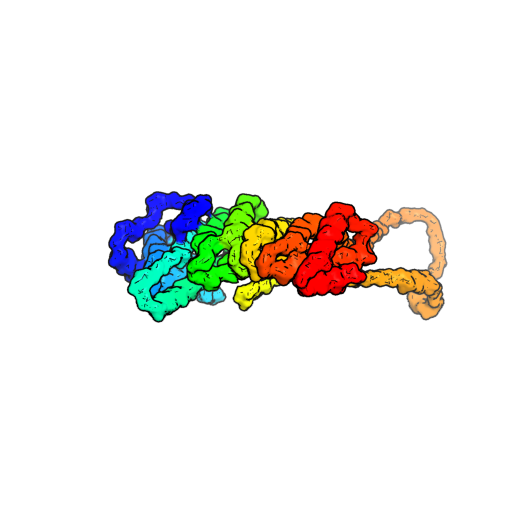507 -27.146 1.00 88.62 409 ALA A N 1
ATOM 3248 C CA . ALA A 1 409 ? 5.298 -3.644 -28.023 1.00 88.62 409 ALA A CA 1
ATOM 3249 C C . ALA A 1 409 ? 5.568 -2.254 -27.424 1.00 88.62 409 ALA A C 1
ATOM 3251 O O . ALA A 1 409 ? 6.695 -1.766 -27.480 1.00 88.62 409 ALA A O 1
ATOM 3252 N N . ALA A 1 410 ? 4.572 -1.646 -26.768 1.00 89.50 410 ALA A N 1
ATOM 3253 C CA . ALA A 1 410 ? 4.730 -0.346 -26.114 1.00 89.50 410 ALA A C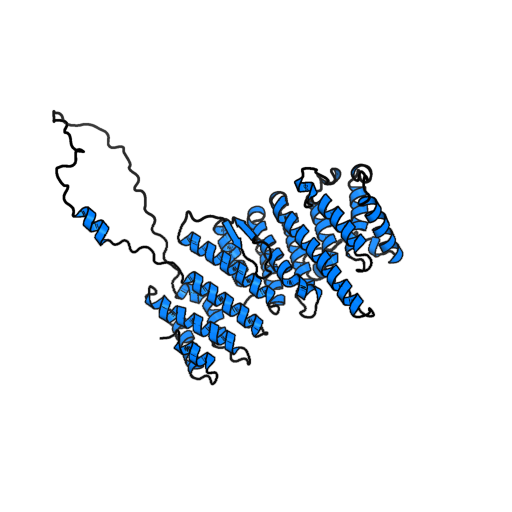A 1
ATOM 3254 C C . ALA A 1 410 ? 5.752 -0.386 -24.961 1.00 89.50 410 ALA A C 1
ATOM 3256 O O . ALA A 1 410 ? 6.586 0.510 -24.839 1.00 89.50 410 ALA A O 1
ATOM 3257 N N . GLY A 1 411 ? 5.720 -1.437 -24.133 1.00 89.19 411 GLY A N 1
ATOM 3258 C CA . GLY A 1 411 ? 6.683 -1.621 -23.041 1.00 89.19 411 GLY A CA 1
ATOM 3259 C C . GLY A 1 411 ? 8.098 -1.856 -23.568 1.00 89.19 411 GLY A C 1
ATOM 3260 O O . GLY A 1 411 ? 9.055 -1.262 -23.074 1.00 89.19 411 GLY A O 1
ATOM 3261 N N . ARG A 1 412 ? 8.229 -2.663 -24.625 1.00 91.50 412 ARG A N 1
ATOM 3262 C CA . ARG A 1 412 ? 9.508 -2.919 -25.297 1.00 91.50 412 ARG A CA 1
ATOM 3263 C C . ARG A 1 412 ? 10.093 -1.659 -25.936 1.00 91.50 412 ARG A C 1
ATOM 3265 O O . ARG A 1 412 ? 11.275 -1.381 -25.748 1.00 91.50 412 ARG A O 1
ATOM 3272 N N . SER A 1 413 ? 9.271 -0.884 -26.641 1.00 89.69 413 SER A N 1
ATOM 3273 C CA . SER A 1 413 ? 9.639 0.413 -27.224 1.00 89.69 413 SER A CA 1
ATOM 3274 C C . SER A 1 413 ? 10.173 1.373 -26.155 1.00 89.69 413 SER A C 1
ATOM 3276 O O . SER A 1 413 ? 11.259 1.933 -26.315 1.00 89.69 413 SER A O 1
ATOM 3278 N N . GLU A 1 414 ? 9.476 1.492 -25.021 1.00 91.81 414 GLU A N 1
ATOM 3279 C CA . GLU A 1 414 ? 9.894 2.368 -23.923 1.00 91.81 414 GLU A CA 1
ATOM 3280 C C . GLU A 1 414 ? 11.238 1.930 -23.315 1.00 91.81 414 GLU A C 1
ATOM 3282 O O . GLU A 1 414 ? 12.123 2.760 -23.089 1.00 91.81 414 GLU A O 1
ATOM 3287 N N . ALA A 1 415 ? 11.440 0.623 -23.116 1.00 93.12 415 ALA A N 1
ATOM 3288 C CA . ALA A 1 415 ? 12.704 0.087 -22.616 1.00 93.12 415 ALA A CA 1
ATOM 3289 C C . ALA A 1 415 ? 13.872 0.324 -23.592 1.00 93.12 415 ALA A C 1
ATOM 3291 O O . ALA A 1 415 ? 14.951 0.745 -23.166 1.00 93.12 415 ALA A O 1
ATOM 3292 N N . LEU A 1 416 ? 13.657 0.122 -24.898 1.00 91.00 416 LEU A N 1
ATOM 3293 C CA . LEU A 1 416 ? 14.657 0.379 -25.944 1.00 91.00 416 LEU A CA 1
ATOM 3294 C C . LEU A 1 416 ? 15.045 1.856 -26.000 1.00 91.00 416 LEU A C 1
ATOM 3296 O O . LEU A 1 416 ? 16.230 2.189 -26.084 1.00 91.00 416 LEU A O 1
ATOM 3300 N N . ARG A 1 417 ? 14.051 2.744 -25.901 1.00 88.94 417 ARG A N 1
ATOM 3301 C CA . ARG A 1 417 ? 14.245 4.194 -25.835 1.00 88.94 417 ARG A CA 1
ATOM 3302 C C . ARG A 1 417 ? 15.083 4.576 -24.613 1.00 88.94 417 ARG A C 1
ATOM 3304 O O . ARG A 1 417 ? 15.992 5.403 -24.733 1.00 88.94 417 ARG A O 1
ATOM 3311 N N . CYS A 1 418 ? 14.803 3.972 -23.457 1.00 90.56 418 CYS A N 1
ATOM 3312 C CA . CYS A 1 418 ? 15.553 4.184 -22.221 1.00 90.56 418 CYS A CA 1
ATOM 3313 C C . CYS A 1 418 ? 17.011 3.704 -22.336 1.00 90.56 418 CYS A C 1
ATOM 3315 O O . CYS A 1 418 ? 17.927 4.449 -21.981 1.00 90.56 418 CYS A O 1
ATOM 3317 N N . LEU A 1 419 ? 17.250 2.496 -22.866 1.00 90.62 419 LEU A N 1
ATOM 3318 C CA . LEU A 1 419 ? 18.604 1.961 -23.060 1.00 90.62 419 LEU A CA 1
ATOM 3319 C C . LEU A 1 419 ? 19.432 2.814 -24.027 1.00 90.62 419 LEU A C 1
ATOM 3321 O O . LEU A 1 419 ? 20.569 3.152 -23.699 1.00 90.62 419 LEU A O 1
ATOM 3325 N N . GLY A 1 420 ? 18.859 3.228 -25.162 1.00 87.12 420 GLY A N 1
ATOM 3326 C CA . GLY A 1 420 ? 19.544 4.109 -26.115 1.00 87.12 420 GLY A CA 1
ATOM 3327 C C . GLY A 1 420 ? 19.960 5.432 -25.472 1.00 87.12 420 GLY A C 1
ATOM 3328 O O . GLY A 1 420 ? 21.111 5.847 -25.575 1.00 87.12 420 GLY A O 1
ATOM 3329 N N . LYS A 1 421 ? 19.071 6.048 -24.677 1.00 87.12 421 LYS A N 1
ATOM 3330 C CA . LYS A 1 421 ? 19.390 7.280 -23.936 1.00 87.12 421 LYS A CA 1
ATOM 3331 C C . LYS A 1 421 ? 20.563 7.080 -22.966 1.00 87.12 421 LYS A C 1
ATOM 3333 O O . LYS A 1 421 ? 21.466 7.918 -22.923 1.00 87.12 421 LYS A O 1
ATOM 3338 N N . LEU A 1 422 ? 20.577 5.982 -22.209 1.00 87.81 422 LEU A N 1
ATOM 3339 C CA . LEU A 1 422 ? 21.662 5.675 -21.271 1.00 87.81 422 LEU A CA 1
ATOM 3340 C C . LEU A 1 422 ? 23.004 5.442 -21.978 1.00 87.81 422 LEU A C 1
ATOM 3342 O O . LEU A 1 422 ? 24.043 5.910 -21.511 1.00 87.81 422 LEU A O 1
ATOM 3346 N N . LEU A 1 423 ? 22.998 4.730 -23.100 1.00 84.62 423 LEU A N 1
ATOM 3347 C CA . LEU A 1 423 ? 24.224 4.352 -23.796 1.00 84.62 423 LEU A CA 1
ATOM 3348 C C . LEU A 1 423 ? 24.731 5.468 -24.702 1.00 84.62 423 LEU A C 1
ATOM 3350 O O . LEU A 1 423 ? 25.889 5.844 -24.592 1.00 84.62 423 LEU A O 1
ATOM 3354 N N . CYS A 1 424 ? 23.901 6.056 -25.553 1.00 79.94 424 CYS A N 1
ATOM 3355 C CA . CYS A 1 424 ? 24.380 7.010 -26.553 1.00 79.94 424 CYS A CA 1
ATOM 3356 C C . CYS A 1 424 ? 24.477 8.436 -26.001 1.00 79.94 424 CYS A C 1
ATOM 3358 O O . CYS A 1 424 ? 25.439 9.146 -26.288 1.00 79.94 424 CYS A O 1
ATOM 3360 N N . ARG A 1 425 ? 23.539 8.863 -25.144 1.00 75.75 425 ARG A N 1
ATOM 3361 C CA . ARG A 1 425 ? 23.520 10.248 -24.632 1.00 75.75 425 ARG A CA 1
ATOM 3362 C C . ARG A 1 425 ? 24.247 10.423 -23.304 1.00 75.75 425 ARG A C 1
ATOM 3364 O O . ARG A 1 425 ? 24.841 11.470 -23.070 1.00 75.75 425 ARG A O 1
ATOM 3371 N N . TYR A 1 426 ? 24.185 9.427 -22.420 1.00 72.69 426 TYR A N 1
ATOM 3372 C CA . TYR A 1 426 ? 24.789 9.536 -21.089 1.00 72.69 426 TYR A CA 1
ATOM 3373 C C . TYR A 1 426 ? 26.204 8.935 -21.018 1.00 72.69 426 TYR A C 1
ATOM 3375 O O . TYR A 1 426 ? 27.088 9.523 -20.386 1.00 72.69 426 TYR A O 1
ATOM 3383 N N . SER A 1 427 ? 26.480 7.819 -21.709 1.00 63.91 427 SER A N 1
ATOM 3384 C CA . SER A 1 427 ? 27.827 7.220 -21.681 1.00 63.91 427 SER A CA 1
ATOM 3385 C C . SER A 1 427 ? 28.897 8.090 -22.347 1.00 63.91 427 SER A C 1
ATOM 3387 O O . SER A 1 427 ? 30.007 8.173 -21.820 1.00 63.91 427 SER A O 1
ATOM 3389 N N . THR A 1 428 ? 28.528 8.827 -23.400 1.00 56.38 428 THR A N 1
ATOM 3390 C CA . THR A 1 428 ? 29.394 9.764 -24.139 1.00 56.38 428 THR A CA 1
ATOM 3391 C C . THR A 1 428 ? 29.851 10.962 -23.302 1.00 56.38 428 THR A C 1
ATOM 3393 O O . THR A 1 428 ? 30.846 11.599 -23.638 1.00 56.38 428 THR A O 1
ATOM 3396 N N . GLY A 1 429 ? 29.177 11.254 -22.182 1.00 56.62 429 GLY A N 1
ATOM 3397 C CA . GLY A 1 429 ? 29.533 12.359 -21.294 1.00 56.62 429 GLY A CA 1
ATOM 3398 C C . GLY A 1 429 ? 30.674 12.056 -20.314 1.00 56.62 429 GLY A C 1
ATOM 3399 O O . GLY A 1 429 ? 31.574 12.880 -20.156 1.00 56.62 429 GLY A O 1
ATOM 3400 N N . ARG A 1 430 ? 30.626 10.924 -19.588 1.00 52.62 430 ARG A N 1
ATOM 3401 C CA . ARG A 1 430 ? 31.571 10.641 -18.474 1.00 52.62 430 ARG A CA 1
ATOM 3402 C C . ARG A 1 430 ? 31.954 9.169 -18.252 1.00 52.62 430 ARG A C 1
ATOM 3404 O O . ARG A 1 430 ? 32.918 8.916 -17.528 1.00 52.62 430 ARG A O 1
ATOM 3411 N N . SER A 1 431 ? 31.249 8.187 -18.824 1.00 58.31 431 SER A N 1
ATOM 3412 C CA . SER A 1 431 ? 31.581 6.768 -18.594 1.00 58.31 431 SER A CA 1
ATOM 3413 C C . SER A 1 431 ? 32.699 6.335 -19.540 1.00 58.31 431 SER A C 1
ATOM 3415 O O . SER A 1 431 ? 32.447 6.044 -20.700 1.00 58.31 431 SER A O 1
ATOM 3417 N N . LYS A 1 432 ? 33.944 6.274 -19.043 1.00 58.25 432 LYS A N 1
ATOM 3418 C CA . LYS A 1 432 ? 35.131 5.976 -19.871 1.00 58.25 432 LYS A CA 1
ATOM 3419 C C . LYS A 1 432 ? 35.018 4.662 -20.662 1.00 58.25 432 LYS A C 1
ATOM 3421 O O . LYS A 1 432 ? 35.552 4.600 -21.764 1.00 58.25 432 LYS A O 1
ATOM 3426 N N . ARG A 1 433 ? 34.343 3.633 -20.121 1.00 75.31 433 ARG A N 1
ATOM 3427 C CA . ARG A 1 433 ? 33.938 2.397 -20.826 1.00 75.31 433 ARG A CA 1
ATOM 3428 C C . ARG A 1 433 ? 32.675 1.798 -20.194 1.00 75.31 433 ARG A C 1
ATOM 3430 O O . ARG A 1 433 ? 32.628 1.589 -18.979 1.00 75.31 433 ARG A O 1
ATOM 3437 N N . VAL A 1 434 ? 31.670 1.490 -21.012 1.00 82.50 434 VAL A N 1
ATOM 3438 C CA . VAL A 1 434 ? 30.540 0.638 -20.604 1.00 82.50 434 VAL A CA 1
ATOM 3439 C C . VAL A 1 434 ? 31.036 -0.807 -20.507 1.00 82.50 434 VAL A C 1
ATOM 3441 O O . VAL A 1 434 ? 31.819 -1.256 -21.345 1.00 82.50 434 VAL A O 1
ATOM 3444 N N . ASN A 1 435 ? 30.623 -1.529 -19.466 1.00 88.25 435 ASN A N 1
ATOM 3445 C CA . ASN A 1 435 ? 30.974 -2.930 -19.270 1.00 88.25 435 ASN A CA 1
ATOM 3446 C C . ASN A 1 435 ? 30.544 -3.751 -20.493 1.00 88.25 435 ASN A C 1
ATOM 3448 O O . ASN A 1 435 ? 29.393 -3.674 -20.922 1.00 88.25 435 ASN A O 1
ATOM 3452 N N . TRP A 1 436 ? 31.462 -4.573 -21.003 1.00 87.50 436 TRP A N 1
ATOM 3453 C CA . TRP A 1 436 ? 31.245 -5.419 -22.172 1.00 87.50 436 TRP A CA 1
ATOM 3454 C C . TRP A 1 436 ? 29.944 -6.230 -22.107 1.00 87.50 436 TRP A C 1
ATOM 3456 O O . TRP A 1 436 ? 29.200 -6.264 -23.081 1.00 87.50 436 TRP A O 1
ATOM 3466 N N . ALA A 1 437 ? 29.614 -6.816 -20.952 1.00 90.19 437 ALA A N 1
ATOM 3467 C CA . ALA A 1 437 ? 28.394 -7.604 -20.791 1.00 90.19 437 ALA A CA 1
ATOM 3468 C C . ALA A 1 437 ? 27.121 -6.769 -21.015 1.00 90.19 437 ALA A C 1
ATOM 3470 O O . ALA A 1 437 ? 26.156 -7.253 -21.608 1.00 90.19 437 ALA A O 1
ATOM 3471 N N . PHE A 1 438 ? 27.118 -5.509 -20.573 1.00 91.00 438 PHE A N 1
ATOM 3472 C CA . PHE A 1 438 ? 26.005 -4.596 -20.820 1.00 91.00 438 PHE A CA 1
ATOM 3473 C C . PHE A 1 438 ? 25.965 -4.147 -22.276 1.00 91.00 438 PHE A C 1
ATOM 3475 O O . PHE A 1 438 ? 24.883 -4.130 -22.858 1.00 91.00 438 PHE A O 1
ATOM 3482 N N . SER A 1 439 ? 27.116 -3.859 -22.885 1.00 87.56 439 SER A N 1
ATOM 3483 C CA . SER A 1 439 ? 27.203 -3.508 -24.306 1.00 87.56 439 SER A CA 1
ATOM 3484 C C . SER A 1 439 ? 26.666 -4.625 -25.201 1.00 87.56 439 SER A C 1
ATOM 3486 O O . SER A 1 439 ? 25.837 -4.360 -26.065 1.00 87.56 439 SER A O 1
ATOM 3488 N N . VAL A 1 440 ? 27.048 -5.882 -24.952 1.00 89.94 440 VAL A N 1
ATOM 3489 C CA . VAL A 1 440 ? 26.555 -7.040 -25.717 1.00 89.94 440 VAL A CA 1
ATOM 3490 C C . VAL A 1 440 ? 25.039 -7.174 -25.598 1.00 89.94 440 VAL A C 1
ATOM 3492 O O . VAL A 1 440 ? 24.358 -7.232 -26.616 1.00 89.94 440 VAL A O 1
ATOM 3495 N N . ARG A 1 441 ? 24.482 -7.152 -24.379 1.00 91.69 441 ARG A N 1
ATOM 3496 C CA . ARG A 1 441 ? 23.020 -7.248 -24.183 1.00 91.69 441 ARG A CA 1
ATOM 3497 C C . ARG A 1 441 ? 22.262 -6.110 -24.862 1.00 91.69 441 ARG A C 1
ATOM 3499 O O . ARG A 1 441 ? 21.183 -6.323 -25.404 1.00 91.69 441 ARG A O 1
ATOM 3506 N N . SER A 1 442 ? 22.846 -4.919 -24.852 1.00 89.56 442 SER A N 1
ATOM 3507 C CA . SER A 1 442 ? 22.290 -3.725 -25.484 1.00 89.56 442 SER A CA 1
ATOM 3508 C C . SER A 1 442 ? 22.283 -3.833 -27.009 1.00 89.56 442 SER A C 1
ATOM 3510 O O . SER A 1 442 ? 21.266 -3.556 -27.636 1.00 89.56 442 SER A O 1
ATOM 3512 N N . LEU A 1 443 ? 23.380 -4.308 -27.605 1.00 89.12 443 LEU A N 1
ATOM 3513 C CA . LEU A 1 443 ? 23.468 -4.555 -29.045 1.00 89.12 443 LEU A CA 1
ATOM 3514 C C . LEU A 1 443 ? 22.540 -5.691 -29.486 1.00 89.12 443 LEU A C 1
ATOM 3516 O O . LEU A 1 443 ? 21.901 -5.575 -30.524 1.00 89.12 443 LEU A O 1
ATOM 3520 N N . MET A 1 444 ? 22.398 -6.751 -28.684 1.00 90.38 444 MET A N 1
ATOM 3521 C CA . MET A 1 444 ? 21.424 -7.816 -28.952 1.00 90.38 444 MET A CA 1
ATOM 3522 C C . MET A 1 444 ? 19.984 -7.289 -28.909 1.00 90.38 444 MET A C 1
ATOM 3524 O O . MET A 1 444 ? 19.167 -7.662 -29.748 1.00 90.38 444 MET A O 1
ATOM 3528 N N . ALA A 1 445 ? 19.656 -6.418 -27.951 1.00 90.56 445 ALA A N 1
ATOM 3529 C CA . ALA A 1 445 ? 18.353 -5.759 -27.891 1.00 90.56 445 ALA A CA 1
ATOM 3530 C C . ALA A 1 445 ? 18.105 -4.880 -29.129 1.00 90.56 445 ALA A C 1
ATOM 3532 O O . ALA A 1 445 ? 17.034 -4.967 -29.727 1.00 90.56 445 ALA A O 1
ATOM 3533 N N . LEU A 1 446 ? 19.107 -4.098 -29.543 1.00 89.62 446 LEU A N 1
ATOM 3534 C CA . LEU A 1 446 ? 19.044 -3.244 -30.728 1.00 89.62 446 LEU A CA 1
ATOM 3535 C C . LEU A 1 446 ? 18.876 -4.058 -32.017 1.00 89.62 446 LEU A C 1
ATOM 3537 O O . LEU A 1 446 ? 17.979 -3.780 -32.804 1.00 89.62 446 LEU A O 1
ATOM 3541 N N . GLN A 1 447 ? 19.690 -5.099 -32.209 1.00 90.38 447 GLN A N 1
ATOM 3542 C CA . GLN A 1 447 ? 19.610 -5.982 -33.372 1.00 90.38 447 GLN A CA 1
ATOM 3543 C C . GLN A 1 447 ? 18.225 -6.627 -33.482 1.00 90.38 447 GLN A C 1
ATOM 3545 O O . GLN A 1 447 ? 17.622 -6.608 -34.548 1.00 90.38 447 GLN A O 1
ATOM 3550 N N . ASN A 1 448 ? 17.692 -7.152 -32.375 1.00 89.38 448 ASN A N 1
ATOM 3551 C CA . ASN A 1 448 ? 16.348 -7.730 -32.356 1.00 89.38 448 ASN A CA 1
ATOM 3552 C C . ASN A 1 448 ? 15.252 -6.703 -32.658 1.00 89.38 448 ASN A C 1
ATOM 3554 O O . ASN A 1 448 ? 14.220 -7.072 -33.198 1.00 89.38 448 ASN A O 1
ATOM 3558 N N . ALA A 1 449 ? 15.433 -5.443 -32.262 1.00 87.75 449 ALA A N 1
ATOM 3559 C CA . ALA A 1 449 ? 14.470 -4.377 -32.516 1.00 87.75 449 ALA A CA 1
ATOM 3560 C C . ALA A 1 449 ? 14.485 -3.886 -33.971 1.00 87.75 449 ALA A C 1
ATOM 3562 O O . ALA A 1 449 ? 13.434 -3.551 -34.498 1.00 87.75 449 ALA A O 1
ATOM 3563 N N . LEU A 1 450 ? 15.656 -3.863 -34.615 1.00 87.56 450 LEU A N 1
ATOM 3564 C CA . LEU A 1 450 ? 15.797 -3.491 -36.029 1.00 87.56 450 LEU A CA 1
ATOM 3565 C C . LEU A 1 450 ? 15.302 -4.579 -36.990 1.00 87.56 450 LEU A C 1
ATOM 3567 O O . LEU A 1 450 ? 14.957 -4.272 -38.124 1.00 87.56 450 LEU A O 1
ATOM 3571 N N . LEU A 1 451 ? 15.293 -5.837 -36.544 1.00 87.44 451 LEU A N 1
ATOM 3572 C CA . LEU A 1 451 ? 14.759 -6.983 -37.288 1.00 87.44 451 LEU A CA 1
ATOM 3573 C C . LEU A 1 451 ? 13.277 -7.254 -36.984 1.00 87.44 451 LEU A C 1
ATOM 3575 O O . LEU A 1 451 ? 12.769 -8.302 -37.372 1.00 87.44 451 LEU A O 1
ATOM 3579 N N . ASP A 1 452 ? 12.616 -6.377 -36.227 1.00 86.50 452 ASP A N 1
ATOM 3580 C CA . ASP A 1 452 ? 11.222 -6.560 -35.839 1.00 86.50 452 ASP A CA 1
ATOM 3581 C C . ASP A 1 452 ? 10.265 -6.010 -36.898 1.00 86.50 452 ASP A C 1
ATOM 3583 O O . ASP A 1 452 ? 10.538 -4.972 -37.498 1.00 86.50 452 ASP A O 1
ATOM 3587 N N . ASP A 1 453 ? 9.125 -6.676 -37.076 1.00 83.69 453 ASP A N 1
ATOM 3588 C CA . ASP A 1 453 ? 8.096 -6.251 -38.029 1.00 83.69 453 ASP A CA 1
ATOM 3589 C C . ASP A 1 453 ? 7.302 -5.028 -37.521 1.00 83.69 453 ASP A C 1
ATOM 3591 O O . ASP A 1 453 ? 6.666 -4.326 -38.308 1.00 83.69 453 ASP A O 1
ATOM 3595 N N . ASP A 1 454 ? 7.319 -4.745 -36.210 1.00 84.06 454 ASP A N 1
ATOM 3596 C CA . ASP A 1 454 ? 6.638 -3.579 -35.638 1.00 84.06 454 ASP A CA 1
ATOM 3597 C C . ASP A 1 454 ? 7.459 -2.290 -35.836 1.00 84.06 454 ASP A C 1
ATOM 3599 O O . ASP A 1 454 ? 8.464 -2.040 -35.157 1.00 84.06 454 ASP A O 1
ATOM 3603 N N . GLU A 1 455 ? 6.972 -1.409 -36.715 1.00 83.75 455 GLU A N 1
ATOM 3604 C CA . GLU A 1 455 ? 7.578 -0.103 -37.008 1.00 83.75 455 GLU A CA 1
ATOM 3605 C C . GLU A 1 455 ? 7.831 0.750 -35.752 1.00 83.75 455 GLU A C 1
ATOM 3607 O O . GLU A 1 455 ? 8.805 1.504 -35.699 1.00 83.75 455 GLU A O 1
ATOM 3612 N N . ARG A 1 456 ? 7.002 0.632 -34.703 1.00 83.19 456 ARG A N 1
ATOM 3613 C CA . ARG A 1 456 ? 7.180 1.390 -33.449 1.00 83.19 456 ARG A CA 1
ATOM 3614 C C . ARG A 1 456 ? 8.441 0.954 -32.714 1.00 83.19 456 ARG A C 1
ATOM 3616 O O . ARG A 1 456 ? 9.135 1.781 -32.112 1.00 83.19 456 ARG A O 1
ATOM 3623 N N . ILE A 1 457 ? 8.737 -0.342 -32.750 1.00 83.75 457 ILE A N 1
ATOM 3624 C CA . ILE A 1 457 ? 9.919 -0.933 -32.125 1.00 83.75 457 ILE A CA 1
ATOM 3625 C C . ILE A 1 457 ? 11.165 -0.520 -32.912 1.00 83.75 457 ILE A C 1
ATOM 3627 O O . ILE A 1 457 ? 12.118 -0.017 -32.307 1.00 83.75 457 ILE A O 1
ATOM 3631 N N . ALA A 1 458 ? 11.119 -0.623 -34.242 1.00 82.19 458 ALA A N 1
ATOM 3632 C CA . ALA A 1 458 ? 12.202 -0.185 -35.120 1.00 82.19 458 ALA A CA 1
ATOM 3633 C C . ALA A 1 458 ? 12.489 1.324 -34.973 1.00 82.19 458 ALA A C 1
ATOM 3635 O O . ALA A 1 458 ? 13.635 1.726 -34.771 1.00 82.19 458 ALA A O 1
ATOM 3636 N N . ALA A 1 459 ? 11.458 2.176 -34.955 1.00 82.31 459 ALA A N 1
ATOM 3637 C CA . ALA A 1 459 ? 11.614 3.617 -34.745 1.00 82.31 459 ALA A CA 1
ATOM 3638 C C . ALA A 1 459 ? 12.257 3.950 -33.385 1.00 82.31 459 ALA A C 1
ATOM 3640 O O . ALA A 1 459 ? 13.122 4.826 -33.292 1.00 82.31 459 ALA A O 1
ATOM 3641 N N . SER A 1 460 ? 11.889 3.218 -32.327 1.00 81.56 460 SER A N 1
ATOM 3642 C CA . SER A 1 460 ? 12.477 3.385 -30.986 1.00 81.56 460 SER A CA 1
ATOM 3643 C C . SER A 1 460 ? 13.957 3.004 -30.945 1.00 81.56 460 SER A C 1
ATOM 3645 O O . SER A 1 460 ? 14.742 3.635 -30.231 1.00 81.56 460 SER A O 1
ATOM 3647 N N . ALA A 1 461 ? 14.338 1.991 -31.726 1.00 79.12 461 ALA A N 1
ATOM 3648 C CA . ALA A 1 461 ? 15.720 1.574 -31.911 1.00 79.12 461 ALA A CA 1
ATOM 3649 C C . ALA A 1 461 ? 16.556 2.609 -32.675 1.00 79.12 461 ALA A C 1
ATOM 3651 O O . ALA A 1 461 ? 17.751 2.689 -32.437 1.00 79.12 461 ALA A O 1
ATOM 3652 N N . VAL A 1 462 ? 15.960 3.438 -33.532 1.00 79.94 462 VAL A N 1
ATOM 3653 C CA . VAL A 1 462 ? 16.697 4.473 -34.276 1.00 79.94 462 VAL A CA 1
ATOM 3654 C C . VAL A 1 462 ? 16.838 5.768 -33.463 1.00 79.94 462 VAL A C 1
ATOM 3656 O O . VAL A 1 462 ? 17.942 6.282 -33.308 1.00 79.94 462 VAL A O 1
ATOM 3659 N N . TYR A 1 463 ? 15.747 6.278 -32.881 1.00 76.31 463 TYR A N 1
ATOM 3660 C CA . TYR A 1 463 ? 15.665 7.655 -32.359 1.00 76.31 463 TYR A CA 1
ATOM 3661 C C . TYR A 1 463 ? 16.671 8.016 -31.246 1.00 76.31 463 TYR A C 1
ATOM 3663 O O . TYR A 1 463 ? 17.104 9.164 -31.132 1.00 76.31 463 TYR A O 1
ATOM 3671 N N . ASN A 1 464 ? 17.012 7.058 -30.380 1.00 73.50 464 ASN A N 1
ATOM 3672 C CA . ASN A 1 464 ? 17.894 7.290 -29.228 1.00 73.50 464 ASN A CA 1
ATOM 3673 C C . ASN A 1 464 ? 19.247 6.577 -29.321 1.00 73.50 464 ASN A C 1
ATOM 3675 O O . ASN A 1 464 ? 20.027 6.684 -28.376 1.00 73.50 464 ASN A O 1
ATOM 3679 N N . TRP A 1 465 ? 19.500 5.840 -30.404 1.00 74.38 465 TRP A N 1
ATOM 3680 C CA . TRP A 1 465 ? 20.742 5.086 -30.590 1.00 74.38 465 TRP A CA 1
ATOM 3681 C C . TRP A 1 465 ? 21.689 5.710 -31.621 1.00 74.38 465 TRP A C 1
ATOM 3683 O O . TRP A 1 465 ? 22.844 5.292 -31.687 1.00 74.38 465 TRP A O 1
ATOM 3693 N N . SER A 1 466 ? 21.224 6.722 -32.360 1.00 60.12 466 SER A N 1
ATOM 3694 C CA . SER A 1 466 ? 22.056 7.721 -33.045 1.00 60.12 466 SER A CA 1
ATOM 3695 C C . SER A 1 466 ? 22.605 8.740 -32.054 1.00 60.12 466 SER A C 1
ATOM 3697 O O . SER A 1 466 ? 23.806 9.064 -32.147 1.00 60.12 466 SER A O 1
#

pLDDT: mean 83.95, std 18.4, range [25.7, 98.31]

Radius of gyration: 30.33 Å; chains: 1; bounding box: 96×72×72 Å

Secondary structure (DSSP, 8-state):
---HHHHHTTSSPPPTT---GGGS-HHHHHHHHHHHHHHHHSTT--HHHH--SHHHHHHHHHHHHHHTTS-GGGHHHHHHHHHHHHHHHT-STGGGGT---S-GGGGGGHHHHHHHHHHHHGGGGSPPP-TTS-HHHHHHHHHHHHHHHHHHHHHHHHHHHHHGGGS-HHHHHHHHHHHHHHHHHHHS-TT-HHHHHHHHHHHHHHHHHHHHHHHHH---HHHHHHHHHHHHHHTTSHHHHHHHHHHHHHHHHHHHHHHH-TTS--EEEE--TT----EEEE--HHHHHHHHHHHHTTT--GGG--SHHHHHHHHHHHHHHHHHHH---------HHHHHHHHSSPPPTT-TT-------------------------PPPPPPPHHHHHHHHHHHHHHHHH---TT-HHHHHHHHHHHHIIIIIIHHHH-S---HHHHHHHHHHHHHHHT-S-HHHHHHHHHTT-

Organism: NCBI:txid2874970

Foldseek 3Di:
DAAVLLVVVVLDDDDPPAQPLVVDDPVSLLVLLVVLLCQLQDPPDPVCVQQVAPVSVVVSLSSLLCLLLDALVVLVSVVSSLVVLLLQLLLDPVSVVVDNSHRPNCPVVVQVVLLSSLRSNNSLLDQDDCPPPPPVVVVVSLVSSLVSNVSSLVSLVSSCVPCVLVHDLVSLSSNLSRLLSSLLNQQLDPPRPSCLSCVLSSLVSNLLSVLSCCVVNNDDPVSLVSLLVRLLSRLQDLSSLQQLLQVLLQLLLQLLVCLQDVPDDQWTWTCGPVRDDIDIDGDDNVSSVSSNVSSLCSNPALVSHDDLVSSLSNLVSLLSSLVSLLPDPPPPPPPVCVVVVVVPDDDDPPDPPDDDDDDDDDDDDDDPDDPPPPPPPDHRDDGDALQVSCVSSVVNLLVLLVDPDPSNLSSNLSSLLSLLCSVVVRCVPDVPDHDPVSVVSNVVSLVVQCPDPDPSSNVSSPPRND